Protein AF-A0A356IWS8-F1 (afdb_monomer_lite)

Secondary structure (DSSP, 8-state):
---EEEEEEEEEE-TTS-EEEEEEEEEE---PPPP---EEEEEES-----SSEEEEEEEEEEEESS---EEEEEESPPTTEEEEEESSEEPSSEEEEEEEEE-TTSPSS----EEEEE--PPPTT---BHHHHHHHHHHHHHHHHTHHHH----S-HHHHHHHHHHIIIIIB-S-SSS--B-SBTTS-------S-TT---S--TTTTTTHHHHHTTGGGGTTT-HHHHHHHHHHHHHHH---HHHHHHHHHHH---EETTEEPPPP---TTS-HHHHHHHHHHHTTS-TT---PPPP-B-S-SEEEEETTS-EEEE--BSS--SEEEEESPPTTEEE-TTT-EEEE---S-EEEEEEEEEEETTEEEEEEEEEEEE-TT-SS-SS--SHHHHHHHHHHHTTSS-----SS-SSS--HHHHHHHHHHHTT-------

Radius of gyration: 31.66 Å; chains: 1; bounding box: 50×85×100 Å

Foldseek 3Di:
DDFDKDKDKDWDADPVGDIDIDIDIDGDDDDDPPQWPWDWDKDWDDDDDDDQKDKIKIFIATPIDFFDKKFKDKPPDAPQKDKDWVVRIDTPRDIIIIMIGGDPPGDPDDDDIDIDIDPLDQDAPQFAFLLVVLVCCVPQVVCAVCCVPVVDPPPDLSNLLSQLCLFQPQFWPRDLLQTFGAGGSNNHHDFDDDDDPDDDGDDHDDGAPVCSLQVSPSLVSCVSPVVSVSSNVSVVCLCPDPPPVSVVSCQVRPFDDDDPNDGDDGDPPPVPPCVVVVVVVCVVVVVDPVQPPLQPAWAWDFDLEEEAEAQDKDKGATDTPSDFQFKAKPFDAPQWDADGRRRIIIGGHHDFDWTFIWIWTGDRNGIDIDTRTYGYAYLLPCVSPRALAPVSLVVLVCCQVVVDPPPRPFQPPPHSHVVSSVLSVCVNVVHDRHHHD

pLDDT: mean 70.7, std 19.46, range [31.09, 98.38]

Sequence (437 aa):
TPTGHRHVTVMGTAANGVQRATSLHLLVAKRLPPAPLFDFSLSAAKSRQTKVSAAYTVTAALTAGAGESARFFPALLPPGVDASLSPGRCAPPCSADLTLTVSSIAPAGESAVVVAADDTLPADGIGWDISHARRFVHALGTLYDNRAVTWETFPDDAAMTGVANQVLYKIFNGDFKYPLFSNFMDGSNGWYRVNYSQRIGFAHAPYDLSNSIATGGWGLWSRFNPDLGRLMHSQWDMFESTNPAVTAFWKQHYGLHYMNFQRTDPLVIDHTQSPTYLEMLPALVAADVYGATGSLAPVITSVLTSTGTIGTALSYQITATNSPTSFNAAGLPAGLSVDTVTGLISGTPTISGISNVTISAANAGGTDAKTLTLSVYSACDVNRDGATNAVDVQLLVNETLGAAACTSDLNRDGLCNVIDVQRDVNAGLGGPCILGP

Structure (mmCIF, N/CA/C/O backbone):
data_AF-A0A356IWS8-F1
#
_entry.id   AF-A0A356IWS8-F1
#
loop_
_atom_site.group_PDB
_atom_site.id
_atom_site.type_symbol
_atom_site.label_atom_id
_atom_site.label_alt_id
_atom_site.label_comp_id
_atom_site.label_asym_id
_atom_site.label_entity_id
_atom_site.label_seq_id
_atom_site.pdbx_PDB_ins_code
_atom_site.Cartn_x
_atom_site.Cartn_y
_atom_site.Cartn_z
_atom_site.occupancy
_atom_site.B_iso_or_equiv
_atom_site.auth_seq_id
_atom_site.auth_comp_id
_atom_site.auth_asym_id
_atom_site.auth_atom_id
_atom_site.pdbx_PDB_model_num
ATOM 1 N N . THR A 1 1 ? -29.514 -22.404 -9.425 1.00 44.81 1 THR A N 1
ATOM 2 C CA . THR A 1 1 ? -29.178 -23.762 -8.939 1.00 44.81 1 THR A CA 1
ATOM 3 C C . THR A 1 1 ? -29.542 -23.854 -7.468 1.00 44.81 1 THR A C 1
ATOM 5 O O . THR A 1 1 ? -29.231 -22.899 -6.763 1.00 44.81 1 THR A O 1
ATOM 8 N N . PRO A 1 2 ? -30.246 -24.899 -6.994 1.00 44.12 2 PRO A N 1
ATOM 9 C CA . PRO A 1 2 ? -30.643 -24.988 -5.588 1.00 44.12 2 PRO A CA 1
ATOM 10 C C . PRO A 1 2 ? -29.410 -25.161 -4.690 1.00 44.12 2 PRO A C 1
ATOM 12 O O . PRO A 1 2 ? -28.603 -26.061 -4.916 1.00 44.12 2 PRO A O 1
ATOM 15 N N . THR A 1 3 ? -29.266 -24.287 -3.696 1.00 43.41 3 THR A N 1
ATOM 16 C CA . THR A 1 3 ? -28.142 -24.241 -2.750 1.00 43.41 3 THR A CA 1
ATOM 17 C C . THR A 1 3 ? -28.189 -25.384 -1.727 1.00 43.41 3 THR A C 1
ATOM 19 O O . THR A 1 3 ? -29.220 -26.040 -1.540 1.00 43.41 3 THR A O 1
ATOM 22 N N . GLY A 1 4 ? -27.050 -25.644 -1.078 1.00 43.41 4 GLY A N 1
ATOM 23 C CA . GLY A 1 4 ? -26.919 -26.589 0.040 1.00 43.41 4 GLY A CA 1
ATOM 24 C C . GLY A 1 4 ? -25.939 -27.741 -0.209 1.00 43.41 4 GLY A C 1
ATOM 25 O O . GLY A 1 4 ? -25.380 -27.878 -1.297 1.00 43.41 4 GLY A O 1
ATOM 26 N N . HIS A 1 5 ? -25.731 -28.568 0.820 1.00 46.50 5 HIS A N 1
ATOM 27 C CA . HIS A 1 5 ? -24.850 -29.737 0.756 1.00 46.50 5 HIS A CA 1
ATOM 28 C C . HIS A 1 5 ? -25.414 -30.787 -0.208 1.00 46.50 5 HIS A C 1
ATOM 30 O O . HIS A 1 5 ? -26.613 -31.088 -0.191 1.00 46.50 5 HIS A O 1
ATOM 36 N N . ARG A 1 6 ? -24.553 -31.345 -1.060 1.00 57.62 6 ARG A N 1
ATOM 37 C CA . ARG A 1 6 ? -24.885 -32.459 -1.952 1.00 57.62 6 ARG A CA 1
ATOM 38 C C . ARG A 1 6 ? -23.824 -33.544 -1.824 1.00 57.62 6 ARG A C 1
ATOM 40 O O . ARG A 1 6 ? -22.630 -33.250 -1.816 1.00 57.62 6 ARG A O 1
ATOM 47 N N . HIS A 1 7 ? -24.278 -34.788 -1.742 1.00 51.69 7 HIS A N 1
ATOM 48 C CA . HIS A 1 7 ? -23.413 -35.953 -1.859 1.00 51.69 7 HIS A CA 1
ATOM 49 C C . HIS A 1 7 ? -23.320 -36.343 -3.329 1.00 51.69 7 HIS A C 1
ATOM 51 O O . HIS A 1 7 ? -24.341 -36.590 -3.969 1.00 51.69 7 HIS A O 1
ATOM 57 N N . VAL A 1 8 ? -22.101 -36.381 -3.858 1.00 54.12 8 VAL A N 1
ATOM 58 C CA . VAL A 1 8 ? -21.830 -36.860 -5.213 1.00 54.12 8 VAL A CA 1
ATOM 59 C C . VAL A 1 8 ? -21.116 -38.195 -5.093 1.00 54.12 8 VAL A C 1
ATOM 61 O O . VAL A 1 8 ? -19.991 -38.263 -4.600 1.00 54.12 8 VAL A O 1
ATOM 64 N N . THR A 1 9 ? -21.780 -39.264 -5.520 1.00 49.84 9 THR A N 1
ATOM 65 C CA . THR A 1 9 ? -21.195 -40.606 -5.545 1.00 49.84 9 THR A CA 1
ATOM 66 C C . THR A 1 9 ? -20.590 -40.859 -6.918 1.00 49.84 9 THR A C 1
ATOM 68 O O . THR A 1 9 ? -21.287 -40.812 -7.930 1.00 49.84 9 THR A O 1
ATOM 71 N N . VAL A 1 10 ? -19.290 -41.133 -6.953 1.00 48.88 10 VAL A N 1
ATOM 72 C CA . VAL A 1 10 ? -18.556 -41.490 -8.169 1.00 48.88 10 VAL A CA 1
ATOM 73 C C . VAL A 1 10 ? -18.369 -42.999 -8.180 1.00 48.88 10 VAL A C 1
ATOM 75 O O . VAL A 1 10 ? -17.828 -43.558 -7.225 1.00 48.88 10 VAL A O 1
ATOM 78 N N . MET A 1 11 ? -18.809 -43.657 -9.253 1.00 50.84 11 MET A N 1
ATOM 79 C CA . MET A 1 11 ? -18.648 -45.100 -9.430 1.00 50.84 11 MET A CA 1
ATOM 80 C C . MET A 1 11 ? -17.660 -45.415 -10.548 1.00 50.84 11 MET A C 1
ATOM 82 O O . MET A 1 11 ? -17.798 -44.924 -11.666 1.00 50.84 11 MET A O 1
ATOM 86 N N . GLY A 1 12 ? -16.695 -46.281 -10.250 1.00 46.09 12 GLY A N 1
ATOM 87 C CA . GLY A 1 12 ? -15.840 -46.924 -11.241 1.00 46.09 12 GLY A CA 1
ATOM 88 C C . GLY A 1 12 ? -16.304 -48.357 -11.476 1.00 46.09 12 GLY A C 1
ATOM 89 O O . GLY A 1 12 ? -16.498 -49.103 -10.516 1.00 46.09 12 GLY A O 1
ATOM 90 N N . THR A 1 13 ? -16.471 -48.744 -12.742 1.00 62.03 13 THR A N 1
ATOM 91 C CA . THR A 1 13 ? -16.787 -50.126 -13.138 1.00 62.03 13 THR A CA 1
ATOM 92 C C . THR A 1 13 ? -15.612 -50.695 -13.921 1.00 62.03 13 THR A C 1
ATOM 94 O O . THR A 1 13 ? -15.222 -50.128 -14.939 1.00 62.03 13 THR A O 1
ATOM 97 N N . ALA A 1 14 ? -15.036 -51.800 -13.454 1.00 52.50 14 ALA A N 1
ATOM 98 C CA . ALA A 1 14 ? -14.007 -52.524 -14.190 1.00 52.50 14 ALA A CA 1
ATOM 99 C C . ALA A 1 14 ? -14.633 -53.361 -15.320 1.00 52.50 14 ALA A C 1
ATOM 101 O O . ALA A 1 14 ? -15.794 -53.758 -15.242 1.00 52.50 14 ALA A O 1
ATOM 102 N N . ALA A 1 15 ? -13.854 -53.677 -16.360 1.00 60.50 15 ALA A N 1
ATOM 103 C CA . ALA A 1 15 ? -14.324 -54.431 -17.531 1.00 60.50 15 ALA A CA 1
ATOM 104 C C . ALA A 1 15 ? -14.884 -55.832 -17.197 1.00 60.50 15 ALA A C 1
ATOM 106 O O . ALA A 1 15 ? -15.657 -56.390 -17.967 1.00 60.50 15 ALA A O 1
ATOM 107 N N . ASN A 1 16 ? -14.529 -56.387 -16.035 1.00 64.81 16 ASN A N 1
ATOM 108 C CA . ASN A 1 16 ? -15.057 -57.649 -15.508 1.00 64.81 16 ASN A CA 1
ATOM 109 C C . ASN A 1 16 ? -16.342 -57.486 -14.666 1.00 64.81 16 ASN A C 1
ATOM 111 O O . ASN A 1 16 ? -16.762 -58.432 -14.005 1.00 64.81 16 ASN A O 1
ATOM 115 N N . GLY A 1 17 ? -16.945 -56.295 -14.653 1.00 58.34 17 GLY A N 1
ATOM 116 C CA . GLY A 1 17 ? -18.214 -56.008 -13.981 1.00 58.34 17 GLY A CA 1
ATOM 117 C C . GLY A 1 17 ? -18.106 -55.608 -12.508 1.00 58.34 17 GLY A C 1
ATOM 118 O O . GLY A 1 17 ? -19.124 -55.292 -11.896 1.00 58.34 17 GLY A O 1
ATOM 119 N N . VAL A 1 18 ? -16.907 -55.574 -11.914 1.00 58.97 18 VAL A N 1
ATOM 120 C CA . VAL A 1 18 ? -16.745 -55.143 -10.515 1.00 58.97 18 VAL A CA 1
ATOM 121 C C . VAL A 1 18 ? -16.929 -53.628 -10.401 1.00 58.97 18 VAL A C 1
ATOM 123 O O . VAL A 1 18 ? -16.222 -52.864 -11.058 1.00 58.97 18 VAL A O 1
ATOM 126 N N . GLN A 1 19 ? -17.839 -53.193 -9.524 1.00 62.59 19 GLN A N 1
ATOM 127 C CA . GLN A 1 19 ? -18.085 -51.779 -9.229 1.00 62.59 19 GLN A CA 1
ATOM 128 C C . GLN A 1 19 ? -17.522 -51.367 -7.867 1.00 62.59 19 GLN A C 1
ATOM 130 O O . GLN A 1 19 ? -17.644 -52.088 -6.874 1.00 62.59 19 GLN A O 1
ATOM 135 N N . ARG A 1 20 ? -16.915 -50.179 -7.812 1.00 57.28 20 ARG A N 1
ATOM 136 C CA . ARG A 1 20 ? -16.479 -49.514 -6.576 1.00 57.28 20 ARG A CA 1
ATOM 137 C C . ARG A 1 20 ? -16.971 -48.071 -6.585 1.00 57.28 20 ARG A C 1
ATOM 139 O O . ARG A 1 20 ? -16.895 -47.407 -7.616 1.00 57.28 20 ARG A O 1
ATOM 146 N N . ALA A 1 21 ? -17.452 -47.594 -5.442 1.00 52.53 21 ALA A N 1
ATOM 147 C CA . ALA A 1 21 ? -17.962 -46.238 -5.287 1.00 52.53 21 ALA A CA 1
ATOM 148 C C . ALA A 1 21 ? -17.156 -45.460 -4.241 1.00 52.53 21 ALA A C 1
ATOM 150 O O . ALA A 1 21 ? -16.761 -46.018 -3.218 1.00 52.53 21 ALA A O 1
ATOM 151 N N . THR A 1 22 ? -16.954 -44.168 -4.488 1.00 43.91 22 THR A N 1
ATOM 152 C CA . THR A 1 22 ? -16.480 -43.197 -3.494 1.00 43.91 22 THR A CA 1
ATOM 153 C C . THR A 1 22 ? -17.413 -41.989 -3.470 1.00 43.91 22 THR A C 1
ATOM 155 O O . THR A 1 22 ? -18.136 -41.741 -4.437 1.00 43.91 22 THR A O 1
ATOM 158 N N . SER A 1 23 ? -17.439 -41.254 -2.361 1.00 46.34 23 SER A N 1
ATOM 159 C CA . SER A 1 23 ? -18.345 -40.116 -2.174 1.00 46.34 23 SER A CA 1
ATOM 160 C C . SER A 1 23 ? -17.559 -38.832 -1.955 1.00 46.34 23 SER A C 1
ATOM 162 O O . SER A 1 23 ? -16.622 -38.810 -1.162 1.00 46.34 23 SER A O 1
ATOM 164 N N . LEU A 1 24 ? -17.981 -37.758 -2.617 1.00 41.06 24 LEU A N 1
ATOM 165 C CA . LEU A 1 24 ? -17.462 -36.406 -2.433 1.00 41.06 24 LEU A CA 1
ATOM 166 C C . LEU A 1 24 ? -18.578 -35.509 -1.882 1.00 41.06 24 LEU A C 1
ATOM 168 O O . LEU A 1 24 ? -19.736 -35.609 -2.300 1.00 41.06 24 LEU A O 1
ATOM 172 N N . HIS A 1 25 ? -18.226 -34.623 -0.952 1.00 43.81 25 HIS A N 1
ATOM 173 C CA . HIS A 1 25 ? -19.119 -33.576 -0.459 1.00 43.81 25 HIS A CA 1
ATOM 174 C C . HIS A 1 25 ? -18.950 -32.313 -1.303 1.00 43.81 25 HIS A C 1
ATOM 176 O O . HIS A 1 25 ? -17.874 -31.722 -1.321 1.00 43.81 25 HIS A O 1
ATOM 182 N N . LEU A 1 26 ? -20.022 -31.876 -1.967 1.00 41.28 26 LEU A N 1
ATOM 183 C CA . LEU A 1 26 ? -20.048 -30.624 -2.719 1.00 41.28 26 LEU A CA 1
ATOM 184 C C . LEU A 1 26 ? -20.922 -29.600 -1.983 1.00 41.28 26 LEU A C 1
ATOM 186 O O . LEU A 1 26 ? -22.105 -29.850 -1.728 1.00 41.28 26 LEU A O 1
ATOM 190 N N . LEU A 1 27 ? -20.353 -28.440 -1.654 1.00 45.75 27 LEU A N 1
ATOM 191 C CA . LEU A 1 27 ? -21.097 -27.291 -1.142 1.00 45.75 27 LEU A CA 1
ATOM 192 C C . LEU A 1 27 ? -21.330 -26.295 -2.282 1.00 45.75 27 LEU A C 1
ATOM 194 O O . LEU A 1 27 ? -20.393 -25.669 -2.767 1.00 45.75 27 LEU A O 1
ATOM 198 N N . VAL A 1 28 ? -22.587 -26.134 -2.703 1.00 44.44 28 VAL A N 1
ATOM 199 C CA . VAL A 1 28 ? -22.964 -25.145 -3.725 1.00 44.44 28 VAL A CA 1
ATOM 200 C C . VAL A 1 28 ? -23.547 -23.916 -3.030 1.00 44.44 28 VAL A C 1
ATOM 202 O O . VAL A 1 28 ? -24.703 -23.926 -2.594 1.00 44.44 28 VAL A O 1
ATOM 205 N N . ALA A 1 29 ? -22.738 -22.861 -2.921 1.00 40.16 29 ALA A N 1
ATOM 206 C CA . ALA A 1 29 ? -23.145 -21.563 -2.389 1.00 40.16 29 ALA A CA 1
ATOM 207 C C . ALA A 1 29 ? -23.547 -20.608 -3.526 1.00 40.16 29 ALA A C 1
ATOM 209 O O . ALA A 1 29 ? -22.877 -20.520 -4.556 1.00 40.16 29 ALA A O 1
ATOM 210 N N . LYS A 1 30 ? -24.648 -19.869 -3.345 1.00 36.78 30 LYS A N 1
ATOM 211 C CA . LYS A 1 30 ? -25.035 -18.789 -4.260 1.00 36.78 30 LYS A CA 1
ATOM 212 C C . LYS A 1 30 ? -24.116 -17.598 -3.993 1.00 36.78 30 LYS A C 1
ATOM 214 O O . LYS A 1 30 ? -24.270 -16.937 -2.972 1.00 36.78 30 LYS A O 1
ATOM 219 N N . ARG A 1 31 ? -23.193 -17.306 -4.911 1.00 34.53 31 ARG A N 1
ATOM 220 C CA . ARG A 1 31 ? -22.499 -16.013 -4.927 1.00 34.53 31 ARG A CA 1
ATOM 221 C C . ARG A 1 31 ? -23.493 -14.979 -5.460 1.00 34.53 31 ARG A C 1
ATOM 223 O O . ARG A 1 31 ? -23.840 -15.009 -6.638 1.00 34.53 31 ARG A O 1
ATOM 230 N N . LEU A 1 32 ? -24.035 -14.135 -4.584 1.00 33.09 32 LEU A N 1
ATOM 231 C CA . LEU A 1 32 ? -24.618 -12.868 -5.030 1.00 33.09 32 LEU A CA 1
ATOM 232 C C . LEU A 1 32 ? -23.465 -12.016 -5.597 1.00 33.09 32 LEU A C 1
ATOM 234 O O . LEU A 1 32 ? -22.356 -12.114 -5.063 1.00 33.09 32 LEU A O 1
ATOM 238 N N . PRO A 1 33 ? -23.670 -11.227 -6.670 1.00 31.09 33 PRO A N 1
ATOM 239 C CA . PRO A 1 33 ? -22.689 -10.206 -7.021 1.00 31.09 33 PRO A CA 1
ATOM 240 C C . PRO A 1 33 ? -22.486 -9.313 -5.786 1.00 31.09 33 PRO A C 1
ATOM 242 O O . PRO A 1 33 ? -23.482 -9.012 -5.116 1.00 31.09 33 PRO A O 1
ATOM 245 N N . PRO A 1 34 ? -21.243 -8.939 -5.428 1.00 37.19 34 PRO A N 1
ATOM 246 C CA . PRO A 1 34 ? -21.051 -7.973 -4.359 1.00 37.19 34 PRO A CA 1
ATOM 247 C C . PRO A 1 34 ? -21.838 -6.717 -4.744 1.00 37.19 34 PRO A C 1
ATOM 249 O O . PRO A 1 34 ? -21.753 -6.257 -5.886 1.00 37.19 34 PRO A O 1
ATOM 252 N N . ALA A 1 35 ? -22.650 -6.196 -3.818 1.00 42.56 35 ALA A N 1
ATOM 253 C CA . ALA A 1 35 ? -23.102 -4.813 -3.923 1.00 42.56 35 ALA A CA 1
ATOM 254 C C . ALA A 1 35 ? -21.860 -3.943 -4.196 1.00 42.56 35 ALA A C 1
ATOM 256 O O . ALA A 1 35 ? -20.786 -4.315 -3.712 1.00 42.56 35 ALA A O 1
ATOM 257 N N . PRO A 1 36 ? -21.947 -2.857 -4.987 1.00 37.34 36 PRO A N 1
ATOM 258 C CA . PRO A 1 36 ? -20.797 -1.980 -5.150 1.00 37.34 36 PRO A CA 1
ATOM 259 C C . PRO A 1 36 ? -20.358 -1.558 -3.747 1.00 37.34 36 PRO A C 1
ATOM 261 O O . PRO A 1 36 ? -21.127 -0.906 -3.040 1.00 37.34 36 PRO A O 1
ATOM 264 N N . LEU A 1 37 ? -19.183 -2.036 -3.328 1.00 55.31 37 LEU A N 1
ATOM 265 C CA . LEU A 1 37 ? -18.567 -1.622 -2.077 1.00 55.31 37 LEU A CA 1
ATOM 266 C C . LEU A 1 37 ? -18.457 -0.100 -2.155 1.00 55.31 37 LEU A C 1
ATOM 268 O O . LEU A 1 37 ? -18.096 0.440 -3.206 1.00 55.31 37 LEU A O 1
ATOM 272 N N . PHE A 1 38 ? -18.880 0.574 -1.092 1.00 52.59 38 PHE A N 1
ATOM 273 C CA . PHE A 1 38 ? -18.610 1.991 -0.930 1.00 52.59 38 PHE A CA 1
ATOM 274 C C . PHE A 1 38 ? -17.104 2.215 -1.108 1.00 52.59 38 PHE A C 1
ATOM 276 O O . PHE A 1 38 ? -16.304 1.514 -0.501 1.00 52.59 38 PHE A O 1
ATOM 283 N N . ASP A 1 39 ? -16.730 3.142 -1.984 1.00 52.09 39 ASP A N 1
ATOM 284 C CA . ASP A 1 39 ? -15.335 3.488 -2.251 1.00 52.09 39 ASP A CA 1
ATOM 285 C C . ASP A 1 39 ? -15.225 5.000 -2.462 1.00 52.09 39 ASP A C 1
ATOM 287 O O . ASP A 1 39 ? -16.160 5.645 -2.961 1.00 52.09 39 ASP A O 1
ATOM 291 N N . PHE A 1 40 ? -14.093 5.583 -2.073 1.00 51.69 40 PHE A N 1
ATOM 292 C CA . PHE A 1 40 ? -13.855 7.016 -2.190 1.00 51.69 40 PHE A CA 1
ATOM 293 C C . PHE A 1 40 ? -12.362 7.356 -2.308 1.00 51.69 40 PHE A C 1
ATOM 295 O O . PHE A 1 40 ? -11.488 6.695 -1.761 1.00 51.69 40 PHE A O 1
ATOM 302 N N . SER A 1 41 ? -12.058 8.460 -2.990 1.00 63.59 41 SER A N 1
ATOM 303 C CA . SER A 1 41 ? -10.707 9.031 -3.077 1.00 63.59 41 SER A CA 1
ATOM 304 C C . SER A 1 41 ? -10.527 10.197 -2.106 1.00 63.59 41 SER A C 1
ATOM 306 O O . SER A 1 41 ? -11.471 10.957 -1.881 1.00 63.59 41 SER A O 1
ATOM 308 N N . LEU A 1 42 ? -9.309 10.387 -1.589 1.00 55.41 42 LEU A N 1
ATOM 309 C CA . LEU A 1 42 ? -8.912 11.556 -0.798 1.00 55.41 42 LEU A CA 1
ATOM 310 C C . LEU A 1 42 ? -7.967 12.473 -1.577 1.00 55.41 42 LEU A C 1
ATOM 312 O O . LEU A 1 42 ? -7.050 12.015 -2.254 1.00 55.41 42 LEU A O 1
ATOM 316 N N . SER A 1 43 ? -8.139 13.784 -1.417 1.00 60.75 43 SER A N 1
ATOM 317 C CA . SER A 1 43 ? -7.214 14.798 -1.936 1.00 60.75 43 SER A CA 1
ATOM 318 C C . SER A 1 43 ? -7.068 15.970 -0.963 1.00 60.75 43 SER A C 1
ATOM 320 O O . SER A 1 43 ? -7.989 16.272 -0.207 1.00 60.75 43 SER A O 1
ATOM 322 N N . ALA A 1 44 ? -5.920 16.650 -0.973 1.00 58.69 44 ALA A N 1
ATOM 323 C CA . ALA A 1 44 ? -5.681 17.862 -0.187 1.00 58.69 44 ALA A CA 1
ATOM 324 C C . ALA A 1 44 ? -5.230 19.012 -1.098 1.00 58.69 44 ALA A C 1
ATOM 326 O O . ALA A 1 44 ? -4.427 18.817 -2.008 1.00 58.69 44 ALA A O 1
ATOM 327 N N . ALA A 1 45 ? -5.740 20.224 -0.855 1.00 50.38 45 ALA A N 1
ATOM 328 C CA . ALA A 1 45 ? -5.631 21.334 -1.807 1.00 50.38 45 ALA A CA 1
ATOM 329 C C . ALA A 1 45 ? -4.214 21.939 -1.986 1.00 50.38 45 ALA A C 1
ATOM 331 O O . ALA A 1 45 ? -4.019 22.709 -2.926 1.00 50.38 45 ALA A O 1
ATOM 332 N N . LYS A 1 46 ? -3.224 21.641 -1.120 1.00 51.03 46 LYS A N 1
ATOM 333 C CA . LYS A 1 46 ? -1.824 22.130 -1.228 1.00 51.03 46 LYS A CA 1
ATOM 334 C C . LYS A 1 46 ? -0.815 21.174 -0.570 1.00 51.03 46 LYS A C 1
ATOM 336 O O . LYS A 1 46 ? -1.081 20.681 0.518 1.00 51.03 46 LYS A O 1
ATOM 341 N N . SER A 1 47 ? 0.363 20.995 -1.186 1.00 46.16 47 SER A N 1
ATOM 342 C CA . SER A 1 47 ? 1.386 19.993 -0.817 1.00 46.16 47 SER A CA 1
ATOM 343 C C . SER A 1 47 ? 2.682 20.530 -0.167 1.00 46.16 47 SER A C 1
ATOM 345 O O . SER A 1 47 ? 3.608 19.752 0.042 1.00 46.16 47 SER A O 1
ATOM 347 N N . ARG A 1 48 ? 2.800 21.832 0.167 1.00 46.41 48 ARG A N 1
ATOM 348 C CA . ARG A 1 48 ? 4.023 22.395 0.801 1.00 46.41 48 ARG A CA 1
ATOM 349 C C . ARG A 1 48 ? 3.768 23.666 1.631 1.00 46.41 48 ARG A C 1
ATOM 351 O O . ARG A 1 48 ? 3.111 24.585 1.138 1.00 46.41 48 ARG A O 1
ATOM 358 N N . GLN A 1 49 ? 4.320 23.759 2.851 1.00 47.03 49 GLN A N 1
ATOM 359 C CA . GLN A 1 49 ? 4.277 24.958 3.720 1.00 47.03 49 GLN A CA 1
ATOM 360 C C . GLN A 1 49 ? 5.494 25.062 4.665 1.00 47.03 49 GLN A C 1
ATOM 362 O O . GLN A 1 49 ? 6.158 24.070 4.944 1.00 47.03 49 GLN A O 1
ATOM 367 N N . THR A 1 50 ? 5.751 26.276 5.176 1.00 47.91 50 THR A N 1
ATOM 368 C CA . THR A 1 50 ? 6.910 26.666 6.013 1.00 47.91 50 THR A CA 1
ATOM 369 C C . THR A 1 50 ? 6.527 27.295 7.373 1.00 47.91 50 THR A C 1
ATOM 371 O O . THR A 1 50 ? 7.348 27.978 7.983 1.00 47.91 50 THR A O 1
ATOM 374 N N . LYS A 1 51 ? 5.283 27.125 7.862 1.00 50.72 51 LYS A N 1
ATOM 375 C CA . LYS A 1 51 ? 4.765 27.795 9.082 1.00 50.72 51 LYS A CA 1
ATOM 376 C C . LYS A 1 51 ? 4.351 26.836 10.211 1.00 50.72 51 LYS A C 1
ATOM 378 O O . LYS A 1 51 ? 3.946 25.710 9.961 1.00 50.72 51 LYS A O 1
ATOM 383 N N . VAL A 1 52 ? 4.417 27.359 11.445 1.00 50.22 52 VAL A N 1
ATOM 384 C CA . VAL A 1 52 ? 4.213 26.690 12.755 1.00 50.22 52 VAL A CA 1
ATOM 385 C C . VAL A 1 52 ? 2.765 26.213 13.002 1.00 50.22 52 VAL A C 1
ATOM 387 O O . VAL A 1 52 ? 2.549 25.292 13.788 1.00 50.22 52 VAL A O 1
ATOM 390 N N . SER A 1 53 ? 1.778 26.774 12.294 1.00 54.50 53 SER A N 1
ATOM 391 C CA . SER A 1 53 ? 0.429 26.206 12.178 1.00 54.50 53 SER A CA 1
ATOM 392 C C . SER A 1 53 ? -0.174 26.490 10.799 1.00 54.50 53 SER A C 1
ATOM 394 O O . SER A 1 53 ? 0.024 27.570 10.232 1.00 54.50 53 SER A O 1
ATOM 396 N N . ALA A 1 54 ? -0.874 25.507 10.229 1.00 58.38 54 ALA A N 1
ATOM 397 C CA . ALA A 1 54 ? -1.495 25.615 8.909 1.00 58.38 54 ALA A CA 1
ATOM 398 C C . ALA A 1 54 ? -2.815 24.835 8.849 1.00 58.38 54 ALA A C 1
ATOM 400 O O . ALA A 1 54 ? -2.906 23.731 9.386 1.00 58.38 54 ALA A O 1
ATOM 401 N N . ALA A 1 55 ? -3.811 25.425 8.182 1.00 63.22 55 ALA A N 1
ATOM 402 C CA . ALA A 1 55 ? -5.104 24.811 7.903 1.00 63.22 55 ALA A CA 1
ATOM 403 C C . ALA A 1 55 ? -5.175 24.377 6.430 1.00 63.22 55 ALA A C 1
ATOM 405 O O . ALA A 1 55 ? -4.836 25.158 5.534 1.00 63.22 55 ALA A O 1
ATOM 406 N N . TYR A 1 56 ? -5.618 23.148 6.184 1.00 69.25 56 TYR A N 1
ATOM 407 C CA . TYR A 1 56 ? -5.772 22.549 4.859 1.00 69.25 56 TYR A CA 1
ATOM 408 C C . TYR A 1 56 ? -7.177 21.990 4.707 1.00 69.25 56 TYR A C 1
ATOM 410 O O . TYR A 1 56 ? -7.737 21.472 5.663 1.00 69.25 56 TYR A O 1
ATOM 418 N N . THR A 1 57 ? -7.712 22.007 3.492 1.00 75.00 57 THR A N 1
ATOM 419 C CA . THR A 1 57 ? -8.957 21.299 3.189 1.00 75.00 57 THR A CA 1
ATOM 420 C C . THR A 1 57 ? -8.626 19.941 2.584 1.00 75.00 57 THR A C 1
ATOM 422 O O . THR A 1 57 ? -7.945 19.860 1.555 1.00 75.00 57 THR A O 1
ATOM 425 N N . VAL A 1 58 ? -9.114 18.888 3.231 1.00 72.31 58 VAL A N 1
ATOM 426 C CA . VAL A 1 58 ? -9.105 17.509 2.744 1.00 72.31 58 VAL A CA 1
ATOM 427 C C . VAL A 1 58 ? -10.470 17.229 2.129 1.00 72.31 58 VAL A C 1
ATOM 429 O O . VAL A 1 58 ? -11.491 17.450 2.771 1.00 72.31 58 VAL A O 1
ATOM 432 N N . THR A 1 59 ? -10.497 16.766 0.884 1.00 75.31 59 THR A N 1
ATOM 433 C CA . THR A 1 59 ? -11.726 16.450 0.145 1.00 75.31 59 THR A CA 1
ATOM 434 C C . THR A 1 59 ? -11.809 14.950 -0.082 1.00 75.31 59 THR A C 1
ATOM 436 O O . THR A 1 59 ? -10.863 14.364 -0.610 1.00 75.31 59 THR A O 1
ATOM 439 N N . ALA A 1 60 ? -12.942 14.348 0.279 1.00 71.25 60 ALA A N 1
ATOM 440 C CA . ALA A 1 60 ? -13.298 12.988 -0.095 1.00 71.25 60 ALA A CA 1
ATOM 441 C C . ALA A 1 60 ? -14.320 13.004 -1.235 1.00 71.25 60 ALA A C 1
ATOM 443 O O . ALA A 1 60 ? -15.374 13.634 -1.121 1.00 71.25 60 ALA A O 1
ATOM 444 N N . ALA A 1 61 ? -14.026 12.291 -2.319 1.00 74.38 61 ALA A N 1
ATOM 445 C CA . ALA A 1 61 ? -14.923 12.132 -3.460 1.00 74.38 61 ALA A CA 1
ATOM 446 C C . ALA A 1 61 ? -15.318 10.663 -3.621 1.00 74.38 61 ALA A C 1
ATOM 448 O O . ALA A 1 61 ? -14.448 9.798 -3.630 1.00 74.38 61 ALA A O 1
ATOM 449 N N . LEU A 1 62 ? -16.619 10.397 -3.755 1.00 74.38 62 LEU A N 1
ATOM 450 C CA . LEU A 1 62 ? -17.168 9.053 -3.938 1.00 74.38 62 LEU A CA 1
ATOM 451 C C . LEU A 1 62 ? -16.710 8.468 -5.284 1.00 74.38 62 LEU A C 1
ATOM 453 O O . LEU A 1 62 ? -16.902 9.104 -6.322 1.00 74.38 62 LEU A O 1
ATOM 457 N N . THR A 1 63 ? -16.128 7.271 -5.272 1.00 66.50 63 THR A N 1
ATOM 458 C CA . THR A 1 63 ? -15.667 6.551 -6.471 1.00 66.50 63 THR A CA 1
ATOM 459 C C . THR A 1 63 ? -16.576 5.369 -6.813 1.00 66.50 63 THR A C 1
ATOM 461 O O . THR A 1 63 ? -16.754 5.083 -7.998 1.00 66.50 63 THR A O 1
ATOM 464 N N . ALA A 1 64 ? -17.227 4.736 -5.827 1.00 51.81 64 ALA A N 1
ATOM 465 C CA . ALA A 1 64 ? -18.253 3.710 -6.045 1.00 51.81 64 ALA A CA 1
ATOM 466 C C . ALA A 1 64 ? -19.244 3.592 -4.867 1.00 51.81 64 ALA A C 1
ATOM 468 O O . ALA A 1 64 ? -18.957 4.005 -3.747 1.00 51.81 64 ALA A O 1
ATOM 469 N N . GLY A 1 65 ? -20.418 2.999 -5.115 1.00 60.69 65 GLY A N 1
ATOM 470 C CA . GLY A 1 65 ? -21.420 2.712 -4.078 1.00 60.69 65 GLY A CA 1
ATOM 471 C C . GLY A 1 65 ? -22.274 3.917 -3.659 1.00 60.69 65 GLY A C 1
ATOM 472 O O . GLY A 1 65 ? -22.339 4.926 -4.359 1.00 60.69 65 GLY A O 1
ATOM 473 N N . ALA A 1 66 ? -22.990 3.785 -2.541 1.00 58.84 66 ALA A N 1
ATOM 474 C CA . ALA A 1 66 ? -23.686 4.895 -1.885 1.00 58.84 66 ALA A CA 1
ATOM 475 C C . ALA A 1 66 ? -22.776 5.481 -0.796 1.00 58.84 66 ALA A C 1
ATOM 477 O O . ALA A 1 66 ? -22.036 4.731 -0.172 1.00 58.84 66 ALA A O 1
ATOM 478 N N . GLY A 1 67 ? -22.824 6.796 -0.566 1.00 58.22 67 GLY A N 1
ATOM 479 C CA . GLY A 1 67 ? -21.954 7.452 0.414 1.00 58.22 67 GLY A CA 1
ATOM 480 C C . GLY A 1 67 ? -22.171 6.932 1.838 1.00 58.22 67 GLY A C 1
ATOM 481 O O . GLY A 1 67 ? -23.210 7.202 2.441 1.00 58.22 67 GLY A O 1
ATOM 482 N N . GLU A 1 68 ? -21.178 6.228 2.379 1.00 58.03 68 GLU A N 1
ATOM 483 C CA . GLU A 1 68 ? -21.103 5.834 3.786 1.00 58.03 68 GLU A CA 1
ATOM 484 C C . GLU A 1 68 ? -20.177 6.785 4.561 1.00 58.03 68 GLU A C 1
ATOM 486 O O . GLU A 1 68 ? -19.368 7.512 3.986 1.00 58.03 68 GLU A O 1
ATOM 491 N N . SER A 1 69 ? -20.325 6.852 5.887 1.00 59.97 69 SER A N 1
ATOM 492 C CA . SER A 1 69 ? -19.557 7.792 6.714 1.00 59.97 69 SER A CA 1
ATOM 493 C C . SER A 1 69 ? -18.091 7.358 6.850 1.00 59.97 69 SER A C 1
ATOM 495 O O . SER A 1 69 ? -17.779 6.529 7.702 1.00 59.97 69 SER A O 1
ATOM 497 N N . ALA A 1 70 ? -17.177 8.020 6.142 1.00 57.59 70 ALA A N 1
ATOM 498 C CA . ALA A 1 70 ? -15.733 7.853 6.306 1.00 57.59 70 ALA A CA 1
ATOM 499 C C . ALA A 1 70 ? -15.205 8.692 7.487 1.00 57.59 70 ALA A C 1
ATOM 501 O O . ALA A 1 70 ? -15.605 9.848 7.669 1.00 57.59 70 ALA A O 1
ATOM 502 N N . ARG A 1 71 ? -14.304 8.133 8.313 1.00 61.88 71 ARG A N 1
ATOM 503 C CA . ARG A 1 71 ? -13.564 8.903 9.336 1.00 61.88 71 ARG A CA 1
ATOM 504 C C . ARG A 1 71 ? -12.242 9.376 8.754 1.00 61.88 71 ARG A C 1
ATOM 506 O O . ARG A 1 71 ? -11.488 8.560 8.250 1.00 61.88 71 ARG A O 1
ATOM 513 N N . PHE A 1 72 ? -11.934 10.657 8.912 1.00 60.34 72 PHE A N 1
ATOM 514 C CA . PHE A 1 72 ? -10.640 11.228 8.555 1.00 60.34 72 PHE A CA 1
ATOM 515 C C . PHE A 1 72 ? -9.743 11.193 9.782 1.00 60.34 72 PHE A C 1
ATOM 517 O O . PHE A 1 72 ? -10.165 11.581 10.878 1.00 60.34 72 PHE A O 1
ATOM 524 N N . PHE A 1 73 ? -8.500 10.768 9.609 1.00 54.72 73 PHE A N 1
ATOM 525 C CA . PHE A 1 73 ? -7.505 10.846 10.666 1.00 54.72 73 PHE A CA 1
ATOM 526 C C . PHE A 1 73 ? -6.113 11.119 10.092 1.00 54.72 73 PHE A C 1
ATOM 528 O O . PHE A 1 73 ? -5.789 10.698 8.977 1.00 54.72 73 PHE A O 1
ATOM 535 N N . PRO A 1 74 ? -5.277 11.855 10.837 1.00 54.53 74 PRO A N 1
ATOM 536 C CA . PRO A 1 74 ? -3.887 12.024 10.477 1.00 54.53 74 PRO A CA 1
ATOM 537 C C . PRO A 1 74 ? -3.119 10.762 10.888 1.00 54.53 74 PRO A C 1
ATOM 539 O O . PRO A 1 74 ? -3.176 10.343 12.041 1.00 54.53 74 PRO A O 1
ATOM 542 N N . ALA A 1 75 ? -2.399 10.166 9.949 1.00 51.00 75 ALA A N 1
ATOM 543 C CA . ALA A 1 75 ? -1.534 9.014 10.150 1.00 51.00 75 ALA A CA 1
ATOM 544 C C . ALA A 1 75 ? -0.070 9.413 9.920 1.00 51.00 75 ALA A C 1
ATOM 546 O O . ALA A 1 75 ? 0.227 10.357 9.181 1.00 51.00 75 ALA A O 1
ATOM 547 N N . LEU A 1 76 ? 0.855 8.672 10.541 1.00 48.78 76 LEU A N 1
ATOM 548 C CA . LEU A 1 76 ? 2.302 8.836 10.332 1.00 48.78 76 LEU A CA 1
ATOM 549 C C . LEU A 1 76 ? 2.810 10.267 10.609 1.00 48.78 76 LEU A C 1
ATOM 551 O O . LEU A 1 76 ? 3.669 10.781 9.895 1.00 48.78 76 LEU A O 1
ATOM 555 N N . LEU A 1 77 ? 2.272 10.931 11.638 1.00 50.50 77 LEU A N 1
ATOM 556 C CA . LEU A 1 77 ? 2.740 12.266 12.016 1.00 50.50 77 LEU A CA 1
ATOM 557 C C . LEU A 1 77 ? 4.188 12.213 12.535 1.00 50.50 77 LEU A C 1
ATOM 559 O O . LEU A 1 77 ? 4.497 11.360 13.372 1.00 50.50 77 LEU A O 1
ATOM 563 N N . PRO A 1 78 ? 5.060 13.144 12.111 1.00 48.78 78 PRO A N 1
ATOM 564 C CA . PRO A 1 78 ? 6.402 13.268 12.667 1.00 48.78 78 PRO A CA 1
ATOM 565 C C . PRO A 1 78 ? 6.370 13.577 14.171 1.00 48.78 78 PRO A C 1
ATOM 567 O O . PRO A 1 78 ? 5.420 14.212 14.645 1.00 48.78 78 PRO A O 1
ATOM 570 N N . PRO A 1 79 ? 7.418 13.205 14.931 1.00 46.69 79 PRO A N 1
ATOM 571 C CA . PRO A 1 79 ? 7.561 13.628 16.320 1.00 46.69 79 PRO A CA 1
ATOM 572 C C . PRO A 1 79 ? 7.389 15.143 16.442 1.00 46.69 79 PRO A C 1
ATOM 574 O O . PRO A 1 79 ? 7.914 15.895 15.626 1.00 46.69 79 PRO A O 1
ATOM 577 N N . GLY A 1 80 ? 6.627 15.597 17.434 1.00 50.34 80 GLY A N 1
ATOM 578 C CA . GLY A 1 80 ? 6.383 17.022 17.642 1.00 50.34 80 GLY A CA 1
ATOM 579 C C . GLY A 1 80 ? 5.383 17.683 16.695 1.00 50.34 80 GLY A C 1
ATOM 580 O O . GLY A 1 80 ? 5.217 18.898 16.805 1.00 50.34 80 GLY A O 1
ATOM 581 N N . VAL A 1 81 ? 4.731 16.936 15.801 1.00 55.75 81 VAL A N 1
ATOM 582 C CA . VAL A 1 81 ? 3.643 17.429 14.949 1.00 55.75 81 VAL A CA 1
ATOM 583 C C . VAL A 1 81 ? 2.318 16.835 15.419 1.00 55.75 81 VAL A C 1
ATOM 585 O O . VAL A 1 81 ? 2.127 15.619 15.401 1.00 55.75 81 VAL A O 1
ATOM 588 N N . ASP A 1 82 ? 1.389 17.709 15.793 1.00 59.44 82 ASP A N 1
ATOM 589 C CA . ASP A 1 82 ? 0.006 17.364 16.111 1.00 59.44 82 ASP A CA 1
ATOM 590 C C . ASP A 1 82 ? -0.914 17.752 14.955 1.00 59.44 82 ASP A C 1
ATOM 592 O O . ASP A 1 82 ? -0.663 18.722 14.234 1.00 59.44 82 ASP A O 1
ATOM 596 N N . ALA A 1 83 ? -2.004 17.007 14.779 1.00 65.50 83 ALA A N 1
ATOM 597 C CA . ALA A 1 83 ? -2.973 17.265 13.727 1.00 65.50 83 ALA A CA 1
ATOM 598 C C . ALA A 1 83 ? -4.408 17.030 14.204 1.00 65.50 83 ALA A C 1
ATOM 600 O O . ALA A 1 83 ? -4.681 16.076 14.930 1.00 65.50 83 ALA A O 1
ATOM 601 N N . SER A 1 84 ? -5.336 17.875 13.761 1.00 65.12 84 SER A N 1
ATOM 602 C CA . SER A 1 84 ? -6.771 17.732 14.021 1.00 65.12 84 SER A CA 1
ATOM 603 C C . SER A 1 84 ? -7.582 17.905 12.739 1.00 65.12 84 SER A C 1
ATOM 605 O O . SER A 1 84 ? -7.163 18.622 11.836 1.00 65.12 84 SER A O 1
ATOM 607 N N . LEU A 1 85 ? -8.732 17.232 12.644 1.00 68.75 85 LEU A N 1
ATOM 608 C CA . LEU A 1 85 ? -9.634 17.278 11.486 1.00 68.75 85 LEU A CA 1
ATOM 609 C C . LEU A 1 85 ? -11.053 17.648 11.924 1.00 68.75 85 LEU A C 1
ATOM 611 O O . LEU A 1 85 ? -11.578 17.060 12.872 1.00 68.75 85 LEU A O 1
ATOM 615 N N . SER A 1 86 ? -11.682 18.591 11.221 1.00 76.62 86 SER A N 1
ATOM 616 C CA . SER A 1 86 ? -13.049 19.038 11.505 1.00 76.62 86 SER A CA 1
ATOM 617 C C . SER A 1 86 ? -13.861 19.262 10.218 1.00 76.62 86 SER A C 1
ATOM 619 O O . SER A 1 86 ? -13.498 20.132 9.432 1.00 76.62 86 SER A O 1
ATOM 621 N N . PRO A 1 87 ? -14.979 18.544 9.998 1.00 67.06 87 PRO A N 1
ATOM 622 C CA . PRO A 1 87 ? -15.464 17.427 10.806 1.00 67.06 87 PRO A CA 1
ATOM 623 C C . PRO A 1 87 ? -14.543 16.201 10.683 1.00 67.06 87 PRO A C 1
ATOM 625 O O . PRO A 1 87 ? -14.035 1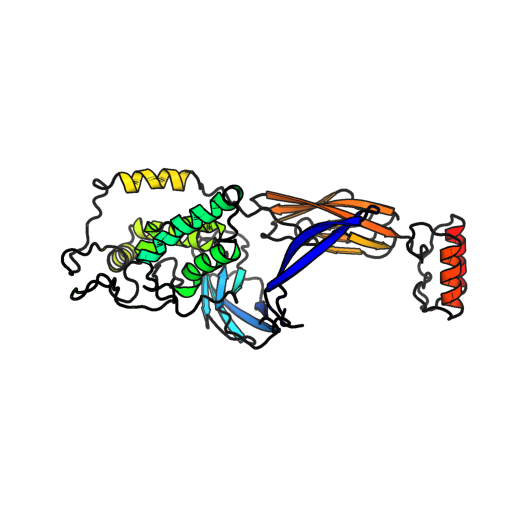5.894 9.612 1.00 67.06 87 PRO A O 1
ATOM 628 N N . GLY A 1 88 ? -14.349 15.453 11.773 1.00 61.59 88 GLY A N 1
ATOM 629 C CA . GLY A 1 88 ? -13.535 14.227 11.757 1.00 61.59 88 GLY A CA 1
ATOM 630 C C . GLY A 1 88 ? -14.190 13.040 11.033 1.00 61.59 88 GLY A C 1
ATOM 631 O O . GLY A 1 88 ? -13.578 11.982 10.904 1.00 61.59 88 GLY A O 1
ATOM 632 N N . ARG A 1 89 ? -15.444 13.185 10.587 1.00 65.75 89 ARG A N 1
ATOM 633 C CA . ARG A 1 89 ? -16.212 12.191 9.828 1.00 65.75 89 ARG A CA 1
ATOM 634 C C . ARG A 1 89 ? -17.098 12.896 8.813 1.00 65.75 89 ARG A C 1
ATOM 636 O O . ARG A 1 89 ? -17.712 13.905 9.159 1.00 65.75 89 ARG A O 1
ATOM 643 N N . CYS A 1 90 ? -17.223 12.344 7.614 1.00 71.44 90 CYS A N 1
ATOM 644 C CA . CYS A 1 90 ? -18.264 12.751 6.679 1.00 71.44 90 CYS A CA 1
ATOM 645 C C . CYS A 1 90 ? -18.548 11.660 5.640 1.00 71.44 90 CYS A C 1
ATOM 647 O O . CYS A 1 90 ? -17.716 10.790 5.399 1.00 71.44 90 CYS A O 1
ATOM 649 N N . ALA A 1 91 ? -19.749 11.692 5.058 1.00 74.88 91 ALA A N 1
ATOM 650 C CA . ALA A 1 91 ? -20.133 10.797 3.973 1.00 74.88 91 ALA A CA 1
ATOM 651 C C . ALA A 1 91 ? -19.733 11.423 2.627 1.00 74.88 91 ALA A C 1
ATOM 653 O O . ALA A 1 91 ? -20.224 12.515 2.324 1.00 74.88 91 ALA A O 1
ATOM 654 N N . PRO A 1 92 ? -18.851 10.794 1.829 1.00 76.38 92 PRO A N 1
ATOM 655 C CA . PRO A 1 92 ? -18.455 11.325 0.532 1.00 76.38 92 PRO A CA 1
ATOM 656 C C . PRO A 1 92 ? -19.653 11.481 -0.424 1.00 76.38 92 PRO A C 1
ATOM 658 O O . PRO A 1 92 ? -20.518 10.601 -0.466 1.00 76.38 92 PRO A O 1
ATOM 661 N N . PRO A 1 93 ? -19.699 12.558 -1.232 1.00 78.25 93 PRO A N 1
ATOM 662 C CA . PRO A 1 93 ? -18.684 13.607 -1.354 1.00 78.25 93 PRO A CA 1
ATOM 663 C C . PRO A 1 93 ? -18.726 14.624 -0.201 1.00 78.25 93 PRO A C 1
ATOM 665 O O . PRO A 1 93 ? -19.784 15.157 0.131 1.00 78.25 93 PRO A O 1
ATOM 668 N N . CYS A 1 94 ? -17.570 14.922 0.398 1.00 78.25 94 CYS A N 1
ATOM 669 C CA . CYS A 1 94 ? -17.479 15.820 1.552 1.00 78.25 94 CYS A CA 1
ATOM 670 C C . CYS A 1 94 ? -16.060 16.368 1.785 1.00 78.25 94 CYS A C 1
ATOM 672 O O . CYS A 1 94 ? -15.109 15.962 1.115 1.00 78.25 94 CYS A O 1
ATOM 674 N N . SER A 1 95 ? -15.905 17.295 2.735 1.00 80.75 95 SER A N 1
ATOM 675 C CA . SER A 1 95 ? -14.613 17.904 3.076 1.00 80.75 95 SER A CA 1
ATOM 676 C C . SER A 1 95 ? -14.402 18.065 4.582 1.00 80.75 95 SER A C 1
ATOM 678 O O . SER A 1 95 ? -15.363 18.281 5.322 1.00 80.75 95 SER A O 1
ATOM 680 N N . ALA A 1 96 ? -13.140 18.022 5.009 1.00 74.06 96 ALA A N 1
ATOM 681 C CA . ALA A 1 96 ? -12.695 18.264 6.378 1.00 74.06 96 ALA A CA 1
ATOM 682 C C . ALA A 1 96 ? -11.523 19.253 6.422 1.00 74.06 96 ALA A C 1
ATOM 684 O O . ALA A 1 96 ? -10.612 19.192 5.594 1.00 74.06 96 ALA A O 1
ATOM 685 N N . ASP A 1 97 ? -11.527 20.136 7.417 1.00 76.75 97 ASP A N 1
ATOM 686 C CA . ASP A 1 97 ? -10.429 21.056 7.693 1.00 76.75 97 ASP A CA 1
ATOM 687 C C . ASP A 1 97 ? -9.381 20.362 8.571 1.00 76.75 97 ASP A C 1
ATOM 689 O O . ASP A 1 97 ? -9.648 20.033 9.726 1.00 76.75 97 ASP A O 1
ATOM 693 N N . LEU A 1 98 ? -8.186 20.140 8.025 1.00 71.94 98 LEU A N 1
ATOM 694 C CA . LEU A 1 98 ? -7.000 19.643 8.719 1.00 71.94 98 LEU A CA 1
ATOM 695 C C . LEU A 1 98 ? -6.209 20.816 9.301 1.00 71.94 98 LEU A C 1
ATOM 697 O O . LEU A 1 98 ? -5.714 21.654 8.552 1.00 71.94 98 LEU A O 1
ATOM 701 N N . THR A 1 99 ? -6.001 20.835 10.612 1.00 69.38 99 THR A N 1
ATOM 702 C CA . THR A 1 99 ? -5.105 21.781 11.288 1.00 69.38 99 THR A CA 1
ATOM 703 C C . THR A 1 99 ? -3.853 21.055 11.757 1.00 69.38 99 THR A C 1
ATOM 705 O O . THR A 1 99 ? -3.962 20.110 12.531 1.00 69.38 99 THR A O 1
ATOM 708 N N . LEU A 1 100 ? -2.671 21.501 11.324 1.00 65.31 100 LEU A N 1
ATOM 709 C CA . LEU A 1 100 ? -1.379 21.002 11.811 1.00 65.31 100 LEU A CA 1
ATOM 710 C C . LEU A 1 100 ? -0.766 21.985 12.810 1.00 65.31 100 LEU A C 1
ATOM 712 O O . LEU A 1 100 ? -0.756 23.191 12.556 1.00 65.31 100 LEU A O 1
ATOM 716 N N . THR A 1 101 ? -0.215 21.467 13.906 1.00 64.50 101 THR A N 1
ATOM 717 C CA . THR A 1 101 ? 0.525 22.232 14.918 1.00 64.50 101 THR A CA 1
ATOM 718 C C . THR A 1 101 ? 1.913 21.629 15.087 1.00 64.50 101 THR A C 1
ATOM 720 O O . THR A 1 101 ? 2.041 20.437 15.345 1.00 64.50 101 THR A O 1
ATOM 723 N N . VAL A 1 102 ? 2.957 22.445 14.938 1.00 62.25 102 VAL A N 1
ATOM 724 C CA . VAL A 1 102 ? 4.355 21.997 15.025 1.00 62.25 102 VAL A CA 1
ATOM 725 C C . VAL A 1 102 ? 4.992 22.539 16.304 1.00 62.25 102 VAL A C 1
ATOM 727 O O . VAL A 1 102 ? 4.984 23.744 16.552 1.00 62.25 102 VAL A O 1
ATOM 730 N N . SER A 1 103 ? 5.551 21.651 17.119 1.00 61.22 103 SER A N 1
ATOM 731 C CA . SER A 1 103 ? 6.273 21.984 18.350 1.00 61.22 103 SER A CA 1
ATOM 732 C C . SER A 1 103 ? 7.787 22.090 18.125 1.00 61.22 103 SER A C 1
ATOM 734 O O . SER A 1 103 ? 8.315 21.705 17.084 1.00 61.22 103 SER A O 1
ATOM 736 N N . SER A 1 104 ? 8.516 22.585 19.129 1.00 55.16 104 SER A N 1
ATOM 737 C CA . SER A 1 104 ? 9.973 22.778 19.064 1.00 55.16 104 SER A CA 1
ATOM 738 C C . SER A 1 104 ? 10.794 21.485 19.026 1.00 55.16 104 SER A C 1
ATOM 740 O O . SER A 1 104 ? 11.999 21.556 18.813 1.00 55.16 104 SER A O 1
ATOM 742 N N . ILE A 1 105 ? 10.173 20.327 19.272 1.00 49.31 105 ILE A N 1
ATOM 743 C CA . ILE A 1 105 ? 10.829 19.012 19.183 1.00 49.31 105 ILE A CA 1
ATOM 744 C C . ILE A 1 105 ? 10.686 18.381 17.791 1.00 49.31 105 ILE A C 1
ATOM 746 O O . ILE A 1 105 ? 11.195 17.284 17.569 1.00 49.31 105 ILE A O 1
ATOM 750 N N . ALA A 1 106 ? 9.991 19.047 16.860 1.00 47.72 106 ALA A N 1
ATOM 751 C CA . ALA A 1 106 ? 9.833 18.537 15.509 1.00 47.72 106 ALA A CA 1
ATOM 752 C C . ALA A 1 106 ? 11.175 18.531 14.753 1.00 47.72 106 ALA A C 1
ATOM 754 O O . ALA A 1 106 ? 11.896 19.535 14.784 1.00 47.72 106 ALA A O 1
ATOM 755 N N . PRO A 1 107 ? 11.537 17.420 14.083 1.00 47.09 107 PRO A N 1
ATOM 756 C CA . PRO A 1 107 ? 12.805 17.313 13.373 1.00 47.09 107 PRO A CA 1
ATOM 757 C C . PRO A 1 107 ? 12.889 18.328 12.226 1.00 47.09 107 PRO A C 1
ATOM 759 O O . PRO A 1 107 ? 11.920 18.567 11.506 1.00 47.09 107 PRO A O 1
ATOM 762 N N . ALA A 1 108 ? 14.067 18.927 12.043 1.00 42.66 108 ALA A N 1
ATOM 763 C CA . ALA A 1 108 ? 14.319 19.847 10.940 1.00 42.66 108 ALA A CA 1
ATOM 764 C C . ALA A 1 108 ? 14.396 19.076 9.611 1.00 42.66 108 ALA A C 1
ATOM 766 O O . ALA A 1 108 ? 15.240 18.196 9.454 1.00 42.66 108 ALA A O 1
ATOM 767 N N . GLY A 1 109 ? 13.537 19.416 8.649 1.00 48.31 109 GLY A N 1
ATOM 768 C CA . GLY A 1 109 ? 13.507 18.780 7.330 1.00 48.31 109 GLY A CA 1
ATOM 769 C C . GLY A 1 109 ? 12.101 18.713 6.737 1.00 48.31 109 GLY A C 1
ATOM 770 O O . GLY A 1 109 ? 11.134 19.163 7.349 1.00 48.31 109 GLY A O 1
ATOM 771 N N . GLU A 1 110 ? 11.982 18.162 5.529 1.00 45.97 110 GLU A N 1
ATOM 772 C CA . GLU A 1 110 ? 10.677 17.813 4.963 1.00 45.97 110 GLU A CA 1
ATOM 773 C C . GLU A 1 110 ? 10.151 16.539 5.618 1.00 45.97 110 GLU A C 1
ATOM 775 O O . GLU A 1 110 ? 10.881 15.567 5.794 1.00 45.97 110 GLU A O 1
ATOM 780 N N . SER A 1 111 ? 8.874 16.539 5.985 1.00 44.81 111 SER A N 1
ATOM 781 C CA . SER A 1 111 ? 8.207 15.366 6.535 1.00 44.81 111 SER A CA 1
ATOM 782 C C . SER A 1 111 ? 6.836 15.204 5.899 1.00 44.81 111 SER A C 1
ATOM 784 O O . SER A 1 111 ? 6.068 16.164 5.813 1.00 44.81 111 SER A O 1
ATOM 786 N N . ALA A 1 112 ? 6.538 13.992 5.438 1.00 44.06 112 ALA A N 1
ATOM 787 C CA . ALA A 1 112 ? 5.234 13.668 4.884 1.00 44.06 112 ALA A CA 1
ATOM 788 C C . ALA A 1 112 ? 4.216 13.514 6.020 1.00 44.06 112 ALA A C 1
ATOM 790 O O . ALA A 1 112 ? 4.472 12.821 7.000 1.00 44.06 112 ALA A O 1
ATOM 791 N N . VAL A 1 113 ? 3.057 14.153 5.870 1.00 44.78 113 VAL A N 1
ATOM 792 C CA . VAL A 1 113 ? 1.885 13.921 6.716 1.00 44.78 113 VAL A CA 1
ATOM 793 C C . VAL A 1 113 ? 0.868 13.184 5.865 1.00 44.78 113 VAL A C 1
ATOM 795 O O . VAL A 1 113 ? 0.438 13.701 4.833 1.00 44.78 113 VAL A O 1
ATOM 798 N N . VAL A 1 114 ? 0.498 11.976 6.281 1.00 45.41 114 VAL A N 1
ATOM 799 C CA . VAL A 1 114 ? -0.503 11.179 5.574 1.00 45.41 114 VAL A CA 1
ATOM 800 C C . VAL A 1 114 ? -1.853 11.433 6.226 1.00 45.41 114 VAL A C 1
ATOM 802 O O . VAL A 1 114 ? -2.013 11.258 7.428 1.00 45.41 114 VAL A O 1
ATOM 805 N N . VAL A 1 115 ? -2.841 11.862 5.445 1.00 46.78 115 VAL A N 1
ATOM 806 C CA . VAL A 1 115 ? -4.236 11.849 5.895 1.00 46.78 115 VAL A CA 1
ATOM 807 C C . VAL A 1 115 ? -4.864 10.595 5.330 1.00 46.78 115 VAL A C 1
ATOM 809 O O . VAL A 1 115 ? -4.947 10.442 4.112 1.00 46.78 115 VAL A O 1
ATOM 812 N N . ALA A 1 116 ? -5.273 9.704 6.220 1.00 50.69 116 ALA A N 1
ATOM 813 C CA . ALA A 1 116 ? -5.994 8.503 5.860 1.00 50.69 116 ALA A CA 1
ATOM 814 C C . ALA A 1 116 ? -7.481 8.697 6.157 1.00 50.69 116 ALA A C 1
ATOM 816 O O . ALA A 1 116 ? -7.887 9.492 7.014 1.00 50.69 116 ALA A O 1
ATOM 817 N N . ALA A 1 117 ? -8.295 7.952 5.430 1.00 47.12 117 ALA A N 1
ATOM 818 C CA . ALA A 1 117 ? -9.660 7.699 5.816 1.00 47.12 117 ALA A CA 1
ATOM 819 C C . ALA A 1 117 ? -9.938 6.228 5.565 1.00 47.12 117 ALA A C 1
ATOM 821 O O . ALA A 1 117 ? -9.429 5.648 4.608 1.00 47.12 117 ALA A O 1
ATOM 822 N N . ASP A 1 118 ? -10.692 5.646 6.479 1.00 52.41 118 ASP A N 1
ATOM 823 C CA . ASP A 1 118 ? -10.912 4.212 6.551 1.00 52.41 118 ASP A CA 1
ATOM 824 C C . ASP A 1 118 ? -12.421 3.948 6.556 1.00 52.41 118 ASP A C 1
ATOM 826 O O . ASP A 1 118 ? -13.186 4.667 7.220 1.00 52.41 118 ASP A O 1
ATOM 830 N N . ASP A 1 119 ? -12.824 2.955 5.769 1.00 46.78 119 ASP A N 1
ATOM 831 C CA . ASP A 1 119 ? -14.169 2.397 5.658 1.00 46.78 119 ASP A CA 1
ATOM 832 C C . ASP A 1 119 ? -14.317 1.091 6.455 1.00 46.78 119 ASP A C 1
ATOM 834 O O . ASP A 1 119 ? -15.430 0.576 6.564 1.00 46.78 119 ASP A O 1
ATOM 838 N N . THR A 1 120 ? -13.237 0.564 7.055 1.00 46.78 120 THR A N 1
ATOM 839 C CA . THR A 1 120 ? -13.289 -0.595 7.949 1.00 46.78 120 THR A CA 1
ATOM 840 C C . THR A 1 120 ? -14.086 -0.219 9.189 1.00 46.78 120 THR A C 1
ATOM 842 O O . THR A 1 120 ? -13.610 0.365 10.166 1.00 46.78 120 THR A O 1
ATOM 845 N N . LEU A 1 121 ? -15.385 -0.497 9.086 1.00 46.50 121 LEU A N 1
ATOM 846 C CA . LEU A 1 121 ? -16.377 -0.124 10.067 1.00 46.50 121 LEU A CA 1
ATOM 847 C C . LEU A 1 121 ? -15.978 -0.716 11.412 1.00 46.50 121 LEU A C 1
ATOM 849 O O . LEU A 1 121 ? -15.909 -1.940 11.569 1.00 46.50 121 LEU A O 1
ATOM 853 N N . PRO A 1 122 ? -15.796 0.134 12.424 1.00 53.41 122 PRO A N 1
ATOM 854 C CA . PRO A 1 122 ? -15.805 -0.353 13.773 1.00 53.41 122 PRO A CA 1
ATOM 855 C C . PRO A 1 122 ? -17.158 -1.025 14.035 1.00 53.41 122 PRO A C 1
ATOM 857 O O . PRO A 1 122 ? -18.196 -0.375 13.896 1.00 53.41 122 PRO A O 1
ATOM 860 N N . ALA A 1 123 ? -17.184 -2.294 14.430 1.00 51.28 123 ALA A N 1
ATOM 861 C CA . ALA A 1 123 ? -18.443 -3.020 14.579 1.00 51.28 123 ALA A CA 1
ATOM 862 C C . ALA A 1 123 ? -19.333 -2.367 15.654 1.00 51.28 123 ALA A C 1
ATOM 864 O O . ALA A 1 123 ? -18.880 -2.060 16.766 1.00 51.28 123 ALA A O 1
ATOM 865 N N . ASP A 1 124 ? -20.584 -2.074 15.299 1.00 49.28 124 ASP A N 1
ATOM 866 C CA . ASP A 1 124 ? -21.605 -1.552 16.211 1.00 49.28 124 ASP A CA 1
ATOM 867 C C . ASP A 1 124 ? -22.177 -2.681 17.078 1.00 49.28 124 ASP A C 1
ATOM 869 O O . ASP A 1 124 ? -22.307 -3.821 16.636 1.00 49.28 124 ASP A O 1
ATOM 873 N N . GLY A 1 125 ? -22.501 -2.377 18.338 1.00 51.56 125 GLY A N 1
ATOM 874 C CA . GLY A 1 125 ? -23.102 -3.344 19.263 1.00 51.56 125 GLY A CA 1
ATOM 875 C C . GLY A 1 125 ? -22.127 -4.305 19.957 1.00 51.56 125 GLY A C 1
ATOM 876 O O . GLY A 1 125 ? -22.574 -5.234 20.633 1.00 51.56 125 GLY A O 1
ATOM 877 N N . ILE A 1 126 ? -20.808 -4.097 19.851 1.00 59.59 126 ILE A N 1
ATOM 878 C CA . ILE A 1 126 ? -19.820 -4.803 20.685 1.00 59.59 126 ILE A CA 1
ATOM 879 C C . ILE A 1 126 ? -19.775 -4.169 22.084 1.00 59.59 126 ILE A C 1
ATOM 881 O O . ILE A 1 126 ? -18.889 -3.386 22.417 1.00 59.59 126 ILE A O 1
ATOM 885 N N . GLY A 1 127 ? -20.721 -4.554 22.937 1.00 63.34 127 GLY A N 1
ATOM 886 C CA . GLY A 1 127 ? -20.815 -4.084 24.324 1.00 63.34 127 GLY A CA 1
ATOM 887 C C . GLY A 1 127 ? -19.841 -4.759 25.300 1.00 63.34 127 GLY A C 1
ATOM 888 O O . GLY A 1 127 ? -20.168 -4.891 26.478 1.00 63.34 127 GLY A O 1
ATOM 889 N N . TRP A 1 128 ? -18.687 -5.256 24.840 1.00 72.56 128 TRP A N 1
ATOM 890 C CA . TRP A 1 128 ? -17.680 -5.841 25.736 1.00 72.56 128 TRP A CA 1
ATOM 891 C C . TRP A 1 128 ? -16.807 -4.741 26.330 1.00 72.56 128 TRP A C 1
ATOM 893 O O . TRP A 1 128 ? -16.420 -3.813 25.621 1.00 72.56 128 TRP A O 1
ATOM 903 N N . ASP A 1 129 ? -16.524 -4.805 27.628 1.00 78.06 129 ASP A N 1
ATOM 904 C CA . ASP A 1 129 ? -15.790 -3.743 28.307 1.00 78.06 129 ASP A CA 1
ATOM 905 C C . ASP A 1 129 ? -14.277 -3.852 28.076 1.00 78.06 129 ASP A C 1
ATOM 907 O O . ASP A 1 129 ? -13.712 -4.944 27.948 1.00 78.06 129 ASP A O 1
ATOM 911 N N . ILE A 1 130 ? -13.601 -2.704 28.083 1.00 79.31 130 ILE A N 1
ATOM 912 C CA . ILE A 1 130 ? -12.169 -2.608 27.772 1.00 79.31 130 ILE A CA 1
ATOM 913 C C . ILE A 1 130 ? -11.272 -3.391 28.749 1.00 79.31 130 ILE A C 1
ATOM 915 O O . ILE A 1 130 ? -10.191 -3.851 28.374 1.00 79.31 130 ILE A O 1
ATOM 919 N N . SER A 1 131 ? -11.720 -3.611 29.990 1.00 75.81 131 SER A N 1
ATOM 920 C CA . SER A 1 131 ? -10.945 -4.338 31.005 1.00 75.81 131 SER A CA 1
ATOM 921 C C . SER A 1 131 ? -11.033 -5.856 30.880 1.00 75.81 131 SER A C 1
ATOM 923 O O . SER A 1 131 ? -10.150 -6.563 31.371 1.00 75.81 131 SER A O 1
ATOM 925 N N . HIS A 1 132 ? -12.058 -6.379 30.210 1.00 79.69 132 HIS A N 1
ATOM 926 C CA . HIS A 1 132 ? -12.115 -7.782 29.804 1.00 79.69 132 HIS A CA 1
ATOM 927 C C . HIS A 1 132 ? -11.481 -7.959 28.425 1.00 79.69 132 HIS A C 1
ATOM 929 O O . HIS A 1 132 ? -10.760 -8.942 28.222 1.00 79.69 132 HIS A O 1
ATOM 935 N N . ALA A 1 133 ? -11.631 -6.957 27.546 1.00 78.44 133 ALA A N 1
ATOM 936 C CA . ALA A 1 133 ? -11.019 -6.890 26.219 1.00 78.44 133 ALA A CA 1
ATOM 937 C C . ALA A 1 133 ? -9.504 -7.122 26.239 1.00 78.44 133 ALA A C 1
ATOM 939 O O . ALA A 1 133 ? -8.988 -7.768 25.335 1.00 78.44 133 ALA A O 1
ATOM 940 N N . ARG A 1 134 ? -8.785 -6.729 27.299 1.00 79.31 134 ARG A N 1
ATOM 941 C CA . ARG A 1 134 ? -7.347 -7.040 27.439 1.00 79.31 134 ARG A CA 1
ATOM 942 C C . ARG A 1 134 ? -6.983 -8.524 27.297 1.00 79.31 134 ARG A C 1
ATOM 944 O O . ARG A 1 134 ? -5.872 -8.849 26.901 1.00 79.31 134 ARG A O 1
ATOM 951 N N . ARG A 1 135 ? -7.904 -9.451 27.589 1.00 83.19 135 ARG A N 1
ATOM 952 C CA . ARG A 1 135 ? -7.662 -10.892 27.383 1.00 83.19 135 ARG A CA 1
ATOM 953 C C . ARG A 1 135 ? -7.582 -11.260 25.903 1.00 83.19 135 ARG A C 1
ATOM 955 O O . ARG A 1 135 ? -6.928 -12.245 25.572 1.00 83.19 135 ARG A O 1
ATOM 962 N N . PHE A 1 136 ? -8.225 -10.488 25.026 1.00 84.62 136 PHE A N 1
ATOM 963 C CA . PHE A 1 136 ? -8.174 -10.706 23.582 1.00 84.62 136 PHE A CA 1
ATOM 964 C C . PHE A 1 136 ? -6.768 -10.535 23.040 1.00 84.62 136 PHE A C 1
ATOM 966 O O . PHE A 1 136 ? -6.366 -11.340 22.209 1.00 84.62 136 PHE A O 1
ATOM 973 N N . VAL A 1 137 ? -6.006 -9.570 23.559 1.00 86.25 137 VAL A N 1
ATOM 974 C CA . VAL A 1 137 ? -4.622 -9.333 23.135 1.00 86.25 137 VAL A CA 1
ATOM 975 C C . VAL A 1 137 ? -3.802 -10.615 23.222 1.00 86.25 137 VAL A C 1
ATOM 977 O O . VAL A 1 137 ? -3.198 -11.050 22.242 1.00 86.25 137 VAL A O 1
ATOM 980 N N . HIS A 1 138 ? -3.842 -11.261 24.387 1.00 86.31 138 HIS A N 1
ATOM 981 C CA . HIS A 1 138 ? -3.105 -12.495 24.620 1.00 86.31 138 HIS A CA 1
ATOM 982 C C . HIS A 1 138 ? -3.733 -13.694 23.899 1.00 86.31 138 HIS A C 1
ATOM 984 O O . HIS A 1 138 ? -3.011 -14.467 23.274 1.00 86.31 138 HIS A O 1
ATOM 990 N N . ALA A 1 139 ? -5.060 -13.855 23.949 1.00 88.56 139 ALA A N 1
ATOM 991 C CA . ALA A 1 139 ? -5.736 -15.011 23.358 1.00 88.56 139 ALA A CA 1
ATOM 992 C C . ALA A 1 139 ? -5.655 -15.018 21.822 1.00 88.56 139 ALA A C 1
ATOM 994 O O . ALA A 1 139 ? -5.199 -15.997 21.235 1.00 88.56 139 ALA A O 1
ATOM 995 N N . LEU A 1 140 ? -6.055 -13.922 21.172 1.00 88.81 140 LEU A N 1
ATOM 996 C CA . LEU A 1 140 ? -6.020 -13.796 19.715 1.00 88.81 140 LEU A CA 1
ATOM 997 C C . LEU A 1 140 ? -4.585 -13.687 19.202 1.00 88.81 140 LEU A C 1
ATOM 999 O O . LEU A 1 140 ? -4.272 -14.311 18.196 1.00 88.81 140 LEU A O 1
ATOM 1003 N N . GLY A 1 141 ? -3.695 -12.988 19.918 1.00 86.31 141 GLY A N 1
ATOM 1004 C CA . GLY A 1 141 ? -2.273 -12.946 19.571 1.00 86.31 141 GLY A CA 1
ATOM 1005 C C . GLY A 1 141 ? -1.646 -14.340 19.548 1.00 86.31 141 GLY A C 1
ATOM 1006 O O . GLY A 1 141 ? -1.045 -14.722 18.551 1.00 86.31 141 GLY A O 1
ATOM 1007 N N . THR A 1 142 ? -1.885 -15.146 20.589 1.00 86.81 142 THR A N 1
ATOM 1008 C CA . THR A 1 142 ? -1.375 -16.527 20.649 1.00 86.81 142 THR A CA 1
ATOM 1009 C C . THR A 1 142 ? -1.917 -17.383 19.506 1.00 86.81 142 THR A C 1
ATOM 1011 O O . THR A 1 142 ? -1.146 -18.094 18.864 1.00 86.81 142 THR A O 1
ATOM 1014 N N . L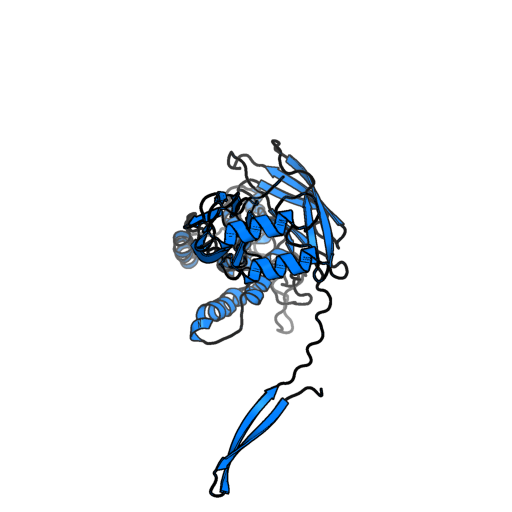EU A 1 143 ? -3.224 -17.324 19.229 1.00 85.88 143 LEU A N 1
ATOM 1015 C CA . LEU A 1 143 ? -3.823 -18.088 18.128 1.00 85.88 143 LEU A CA 1
ATOM 1016 C C . LEU A 1 143 ? -3.250 -17.661 16.771 1.00 85.88 143 LEU A C 1
ATOM 1018 O O . LEU A 1 143 ? -2.860 -18.512 15.974 1.00 85.88 143 LEU A O 1
ATOM 1022 N N . TYR A 1 144 ? -3.138 -16.351 16.546 1.00 85.00 144 TYR A N 1
ATOM 1023 C CA . TYR A 1 144 ? -2.578 -15.778 15.327 1.00 85.00 144 TYR A CA 1
ATOM 1024 C C . TYR A 1 144 ? -1.1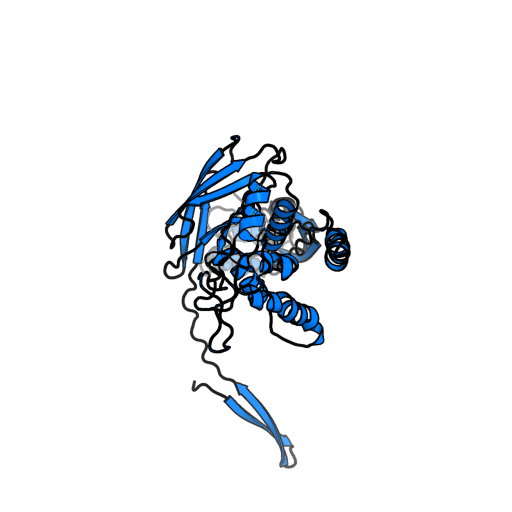35 -16.235 15.092 1.00 85.00 144 TYR A C 1
ATOM 1026 O O . TYR A 1 144 ? -0.802 -16.695 13.999 1.00 85.00 144 TYR A O 1
ATOM 1034 N N . ASP A 1 145 ? -0.280 -16.135 16.112 1.00 83.62 145 ASP A N 1
ATOM 1035 C CA . ASP A 1 145 ? 1.153 -16.433 16.005 1.00 83.62 145 ASP A CA 1
ATOM 1036 C C . ASP A 1 145 ? 1.436 -17.919 15.776 1.00 83.62 145 ASP A C 1
ATOM 1038 O O . ASP A 1 145 ? 2.436 -18.279 15.159 1.00 83.62 145 ASP A O 1
ATOM 1042 N N . ASN A 1 146 ? 0.530 -18.794 16.216 1.00 80.94 146 ASN A N 1
ATOM 1043 C CA . ASN A 1 146 ? 0.691 -20.239 16.092 1.00 80.94 146 ASN A CA 1
ATOM 1044 C C . ASN A 1 146 ? -0.039 -20.845 14.881 1.00 80.94 146 ASN A C 1
ATOM 1046 O O . ASN A 1 146 ? 0.041 -22.057 14.682 1.00 80.94 146 ASN A O 1
ATOM 1050 N N . ARG A 1 147 ? -0.690 -20.037 14.029 1.00 80.50 147 ARG A N 1
ATOM 1051 C CA . ARG A 1 147 ? -1.527 -20.520 12.910 1.00 80.50 147 ARG A CA 1
ATOM 1052 C C . ARG A 1 147 ? -0.818 -21.450 11.924 1.00 80.50 147 ARG A C 1
ATOM 1054 O O . ARG A 1 147 ? -1.428 -22.366 11.382 1.00 80.50 147 ARG A O 1
ATOM 1061 N N . ALA A 1 148 ? 0.487 -21.256 11.728 1.00 69.88 148 ALA A N 1
ATOM 1062 C CA . ALA A 1 148 ? 1.300 -22.109 10.860 1.00 69.88 148 ALA A CA 1
ATOM 1063 C C . ALA A 1 148 ? 1.421 -23.554 11.381 1.00 69.88 148 ALA A C 1
ATOM 1065 O O . ALA A 1 148 ? 1.660 -24.471 10.599 1.00 69.88 148 ALA A O 1
ATOM 1066 N N . VAL A 1 149 ? 1.258 -23.751 12.693 1.00 78.81 149 VAL A N 1
ATOM 1067 C CA . VAL A 1 149 ? 1.383 -25.047 13.373 1.00 78.81 149 VAL A CA 1
ATOM 1068 C C . VAL A 1 149 ? 0.017 -25.599 13.779 1.00 78.81 149 VAL A C 1
ATOM 1070 O O . VAL A 1 149 ? -0.165 -26.812 13.801 1.00 78.81 149 VAL A O 1
ATOM 1073 N N . THR A 1 150 ? -0.951 -24.735 14.089 1.00 76.69 150 THR A N 1
ATOM 1074 C CA . THR A 1 150 ? -2.302 -25.148 14.495 1.00 76.69 150 THR A CA 1
ATOM 1075 C C . THR A 1 150 ? -3.251 -25.369 13.318 1.00 76.69 150 THR A C 1
ATOM 1077 O O . THR A 1 150 ? -4.320 -25.939 13.517 1.00 76.69 150 THR A O 1
ATOM 1080 N N . TRP A 1 151 ? -2.876 -24.945 12.104 1.00 78.44 151 TRP A N 1
ATOM 1081 C CA . TRP A 1 151 ? -3.728 -24.941 10.902 1.00 78.44 151 TRP A CA 1
ATOM 1082 C C . TRP A 1 151 ? -5.031 -24.143 11.062 1.00 78.44 151 TRP A C 1
ATOM 1084 O O . TRP A 1 151 ? -5.974 -24.324 10.291 1.00 78.44 151 TRP A O 1
ATOM 1094 N N . GLU A 1 152 ? -5.082 -23.251 12.049 1.00 76.94 152 GLU A N 1
ATOM 1095 C CA . GLU A 1 152 ? -6.230 -22.386 12.285 1.00 76.94 152 GLU A CA 1
ATOM 1096 C C . GLU A 1 152 ? -6.295 -21.283 11.225 1.00 76.94 152 GLU A C 1
ATOM 1098 O O . GLU A 1 152 ? -5.292 -20.652 10.888 1.00 76.94 152 GLU A O 1
ATOM 1103 N N . THR A 1 153 ? -7.496 -21.025 10.710 1.00 77.62 153 THR A N 1
ATOM 1104 C CA . THR A 1 153 ? -7.748 -19.929 9.759 1.00 77.62 153 THR A CA 1
ATOM 1105 C C . THR A 1 153 ? -8.189 -18.641 10.450 1.00 77.62 153 THR A C 1
ATOM 1107 O O . THR A 1 153 ? -8.338 -17.620 9.788 1.00 77.62 153 THR A O 1
ATOM 1110 N N . PHE A 1 154 ? -8.438 -18.686 11.761 1.00 82.25 154 PHE A N 1
ATOM 1111 C CA . PHE A 1 154 ? -8.842 -17.545 12.574 1.00 82.25 154 PHE A CA 1
ATOM 1112 C C . PHE A 1 154 ? -8.004 -17.477 13.864 1.00 82.25 154 PHE A C 1
ATOM 1114 O O . PHE A 1 154 ? -7.772 -18.515 14.486 1.00 82.25 154 PHE A O 1
ATOM 1121 N N . PRO A 1 155 ? -7.628 -16.272 14.330 1.00 81.75 155 PRO A N 1
ATOM 1122 C CA . PRO A 1 155 ? -7.813 -14.978 13.666 1.00 81.75 155 PRO A CA 1
ATOM 1123 C C . PRO A 1 155 ? -6.874 -14.805 12.463 1.00 81.75 155 PRO A C 1
ATOM 1125 O O . PRO A 1 155 ? -5.735 -15.270 12.485 1.00 81.75 155 PRO A O 1
ATOM 1128 N N . ASP A 1 156 ? -7.367 -14.148 11.413 1.00 75.19 156 ASP A N 1
ATOM 1129 C CA . ASP A 1 156 ? -6.594 -13.757 10.232 1.00 75.19 156 ASP A CA 1
ATOM 1130 C C . ASP A 1 156 ? -6.130 -12.291 10.332 1.00 75.19 156 ASP A C 1
ATOM 1132 O O . ASP A 1 156 ? -6.438 -11.588 11.298 1.00 75.19 156 ASP A O 1
ATOM 1136 N N . ASP A 1 157 ? -5.362 -11.825 9.344 1.00 72.94 157 ASP A N 1
ATOM 1137 C CA . ASP A 1 157 ? -4.819 -10.459 9.325 1.00 72.94 157 ASP A CA 1
ATOM 1138 C C . ASP A 1 157 ? -5.932 -9.407 9.407 1.00 72.94 157 ASP A C 1
ATOM 1140 O O . ASP A 1 157 ? -5.830 -8.449 10.171 1.00 72.94 157 ASP A O 1
ATOM 1144 N N . ALA A 1 158 ? -7.033 -9.627 8.683 1.00 69.25 158 ALA A N 1
ATOM 1145 C CA . ALA A 1 158 ? -8.177 -8.724 8.670 1.00 69.25 158 ALA A CA 1
ATOM 1146 C C . ALA A 1 158 ? -8.853 -8.634 10.046 1.00 69.25 158 ALA A C 1
ATOM 1148 O O . ALA A 1 158 ? -9.172 -7.535 10.502 1.00 69.25 158 ALA A O 1
ATOM 1149 N N . ALA A 1 159 ? -9.037 -9.759 10.742 1.00 75.31 159 ALA A N 1
ATOM 1150 C CA . ALA A 1 159 ? -9.602 -9.779 12.086 1.00 75.31 159 ALA A CA 1
ATOM 1151 C C . ALA A 1 159 ? -8.684 -9.086 13.103 1.00 75.31 159 ALA A C 1
ATOM 1153 O O . ALA A 1 159 ? -9.158 -8.289 13.916 1.00 75.31 159 ALA A O 1
ATOM 1154 N N . MET A 1 160 ? -7.376 -9.355 13.052 1.00 80.69 160 MET A N 1
ATOM 1155 C CA . MET A 1 160 ? -6.410 -8.729 13.960 1.00 80.69 160 MET A CA 1
ATOM 1156 C C . MET A 1 160 ? -6.335 -7.215 13.743 1.00 80.69 160 MET A C 1
ATOM 1158 O O . MET A 1 160 ? -6.433 -6.452 14.708 1.00 80.69 160 MET A O 1
ATOM 1162 N N . THR A 1 161 ? -6.247 -6.772 12.485 1.00 73.81 161 THR A N 1
ATOM 1163 C CA . THR A 1 161 ? -6.285 -5.351 12.121 1.00 73.81 161 THR A CA 1
ATOM 1164 C C . THR A 1 161 ? -7.613 -4.713 12.515 1.00 73.81 161 THR A C 1
ATOM 1166 O O . THR A 1 161 ? -7.602 -3.649 13.122 1.00 73.81 161 THR A O 1
ATOM 1169 N N . GLY A 1 162 ? -8.752 -5.371 12.287 1.00 70.94 162 GLY A N 1
ATOM 1170 C CA . GLY A 1 162 ? -10.067 -4.850 12.668 1.00 70.94 162 GLY A CA 1
ATOM 1171 C C . GLY A 1 162 ? -10.205 -4.599 14.174 1.00 70.94 162 GLY A C 1
ATOM 1172 O O . GLY A 1 162 ? -10.703 -3.553 14.589 1.00 70.94 162 GLY A O 1
ATOM 1173 N N . VAL A 1 163 ? -9.710 -5.509 15.019 1.00 80.44 163 VAL A N 1
ATOM 1174 C CA . VAL A 1 163 ? -9.748 -5.323 16.480 1.00 80.44 163 VAL A CA 1
ATOM 1175 C C . VAL A 1 163 ? -8.747 -4.253 16.937 1.00 80.44 163 VAL A C 1
ATOM 1177 O O . VAL A 1 163 ? -9.082 -3.443 17.804 1.00 80.44 163 VAL A O 1
ATOM 1180 N N . ALA A 1 164 ? -7.551 -4.195 16.344 1.00 80.94 164 ALA A N 1
ATOM 1181 C CA . ALA A 1 164 ? -6.588 -3.122 16.606 1.00 80.94 164 ALA A CA 1
ATOM 1182 C C . ALA A 1 164 ? -7.169 -1.739 16.242 1.00 80.94 164 ALA A C 1
ATOM 1184 O O . ALA A 1 164 ? -7.104 -0.792 17.031 1.00 80.94 164 ALA A O 1
ATOM 1185 N N . ASN A 1 165 ? -7.828 -1.660 15.087 1.00 74.06 165 ASN A N 1
ATOM 1186 C CA . ASN A 1 165 ? -8.539 -0.487 14.594 1.00 74.06 165 ASN A CA 1
ATOM 1187 C C . ASN A 1 165 ? -9.714 -0.110 15.501 1.00 74.06 165 ASN A C 1
ATOM 1189 O O . ASN A 1 165 ? -9.924 1.070 15.763 1.00 74.06 165 ASN A O 1
ATOM 1193 N N . GLN A 1 166 ? -10.445 -1.078 16.063 1.00 78.62 166 GLN A N 1
ATOM 1194 C CA . GLN A 1 166 ? -11.511 -0.804 17.034 1.00 78.62 166 GLN A CA 1
ATOM 1195 C C . GLN A 1 166 ? -10.981 -0.014 18.243 1.00 78.62 166 GLN A C 1
ATOM 1197 O O . GLN A 1 166 ? -11.625 0.938 18.692 1.00 78.62 166 GLN A O 1
ATOM 1202 N N . VAL A 1 167 ? -9.793 -0.367 18.750 1.00 84.19 167 VAL A N 1
ATOM 1203 C CA . VAL A 1 167 ? -9.181 0.324 19.894 1.00 84.19 167 VAL A CA 1
ATOM 1204 C C . VAL A 1 167 ? -8.873 1.784 19.557 1.00 84.19 167 VAL A C 1
ATOM 1206 O O . VAL A 1 167 ? -9.311 2.697 20.257 1.00 84.19 167 VAL A O 1
ATOM 1209 N N . LEU A 1 168 ? -8.167 2.023 18.456 1.00 76.56 168 LEU A N 1
ATOM 1210 C CA . LEU A 1 168 ? -7.733 3.370 18.073 1.00 76.56 168 LEU A CA 1
ATOM 1211 C C . LEU A 1 168 ? -8.855 4.240 17.509 1.00 76.56 168 LEU A C 1
ATOM 1213 O O . LEU A 1 168 ? -8.883 5.453 17.721 1.00 76.56 168 LEU A O 1
ATOM 1217 N N . TYR A 1 169 ? -9.778 3.643 16.763 1.00 66.62 169 TYR A N 1
ATOM 1218 C CA . TYR A 1 169 ? -10.722 4.394 15.944 1.00 66.62 169 TYR A CA 1
ATOM 1219 C C . TYR A 1 169 ? -12.141 4.445 16.511 1.00 66.62 169 TYR A C 1
ATOM 1221 O O . TYR A 1 169 ? -12.929 5.279 16.045 1.00 66.62 169 TYR A O 1
ATOM 1229 N N . LYS A 1 170 ? -12.473 3.624 17.517 1.00 72.12 170 LYS A N 1
ATOM 1230 C CA . LYS A 1 170 ? -13.784 3.658 18.188 1.00 72.12 170 LYS A CA 1
ATOM 1231 C C . LYS A 1 170 ? -13.717 4.117 19.633 1.00 72.12 170 LYS A C 1
ATOM 1233 O O . LYS A 1 170 ? -14.528 4.955 20.016 1.00 72.12 170 LYS A O 1
ATOM 1238 N N . ILE A 1 171 ? -12.793 3.572 20.422 1.00 82.88 171 ILE A N 1
ATOM 1239 C CA . ILE A 1 171 ? -12.784 3.826 21.870 1.00 82.88 171 ILE A CA 1
ATOM 1240 C C . ILE A 1 171 ? -11.788 4.900 22.289 1.00 82.88 171 ILE A C 1
ATOM 1242 O O . ILE A 1 171 ? -12.072 5.621 23.238 1.00 82.88 171 ILE A O 1
ATOM 1246 N N . PHE A 1 172 ? -10.656 5.040 21.601 1.00 85.25 172 PHE A N 1
ATOM 1247 C CA . PHE A 1 172 ? -9.663 6.068 21.901 1.00 85.25 172 PHE A CA 1
ATOM 1248 C C . PHE A 1 172 ? -10.167 7.472 21.527 1.00 85.25 172 PHE A C 1
ATOM 1250 O O . PHE A 1 172 ? -10.695 7.699 20.435 1.00 85.25 172 PHE A O 1
ATOM 1257 N N . ASN A 1 173 ? -9.963 8.435 22.429 1.00 80.50 173 ASN A N 1
ATOM 1258 C CA . ASN A 1 173 ? -10.361 9.834 22.252 1.00 80.50 173 ASN A CA 1
ATOM 1259 C C . ASN A 1 173 ? -9.544 10.600 21.192 1.00 80.50 173 ASN A C 1
ATOM 1261 O O . ASN A 1 173 ? -9.924 11.715 20.837 1.00 80.50 173 ASN A O 1
ATOM 1265 N N . GLY A 1 174 ? -8.453 10.026 20.677 1.00 73.12 174 GLY A N 1
ATOM 1266 C CA . GLY A 1 174 ? -7.592 10.664 19.678 1.00 73.12 174 GLY A CA 1
ATOM 1267 C C . GLY A 1 174 ? -6.545 11.618 20.258 1.00 73.12 174 GLY A C 1
ATOM 1268 O O . GLY A 1 174 ? -5.775 12.191 19.491 1.00 73.12 174 GLY A O 1
ATOM 1269 N N . ASP A 1 175 ? -6.496 11.795 21.582 1.00 73.25 175 ASP A N 1
ATOM 1270 C CA . ASP A 1 175 ? -5.524 12.663 22.247 1.00 73.25 175 ASP A CA 1
ATOM 1271 C C . ASP A 1 175 ? -4.365 11.821 22.776 1.00 73.25 175 ASP A C 1
ATOM 1273 O O . ASP A 1 175 ? -4.491 11.110 23.769 1.00 73.25 175 ASP A O 1
ATOM 1277 N N . PHE A 1 176 ? -3.216 11.889 22.110 1.00 72.56 176 PHE A N 1
ATOM 1278 C CA . PHE A 1 176 ? -2.038 11.151 22.553 1.00 72.56 176 PHE A CA 1
ATOM 1279 C C . PHE A 1 176 ? -1.448 11.735 23.843 1.00 72.56 176 PHE A C 1
ATOM 1281 O O . PHE A 1 176 ? -0.902 10.988 24.646 1.00 72.56 176 PHE A O 1
ATOM 1288 N N . LYS A 1 177 ? -1.591 13.036 24.112 1.00 73.00 177 LYS A N 1
ATOM 1289 C CA . LYS A 1 177 ? -1.054 13.661 25.329 1.00 73.00 177 LYS A CA 1
ATOM 1290 C C . LYS A 1 177 ? -1.889 13.323 26.566 1.00 73.00 177 LYS A C 1
ATOM 1292 O O . LYS A 1 177 ? -1.338 13.157 27.653 1.00 73.00 177 LYS A O 1
ATOM 1297 N N . TYR A 1 178 ? -3.203 13.226 26.389 1.00 76.81 178 TYR A N 1
ATOM 1298 C CA . TYR A 1 178 ? -4.176 12.895 27.427 1.00 76.81 178 TYR A CA 1
ATOM 1299 C C . TYR A 1 178 ? -5.076 11.738 26.971 1.00 76.81 178 TYR A C 1
ATOM 1301 O O . TYR A 1 178 ? -6.281 11.924 26.755 1.00 76.81 178 TYR A O 1
ATOM 1309 N N . PRO A 1 179 ? -4.504 10.532 26.805 1.00 83.44 179 PRO A N 1
ATOM 1310 C CA . PRO A 1 179 ? -5.232 9.411 26.243 1.00 83.44 179 PRO A CA 1
ATOM 1311 C C . PRO A 1 179 ? -6.369 9.006 27.170 1.00 83.44 179 PRO A C 1
ATOM 1313 O O . PRO A 1 179 ? -6.182 8.900 28.381 1.00 83.44 179 PRO A O 1
ATOM 1316 N N . LEU A 1 180 ? -7.553 8.786 26.607 1.00 84.25 180 LEU A N 1
ATOM 1317 C CA . LEU A 1 180 ? -8.745 8.298 27.301 1.00 84.25 180 LEU A CA 1
ATOM 1318 C C . LEU A 1 180 ? -9.505 7.341 26.385 1.00 84.25 180 LEU A C 1
ATOM 1320 O O . LEU A 1 180 ? -9.461 7.484 25.160 1.00 84.25 180 LEU A O 1
ATOM 1324 N N . PHE A 1 181 ? -10.213 6.380 26.981 1.00 87.44 181 PHE A N 1
ATOM 1325 C CA . PHE A 1 181 ? -10.870 5.303 26.239 1.00 87.44 181 PHE A CA 1
ATOM 1326 C C . PHE A 1 181 ? -12.294 5.090 26.705 1.00 87.44 181 PHE A C 1
ATOM 1328 O O . PHE A 1 181 ? -12.515 4.941 27.901 1.00 87.44 181 PHE A O 1
ATOM 1335 N N . SER A 1 182 ? -13.260 5.055 25.788 1.00 83.50 182 SER A N 1
ATOM 1336 C CA . SER A 1 182 ? -14.628 4.661 26.131 1.00 83.50 182 SER A CA 1
ATOM 1337 C C . SER A 1 182 ? -14.650 3.294 26.818 1.00 83.50 182 SER A C 1
ATOM 1339 O O . SER A 1 182 ? -13.892 2.397 26.454 1.00 83.50 182 SER A O 1
ATOM 1341 N N . ASN A 1 183 ? -15.538 3.124 27.800 1.00 78.50 183 ASN A N 1
ATOM 1342 C CA . ASN A 1 183 ? -15.554 1.927 28.651 1.00 78.50 183 ASN A CA 1
ATOM 1343 C C . ASN A 1 183 ? -15.885 0.629 27.884 1.00 78.50 183 ASN A C 1
ATOM 1345 O O . ASN A 1 183 ? -15.520 -0.455 28.343 1.00 78.50 183 ASN A O 1
ATOM 1349 N N . PHE A 1 184 ? -16.570 0.722 26.741 1.00 80.44 184 PHE A N 1
ATOM 1350 C CA . PHE A 1 184 ? -16.966 -0.417 25.913 1.00 80.44 184 PHE A CA 1
ATOM 1351 C C . PHE A 1 184 ? -16.379 -0.332 24.510 1.00 80.44 184 PHE A C 1
ATOM 1353 O O . PHE A 1 184 ? -16.229 0.755 23.957 1.00 80.44 184 PHE A O 1
ATOM 1360 N N . MET A 1 185 ? -16.094 -1.497 23.921 1.00 79.50 185 MET A N 1
ATOM 1361 C CA . MET A 1 185 ? -15.489 -1.625 22.592 1.00 79.50 185 MET A CA 1
ATOM 1362 C C . MET A 1 185 ? -16.336 -0.990 21.485 1.00 79.50 185 MET A C 1
ATOM 1364 O O . MET A 1 185 ? -15.783 -0.596 20.468 1.00 79.50 185 MET A O 1
ATOM 1368 N N . ASP A 1 186 ? -17.647 -0.837 21.664 1.00 74.25 186 ASP A N 1
ATOM 1369 C CA . ASP A 1 186 ? -18.530 -0.111 20.746 1.00 74.25 186 ASP A CA 1
ATOM 1370 C C . ASP A 1 186 ? -18.469 1.425 20.883 1.00 74.25 186 ASP A C 1
ATOM 1372 O O . ASP A 1 186 ? -19.205 2.138 20.202 1.00 74.25 186 ASP A O 1
ATOM 1376 N N . GLY A 1 187 ? -17.580 1.953 21.724 1.00 75.56 187 GLY A N 1
ATOM 1377 C CA . GLY A 1 187 ? -17.418 3.388 21.943 1.00 75.56 187 GLY A CA 1
ATOM 1378 C C . GLY A 1 187 ? -18.401 3.966 22.957 1.00 75.56 187 GLY A C 1
ATOM 1379 O O . GLY A 1 187 ? -18.297 5.151 23.286 1.00 75.56 187 GLY A O 1
ATOM 1380 N N . SER A 1 188 ? -19.325 3.161 23.489 1.00 74.00 188 SER A N 1
ATOM 1381 C CA . SER A 1 188 ? -20.238 3.604 24.534 1.00 74.00 188 SER A CA 1
ATOM 1382 C C . SER A 1 188 ? -19.536 3.740 25.889 1.00 74.00 188 SER A C 1
ATOM 1384 O O . SER A 1 188 ? -18.522 3.105 26.192 1.00 74.00 188 SER A O 1
ATOM 1386 N N . ASN A 1 189 ? -20.091 4.612 26.728 1.00 74.62 189 ASN A N 1
ATOM 1387 C CA . ASN A 1 189 ? -19.664 4.807 28.105 1.00 74.62 189 ASN A CA 1
ATOM 1388 C C . ASN A 1 189 ? -20.772 4.338 29.047 1.00 74.62 189 ASN A C 1
ATOM 1390 O O . ASN A 1 189 ? -21.949 4.612 28.820 1.00 74.62 189 ASN A O 1
ATOM 1394 N N . GLY A 1 190 ? -20.406 3.667 30.137 1.00 67.44 190 GLY A N 1
ATOM 1395 C CA . GLY A 1 190 ? -21.383 3.194 31.109 1.00 67.44 190 GLY A CA 1
ATOM 1396 C C . GLY A 1 190 ? -20.760 2.492 32.307 1.00 67.44 190 GLY A C 1
ATOM 1397 O O . GLY A 1 190 ? -19.548 2.284 32.376 1.00 67.44 190 GLY A O 1
ATOM 1398 N N . TRP A 1 191 ? -21.620 2.139 33.261 1.00 62.44 191 TRP A N 1
ATOM 1399 C CA . TRP A 1 191 ? -21.249 1.342 34.426 1.00 62.44 191 TRP A CA 1
ATOM 1400 C C . TRP A 1 191 ? -20.964 -0.105 34.033 1.00 62.44 191 TRP A C 1
ATOM 1402 O O . TRP A 1 191 ? -21.733 -0.723 33.296 1.00 62.44 191 TRP A O 1
ATOM 1412 N N . TYR A 1 192 ? -19.905 -0.672 34.605 1.00 60.19 192 TYR A N 1
ATOM 1413 C CA . TYR A 1 192 ? -19.572 -2.077 34.411 1.00 60.19 192 TYR A CA 1
ATOM 1414 C C . TYR A 1 192 ? -20.484 -3.009 35.232 1.00 60.19 192 TYR A C 1
ATOM 1416 O O . TYR A 1 192 ? -20.718 -2.777 36.423 1.00 60.19 192 TYR A O 1
ATOM 1424 N N . ARG A 1 193 ? -20.958 -4.104 34.619 1.00 56.78 193 ARG A N 1
ATOM 1425 C CA . ARG A 1 193 ? -21.627 -5.226 35.297 1.00 56.78 193 ARG A CA 1
ATOM 1426 C C . ARG A 1 193 ? -21.112 -6.560 34.746 1.00 56.78 193 ARG A C 1
ATOM 1428 O O . ARG A 1 193 ? -21.521 -6.962 33.664 1.00 56.78 193 ARG A O 1
ATOM 1435 N N . VAL A 1 194 ? -20.346 -7.317 35.536 1.00 47.56 194 VAL A N 1
ATOM 1436 C CA . VAL A 1 194 ? -20.507 -8.784 35.509 1.00 47.56 194 VAL A CA 1
ATOM 1437 C C . VAL A 1 194 ? -21.722 -9.103 36.355 1.00 47.56 194 VAL A C 1
ATOM 1439 O O . VAL A 1 194 ? -21.878 -8.585 37.459 1.00 47.56 194 VAL A O 1
ATOM 1442 N N . ASN A 1 195 ? -22.579 -9.957 35.826 1.00 35.69 195 ASN A N 1
ATOM 1443 C CA . ASN A 1 195 ? -23.758 -10.483 36.483 1.00 35.69 195 ASN A CA 1
ATOM 1444 C C . ASN A 1 195 ? -23.429 -11.199 37.813 1.00 35.69 195 ASN A C 1
ATOM 1446 O O . ASN A 1 195 ? -23.280 -12.415 37.849 1.00 35.69 195 ASN A O 1
ATOM 1450 N N . TYR A 1 196 ? -23.370 -10.451 38.913 1.00 37.28 196 TYR A N 1
ATOM 1451 C CA . TYR A 1 196 ? -23.600 -10.964 40.260 1.00 37.28 196 TYR A CA 1
ATOM 1452 C C . TYR A 1 196 ? -24.654 -10.062 40.893 1.00 37.28 196 TYR A C 1
ATOM 1454 O O . TYR A 1 196 ? -24.417 -8.881 41.149 1.00 37.28 196 TYR A O 1
ATOM 1462 N N . SER A 1 197 ? -25.860 -10.597 41.059 1.00 33.50 197 SER A N 1
ATOM 1463 C CA . SER A 1 197 ? -27.009 -9.875 41.595 1.00 33.50 197 SER A CA 1
ATOM 1464 C C . SER A 1 197 ? -26.655 -9.134 42.895 1.00 33.50 197 SER A C 1
ATOM 1466 O O . SER A 1 197 ? -26.108 -9.744 43.811 1.00 33.50 197 SER A O 1
ATOM 1468 N N . GLN A 1 198 ? -27.047 -7.855 42.982 1.00 41.72 198 GLN A N 1
ATOM 1469 C CA . GLN A 1 198 ? -27.053 -6.998 44.187 1.00 41.72 198 GLN A CA 1
ATOM 1470 C C . GLN A 1 198 ? -25.762 -6.248 44.590 1.00 41.72 198 GLN A C 1
ATOM 1472 O O . GLN A 1 198 ? -25.650 -5.844 45.746 1.00 41.72 198 GLN A O 1
ATOM 1477 N N . ARG A 1 199 ? -24.806 -5.974 43.688 1.00 47.72 199 ARG A N 1
ATOM 1478 C CA . ARG A 1 199 ? -23.633 -5.129 44.025 1.00 47.72 199 ARG A CA 1
ATOM 1479 C C . ARG A 1 199 ? -23.556 -3.817 43.235 1.00 47.72 199 ARG A C 1
ATOM 1481 O O . ARG A 1 199 ? -23.957 -3.755 42.075 1.00 47.72 199 ARG A O 1
ATOM 1488 N N . ILE A 1 200 ? -23.027 -2.782 43.895 1.00 48.88 200 ILE A N 1
ATOM 1489 C CA . ILE A 1 200 ? -22.586 -1.511 43.294 1.00 48.88 200 ILE A CA 1
ATOM 1490 C C . ILE A 1 200 ? -21.415 -1.835 42.340 1.00 48.88 200 ILE A C 1
ATOM 1492 O O . ILE A 1 200 ? -20.585 -2.678 42.671 1.00 48.88 200 ILE A O 1
ATOM 1496 N N . GLY A 1 201 ? -21.392 -1.270 41.128 1.00 51.50 201 GLY A N 1
ATOM 1497 C CA . GLY A 1 201 ? -20.418 -1.627 40.080 1.00 51.50 201 GLY A CA 1
ATOM 1498 C C . GLY A 1 201 ? -18.988 -1.114 40.328 1.00 51.50 201 GLY A C 1
ATOM 1499 O O . GLY A 1 201 ? -18.745 -0.381 41.282 1.00 51.50 201 GLY A O 1
ATOM 1500 N N . PHE A 1 202 ? -18.051 -1.500 39.450 1.00 53.62 202 PHE A N 1
ATOM 1501 C CA . PHE A 1 202 ? -16.599 -1.251 39.585 1.00 53.62 202 PHE A CA 1
ATOM 1502 C C . PHE A 1 202 ? -16.025 -0.213 38.599 1.00 53.62 202 PHE A C 1
ATOM 1504 O O . PHE A 1 202 ? -14.810 -0.144 38.445 1.00 53.62 202 PHE A O 1
ATOM 1511 N N . ALA A 1 203 ? -16.868 0.557 37.901 1.00 57.94 203 ALA A N 1
ATOM 1512 C CA . ALA A 1 203 ? -16.394 1.576 36.963 1.00 57.94 203 ALA A CA 1
ATOM 1513 C C . ALA A 1 203 ? -17.386 2.729 36.788 1.00 57.94 203 ALA A C 1
ATOM 1515 O O . ALA A 1 203 ? -18.602 2.504 36.764 1.00 57.94 203 ALA A O 1
ATOM 1516 N N . HIS A 1 204 ? -16.857 3.935 36.581 1.00 64.38 204 HIS A N 1
ATOM 1517 C CA . HIS A 1 204 ? -17.628 5.129 36.242 1.00 64.38 204 HIS A CA 1
ATOM 1518 C C . HIS A 1 204 ? -17.413 5.567 34.786 1.00 64.38 204 HIS A C 1
ATOM 1520 O O . HIS A 1 204 ? -16.396 5.304 34.159 1.00 64.38 204 HIS A O 1
ATOM 1526 N N . ALA A 1 205 ? -18.400 6.239 34.209 1.00 65.25 205 ALA A N 1
ATOM 1527 C CA . ALA A 1 205 ? -18.228 6.916 32.930 1.00 65.25 205 ALA A CA 1
ATOM 1528 C C . ALA A 1 205 ? -17.759 8.368 33.148 1.00 65.25 205 ALA A C 1
ATOM 1530 O O . ALA A 1 205 ? -18.028 8.931 34.213 1.00 65.25 205 ALA A O 1
ATOM 1531 N N . PRO A 1 206 ? -17.184 9.020 32.128 1.00 62.22 206 PRO A N 1
ATOM 1532 C CA . PRO A 1 206 ? -16.589 8.428 30.935 1.00 62.22 206 PRO A CA 1
ATOM 1533 C C . PRO A 1 206 ? -15.101 8.122 31.191 1.00 62.22 206 PRO A C 1
ATOM 1535 O O . PRO A 1 206 ? -14.420 8.899 31.861 1.00 62.22 206 PRO A O 1
ATOM 1538 N N . TYR A 1 207 ? -14.595 7.023 30.632 1.00 73.94 207 TYR A N 1
ATOM 1539 C CA . TYR A 1 207 ? -13.162 6.694 30.565 1.00 73.94 207 TYR A CA 1
ATOM 1540 C C . TYR A 1 207 ? -12.486 6.047 31.781 1.00 73.94 207 TYR A C 1
ATOM 1542 O O . TYR A 1 207 ? -11.253 6.038 31.874 1.00 73.94 207 TYR A O 1
ATOM 1550 N N . ASP A 1 208 ? -13.252 5.484 32.711 1.00 73.31 208 ASP A N 1
ATOM 1551 C CA . ASP A 1 208 ? -12.661 4.657 33.765 1.00 73.31 208 ASP A CA 1
ATOM 1552 C C . ASP A 1 208 ? -12.074 3.367 33.168 1.00 73.31 208 ASP A C 1
ATOM 1554 O O . ASP A 1 208 ? -12.472 2.925 32.093 1.00 73.31 208 ASP A O 1
ATOM 1558 N N . LEU A 1 209 ? -11.101 2.766 33.854 1.00 73.44 209 LEU A N 1
ATOM 1559 C CA . LEU A 1 209 ? -10.342 1.605 33.363 1.00 73.44 209 LEU A CA 1
ATOM 1560 C C . LEU A 1 209 ? -9.485 1.880 32.111 1.00 73.44 209 LEU A C 1
ATOM 1562 O O . LEU A 1 209 ? -9.046 0.929 31.461 1.00 73.44 209 LEU A O 1
ATOM 1566 N N . SER A 1 210 ? -9.168 3.144 31.798 1.00 79.88 210 SER A N 1
ATOM 1567 C CA . SER A 1 210 ? -8.248 3.520 30.704 1.00 79.88 210 SER A CA 1
ATOM 1568 C C . SER A 1 210 ? -6.856 2.872 30.831 1.00 79.88 210 SER A C 1
ATOM 1570 O O . SER A 1 210 ? -6.185 2.604 29.832 1.00 79.88 210 SER A O 1
ATOM 1572 N N . ASN A 1 211 ? -6.435 2.523 32.052 1.00 77.44 211 ASN A N 1
ATOM 1573 C CA . ASN A 1 211 ? -5.218 1.744 32.302 1.00 77.44 211 ASN A CA 1
ATOM 1574 C C . ASN A 1 211 ? -5.270 0.317 31.716 1.00 77.44 211 ASN A C 1
ATOM 1576 O O . ASN A 1 211 ? -4.228 -0.323 31.580 1.00 77.44 211 ASN A O 1
ATOM 1580 N N . SER A 1 212 ? -6.449 -0.196 31.347 1.00 79.06 212 SER A N 1
ATOM 1581 C CA . SER A 1 212 ? -6.626 -1.508 30.703 1.00 79.06 212 SER A CA 1
ATOM 1582 C C . SER A 1 212 ? -5.964 -1.586 29.332 1.00 79.06 212 SER A C 1
ATOM 1584 O O . SER A 1 212 ? -5.610 -2.677 28.895 1.00 79.06 212 SER A O 1
ATOM 1586 N N . ILE A 1 213 ? -5.766 -0.445 28.668 1.00 84.12 213 ILE A N 1
ATOM 1587 C CA . ILE A 1 213 ? -5.046 -0.386 27.395 1.00 84.12 213 ILE A CA 1
ATOM 1588 C C . ILE A 1 213 ? -3.562 -0.687 27.613 1.00 84.12 213 ILE A C 1
ATOM 1590 O O . ILE A 1 213 ? -3.028 -1.620 27.011 1.00 84.12 213 ILE A O 1
ATOM 1594 N N . ALA A 1 214 ? -2.941 0.017 28.562 1.00 77.31 214 ALA A N 1
ATOM 1595 C CA . ALA A 1 214 ? -1.545 -0.192 28.929 1.00 77.31 214 ALA A CA 1
ATOM 1596 C C . ALA A 1 214 ? -1.309 -1.582 29.545 1.00 77.31 214 ALA A C 1
ATOM 1598 O O . ALA A 1 214 ? -0.510 -2.380 29.061 1.00 77.31 214 ALA A O 1
ATOM 1599 N N . THR A 1 215 ? -2.070 -1.913 30.591 1.00 73.88 215 THR A N 1
ATOM 1600 C CA . THR A 1 215 ? -1.942 -3.182 31.336 1.00 73.88 215 THR A CA 1
ATOM 1601 C C . THR A 1 215 ? -2.392 -4.402 30.533 1.00 73.88 215 THR A C 1
ATOM 1603 O O . THR A 1 215 ? -2.066 -5.530 30.891 1.00 73.88 215 THR A O 1
ATOM 1606 N N . GLY A 1 216 ? -3.165 -4.195 29.467 1.00 78.88 216 GLY A N 1
ATOM 1607 C CA . GLY A 1 216 ? -3.666 -5.259 28.610 1.00 78.88 216 GLY A CA 1
ATOM 1608 C C . GLY A 1 216 ? -2.750 -5.656 27.466 1.00 78.88 216 GLY A C 1
ATOM 1609 O O . GLY A 1 216 ? -3.110 -6.546 26.704 1.00 78.88 216 GLY A O 1
ATOM 1610 N N . GLY A 1 217 ? -1.599 -4.997 27.319 1.00 79.50 217 GLY A N 1
ATOM 1611 C CA . GLY A 1 217 ? -0.629 -5.323 26.278 1.00 79.50 217 GLY A CA 1
ATOM 1612 C C . GLY A 1 217 ? -1.064 -4.921 24.869 1.00 79.50 217 GLY A C 1
ATOM 1613 O O . GLY A 1 217 ? -0.477 -5.402 23.907 1.00 79.50 217 GLY A O 1
ATOM 1614 N N . TRP A 1 218 ? -2.056 -4.038 24.712 1.00 84.62 218 TRP A N 1
ATOM 1615 C CA . TRP A 1 218 ? -2.553 -3.617 23.394 1.00 84.62 218 TRP A CA 1
ATOM 1616 C C . TRP A 1 218 ? -1.464 -3.008 22.497 1.00 84.62 218 TRP A C 1
ATOM 1618 O O . TRP A 1 218 ? -1.540 -3.116 21.278 1.00 84.62 218 TRP A O 1
ATOM 1628 N N . GLY A 1 219 ? -0.407 -2.444 23.087 1.00 79.19 219 GLY A N 1
ATOM 1629 C CA . GLY A 1 219 ? 0.771 -1.965 22.357 1.00 79.19 219 GLY A CA 1
ATOM 1630 C C . GLY A 1 219 ? 1.536 -3.064 21.605 1.00 79.19 219 GLY A C 1
ATOM 1631 O O . GLY A 1 219 ? 2.139 -2.773 20.579 1.00 79.19 219 GLY A O 1
ATOM 1632 N N . LEU A 1 220 ? 1.448 -4.332 22.035 1.00 78.00 220 LEU A N 1
ATOM 1633 C CA . LEU A 1 220 ? 2.066 -5.483 21.348 1.00 78.00 220 LEU A CA 1
ATOM 1634 C C . LEU A 1 220 ? 1.458 -5.739 19.961 1.00 78.00 220 LEU A C 1
ATOM 1636 O O . LEU A 1 220 ? 2.007 -6.480 19.151 1.00 78.00 220 LEU A O 1
ATOM 1640 N N . TRP A 1 221 ? 0.293 -5.154 19.686 1.00 81.69 221 TRP A N 1
ATOM 1641 C CA . TRP A 1 221 ? -0.400 -5.259 18.407 1.00 81.69 221 TRP A CA 1
ATOM 1642 C C . TRP A 1 221 ? -0.048 -4.115 17.445 1.00 81.69 221 TRP A C 1
ATOM 1644 O O . TRP A 1 221 ? -0.726 -3.933 16.434 1.00 81.69 221 TRP A O 1
ATOM 1654 N N . SER A 1 222 ? 1.051 -3.394 17.698 1.00 71.56 222 SER A N 1
ATOM 1655 C CA . SER A 1 222 ? 1.626 -2.391 16.787 1.00 71.56 222 SER A CA 1
ATOM 1656 C C . SER A 1 222 ? 1.879 -2.930 15.372 1.00 71.56 222 SER A C 1
ATOM 1658 O O . SER A 1 222 ? 1.755 -2.193 14.398 1.00 71.56 222 SER A O 1
ATOM 1660 N N . ARG A 1 223 ? 2.142 -4.238 15.236 1.00 65.38 223 ARG A N 1
ATOM 1661 C CA . ARG A 1 223 ? 2.262 -4.935 13.942 1.00 65.38 223 ARG A CA 1
ATOM 1662 C C . ARG A 1 223 ? 0.980 -4.942 13.099 1.00 65.38 223 ARG A C 1
ATOM 1664 O O . ARG A 1 223 ? 1.061 -5.124 11.891 1.00 65.38 223 ARG A O 1
ATOM 1671 N N . PHE A 1 224 ? -0.186 -4.776 13.725 1.00 71.12 224 PHE A N 1
ATOM 1672 C CA . PHE A 1 224 ? -1.487 -4.717 13.048 1.00 71.12 224 PHE A CA 1
ATOM 1673 C C . PHE A 1 224 ? -1.979 -3.283 12.875 1.00 71.12 224 PHE A C 1
ATOM 1675 O O . PHE A 1 224 ? -2.664 -2.990 11.898 1.00 71.12 224 PHE A O 1
ATOM 1682 N N . ASN A 1 225 ? -1.622 -2.397 13.810 1.00 70.94 225 ASN A N 1
ATOM 1683 C CA . ASN A 1 225 ? -1.786 -0.957 13.670 1.00 70.94 225 ASN A CA 1
ATOM 1684 C C . ASN A 1 225 ? -0.674 -0.207 14.438 1.00 70.94 225 ASN A C 1
ATOM 1686 O O . ASN A 1 225 ? -0.697 -0.200 15.675 1.00 70.94 225 ASN A O 1
ATOM 1690 N N . PRO A 1 226 ? 0.271 0.458 13.744 1.00 63.00 226 PRO A N 1
ATOM 1691 C CA . PRO A 1 226 ? 1.409 1.131 14.373 1.00 63.00 226 PRO A CA 1
ATOM 1692 C C . PRO A 1 226 ? 1.037 2.204 15.406 1.00 63.00 226 PRO A C 1
ATOM 1694 O O . PRO A 1 226 ? 1.787 2.421 16.362 1.00 63.00 226 PRO A O 1
ATOM 1697 N N . ASP A 1 227 ? -0.131 2.840 15.273 1.00 64.38 227 ASP A N 1
ATOM 1698 C CA . ASP A 1 227 ? -0.575 3.879 16.207 1.00 64.38 227 ASP A CA 1
ATOM 1699 C C . ASP A 1 227 ? -0.866 3.318 17.612 1.00 64.38 227 ASP A C 1
ATOM 1701 O O . ASP A 1 227 ? -0.815 4.072 18.584 1.00 64.38 227 ASP A O 1
ATOM 1705 N N . LEU A 1 228 ? -1.082 2.002 17.771 1.00 75.00 228 LEU A N 1
ATOM 1706 C CA . LEU A 1 228 ? -1.189 1.366 19.093 1.00 75.00 228 LEU A CA 1
ATOM 1707 C C . LEU A 1 228 ? 0.141 1.397 19.847 1.00 75.00 228 LEU A C 1
ATOM 1709 O O . LEU A 1 228 ? 0.155 1.589 21.064 1.00 75.00 228 LEU A O 1
ATOM 1713 N N . GLY A 1 229 ? 1.257 1.244 19.129 1.00 67.88 229 GLY A N 1
ATOM 1714 C CA . GLY A 1 229 ? 2.591 1.400 19.703 1.00 67.88 229 GLY A CA 1
ATOM 1715 C C . GLY A 1 229 ? 2.803 2.837 20.169 1.00 67.88 229 GLY A C 1
ATOM 1716 O O . GLY A 1 229 ? 3.143 3.073 21.327 1.00 67.88 229 GLY A O 1
ATOM 1717 N N . ARG A 1 230 ? 2.491 3.813 19.304 1.00 68.25 230 ARG A N 1
ATOM 1718 C CA . ARG A 1 230 ? 2.559 5.244 19.647 1.00 68.25 230 ARG A CA 1
ATOM 1719 C C . ARG A 1 230 ? 1.695 5.583 20.862 1.00 68.25 230 ARG A C 1
ATOM 1721 O O . ARG A 1 230 ? 2.134 6.315 21.742 1.00 68.25 230 ARG A O 1
ATOM 1728 N N . LEU A 1 231 ? 0.484 5.040 20.924 1.00 74.81 231 LEU A N 1
ATOM 1729 C CA . LEU A 1 231 ? -0.442 5.239 22.033 1.00 74.81 231 LEU A CA 1
ATOM 1730 C C . LEU A 1 231 ? 0.115 4.683 23.350 1.00 74.81 231 LEU A C 1
ATOM 1732 O O . LEU A 1 231 ? 0.050 5.369 24.368 1.00 74.81 231 LEU A O 1
ATOM 1736 N N . MET A 1 232 ? 0.702 3.482 23.323 1.00 79.06 232 MET A N 1
ATOM 1737 C CA . MET A 1 232 ? 1.342 2.871 24.492 1.00 79.06 232 MET A CA 1
ATOM 1738 C C . MET A 1 232 ? 2.520 3.713 24.998 1.00 79.06 232 MET A C 1
ATOM 1740 O O . MET A 1 232 ? 2.610 3.980 26.195 1.00 79.06 232 MET A O 1
ATOM 1744 N N . HIS A 1 233 ? 3.382 4.187 24.094 1.00 67.19 233 HIS A N 1
ATOM 1745 C CA . HIS A 1 233 ? 4.471 5.102 24.447 1.00 67.19 233 HIS A CA 1
ATOM 1746 C C . HIS A 1 233 ? 3.945 6.391 25.073 1.00 67.19 233 HIS A C 1
ATOM 1748 O O . HIS A 1 233 ? 4.417 6.805 26.124 1.00 67.19 233 HIS A O 1
ATOM 1754 N N . SER A 1 234 ? 2.909 6.983 24.484 1.00 73.31 234 SER A N 1
ATOM 1755 C CA . SER A 1 234 ? 2.337 8.226 24.990 1.00 73.31 234 SER A CA 1
ATOM 1756 C C . SER A 1 234 ? 1.709 8.073 26.381 1.00 73.31 234 SER A C 1
ATOM 1758 O O . SER A 1 234 ? 1.814 8.967 27.220 1.00 73.31 234 SER A O 1
ATOM 1760 N N . GLN A 1 235 ? 1.095 6.918 26.665 1.00 77.00 235 GLN A N 1
ATOM 1761 C CA . GLN A 1 235 ? 0.633 6.584 28.015 1.00 77.00 235 GLN A CA 1
ATOM 1762 C C . GLN A 1 235 ? 1.800 6.473 29.000 1.00 77.00 235 GLN A C 1
ATOM 1764 O O . GLN A 1 235 ? 1.694 6.968 30.120 1.00 77.00 235 GLN A O 1
ATOM 1769 N N . TRP A 1 236 ? 2.906 5.856 28.585 1.00 72.62 236 TRP A N 1
ATOM 1770 C CA . TRP A 1 236 ? 4.103 5.724 29.411 1.00 72.62 236 TRP A CA 1
ATOM 1771 C C . TRP A 1 236 ? 4.749 7.080 29.717 1.00 72.62 236 TRP A C 1
ATOM 1773 O O . TRP A 1 236 ? 4.937 7.411 30.886 1.00 72.62 236 TRP A O 1
ATOM 1783 N N . ASP A 1 237 ? 4.965 7.911 28.696 1.00 70.56 237 ASP A N 1
ATOM 1784 C CA . ASP A 1 237 ? 5.497 9.272 28.840 1.00 70.56 237 ASP A CA 1
ATOM 1785 C C . ASP A 1 237 ? 4.618 10.122 29.772 1.00 70.56 237 ASP A C 1
ATOM 1787 O O . ASP A 1 237 ? 5.111 10.912 30.581 1.00 70.56 237 ASP A O 1
ATOM 1791 N N . MET A 1 238 ? 3.295 9.944 29.696 1.00 77.38 238 MET A N 1
ATOM 1792 C CA . MET A 1 238 ? 2.346 10.584 30.604 1.00 77.38 238 MET A CA 1
ATOM 1793 C C . MET A 1 238 ? 2.524 10.096 32.052 1.00 77.38 238 MET A C 1
ATOM 1795 O O . MET A 1 238 ? 2.505 10.924 32.967 1.00 77.38 238 MET A O 1
ATOM 1799 N N . PHE A 1 239 ? 2.701 8.787 32.276 1.00 72.69 239 PHE A N 1
ATOM 1800 C CA . PHE A 1 239 ? 2.911 8.217 33.613 1.00 72.69 239 PHE A CA 1
ATOM 1801 C C . PHE A 1 239 ? 4.252 8.631 34.232 1.00 72.69 239 PHE A C 1
ATOM 1803 O O . PHE A 1 239 ? 4.301 8.892 35.434 1.00 72.69 239 PHE A O 1
ATOM 1810 N N . GLU A 1 240 ? 5.309 8.754 33.428 1.00 71.94 240 GLU A N 1
ATOM 1811 C CA . GLU A 1 240 ? 6.634 9.213 33.872 1.00 71.94 240 GLU A CA 1
ATOM 1812 C C . GLU A 1 240 ? 6.752 10.742 33.970 1.00 71.94 240 GLU A C 1
ATOM 1814 O O . GLU A 1 240 ? 7.726 11.270 34.514 1.00 71.94 240 GLU A O 1
ATOM 1819 N N . SER A 1 241 ? 5.759 11.482 33.470 1.00 69.00 241 SER A N 1
ATOM 1820 C CA . SER A 1 241 ? 5.807 12.938 33.437 1.00 69.00 241 SER A CA 1
ATOM 1821 C C . SER A 1 241 ? 5.905 13.552 34.833 1.00 69.00 241 SER A C 1
ATOM 1823 O O . SER A 1 241 ? 5.059 13.339 35.708 1.00 69.00 241 SER A O 1
ATOM 1825 N N . THR A 1 242 ? 6.891 14.433 35.000 1.00 75.50 242 THR A N 1
ATOM 1826 C CA . THR A 1 242 ? 7.051 15.289 36.184 1.00 75.50 242 THR A CA 1
ATOM 1827 C C . THR A 1 242 ? 6.240 16.588 36.098 1.00 75.50 242 THR A C 1
ATOM 1829 O O . THR A 1 242 ? 6.253 17.386 37.037 1.00 75.50 242 THR A O 1
ATOM 1832 N N . ASN A 1 243 ? 5.524 16.830 34.990 1.00 77.56 243 ASN A N 1
ATOM 1833 C CA . ASN A 1 243 ? 4.699 18.024 34.821 1.00 77.56 243 ASN A CA 1
ATOM 1834 C C . ASN A 1 243 ? 3.451 17.945 35.723 1.00 77.56 243 ASN A C 1
ATOM 1836 O O . ASN A 1 243 ? 2.611 17.075 35.491 1.00 77.56 243 ASN A O 1
ATOM 1840 N N . PRO A 1 244 ? 3.236 18.890 36.661 1.00 77.38 244 PRO A N 1
ATOM 1841 C CA . PRO A 1 244 ? 2.138 18.808 37.627 1.00 77.38 244 PRO A CA 1
ATOM 1842 C C . PRO A 1 244 ? 0.741 18.675 37.008 1.00 77.38 244 PRO A C 1
ATOM 1844 O O . PRO A 1 244 ? -0.104 17.983 37.571 1.00 77.38 244 PRO A O 1
ATOM 1847 N N . ALA A 1 245 ? 0.489 19.302 35.853 1.00 79.94 245 ALA A N 1
ATOM 1848 C CA . ALA A 1 245 ? -0.799 19.207 35.167 1.00 79.94 245 ALA A CA 1
ATOM 1849 C C . ALA A 1 245 ? -1.015 17.820 34.541 1.00 79.94 245 ALA A C 1
ATOM 1851 O O . ALA A 1 245 ? -2.114 17.273 34.609 1.00 79.94 245 ALA A O 1
ATOM 1852 N N . VAL A 1 246 ? 0.039 17.228 33.972 1.00 73.81 246 VAL A N 1
ATOM 1853 C CA . VAL A 1 246 ? 0.007 15.865 33.415 1.00 73.81 246 VAL A CA 1
ATOM 1854 C C . VAL A 1 246 ? -0.111 14.838 34.539 1.00 73.81 246 VAL A C 1
ATOM 1856 O O . VAL A 1 246 ? -0.949 13.941 34.472 1.00 73.81 246 VAL A O 1
ATOM 1859 N N . THR A 1 247 ? 0.646 15.026 35.623 1.00 71.75 247 THR A N 1
ATOM 1860 C CA . THR A 1 247 ? 0.571 14.185 36.818 1.00 71.75 247 THR A CA 1
ATOM 1861 C C . THR A 1 247 ? -0.814 14.223 37.465 1.00 71.75 247 THR A C 1
ATOM 1863 O O . THR A 1 247 ? -1.343 13.184 37.855 1.00 71.75 247 THR A O 1
ATOM 1866 N N . ALA A 1 248 ? -1.425 15.407 37.579 1.00 76.56 248 ALA A N 1
ATOM 1867 C CA . ALA A 1 248 ? -2.780 15.552 38.108 1.00 76.56 248 ALA A CA 1
ATOM 1868 C C . ALA A 1 248 ? -3.813 14.838 37.224 1.00 76.56 248 ALA A C 1
ATOM 1870 O O . ALA A 1 248 ? -4.663 14.113 37.743 1.00 76.56 248 ALA A O 1
ATOM 1871 N N . PHE A 1 249 ? -3.696 14.991 35.901 1.00 82.50 249 PHE A N 1
ATOM 1872 C CA . PHE A 1 249 ? -4.570 14.326 34.942 1.00 82.50 249 PHE A CA 1
ATOM 1873 C C . PHE A 1 249 ? -4.513 12.802 35.076 1.00 82.50 249 PHE A C 1
ATOM 1875 O O . PHE A 1 249 ? -5.544 12.160 35.289 1.00 82.50 249 PHE A O 1
ATOM 1882 N N . TRP A 1 250 ? -3.325 12.193 34.986 1.00 72.81 250 TRP A N 1
ATOM 1883 C CA . TRP A 1 250 ? -3.275 10.733 34.988 1.00 72.81 250 TRP A CA 1
ATOM 1884 C C . TRP A 1 250 ? -3.663 10.168 36.357 1.00 72.81 250 TRP A C 1
ATOM 1886 O O . TRP A 1 250 ? -4.360 9.161 36.415 1.00 72.81 250 TRP A O 1
ATOM 1896 N N . LYS A 1 251 ? -3.359 10.844 37.473 1.00 71.88 251 LYS A N 1
ATOM 1897 C CA . LYS A 1 251 ? -3.875 10.440 38.795 1.00 71.88 251 LYS A CA 1
ATOM 1898 C C . LYS A 1 251 ? -5.403 10.444 38.848 1.00 71.88 251 LYS A C 1
ATOM 1900 O O . LYS A 1 251 ? -5.998 9.535 39.422 1.00 71.88 251 LYS A O 1
ATOM 1905 N N . GLN A 1 252 ? -6.043 11.429 38.220 1.00 75.25 252 GLN A N 1
ATOM 1906 C CA . GLN A 1 252 ? -7.500 11.534 38.166 1.00 75.25 252 GLN A CA 1
ATOM 1907 C C . GLN A 1 252 ? -8.158 10.423 37.328 1.00 75.25 252 GLN A C 1
ATOM 1909 O O . GLN A 1 252 ? -9.260 9.983 37.682 1.00 75.25 252 GLN A O 1
ATOM 1914 N N . HIS A 1 253 ? -7.514 10.001 36.233 1.00 75.12 253 HIS A N 1
ATOM 1915 C CA . HIS A 1 253 ? -8.107 9.128 35.207 1.00 75.12 253 HIS A CA 1
ATOM 1916 C C . HIS A 1 253 ? -7.555 7.689 35.169 1.00 75.12 253 HIS A C 1
ATOM 1918 O O . HIS A 1 253 ? -8.208 6.805 34.624 1.00 75.12 253 HIS A O 1
ATOM 1924 N N . TYR A 1 254 ? -6.389 7.434 35.765 1.00 74.81 254 TYR A N 1
ATOM 1925 C CA . TYR A 1 254 ? -5.678 6.148 35.723 1.00 74.81 254 TYR A CA 1
ATOM 1926 C C . TYR A 1 254 ? -5.281 5.605 37.107 1.00 74.81 254 TYR A C 1
ATOM 1928 O O . TYR A 1 254 ? -4.955 4.426 37.230 1.00 74.81 254 TYR A O 1
ATOM 1936 N N . GLY A 1 255 ? -5.293 6.439 38.151 1.00 55.41 255 GLY A N 1
ATOM 1937 C CA . GLY A 1 255 ? -4.667 6.155 39.448 1.00 55.41 255 GLY A CA 1
ATOM 1938 C C . GLY A 1 255 ? -5.493 5.384 40.487 1.00 55.41 255 GLY A C 1
ATOM 1939 O O . GLY A 1 255 ? -5.284 5.619 41.674 1.00 55.41 255 GLY A O 1
ATOM 1940 N N . LEU A 1 256 ? -6.434 4.505 40.117 1.00 51.72 256 LEU A N 1
ATOM 1941 C CA . LEU A 1 256 ? -7.372 3.920 41.094 1.00 51.72 256 LEU A CA 1
ATOM 1942 C C . LEU A 1 256 ? -7.270 2.400 41.269 1.00 51.72 256 LEU A C 1
ATOM 1944 O O . LEU A 1 256 ? -7.481 1.634 40.330 1.00 51.72 256 LEU A O 1
ATOM 1948 N N . HIS A 1 257 ? -7.100 1.981 42.530 1.00 51.59 257 HIS A N 1
ATOM 1949 C CA . HIS A 1 257 ? -7.689 0.746 43.048 1.00 51.59 257 HIS A CA 1
ATOM 1950 C C . HIS A 1 257 ? -9.004 1.080 43.763 1.00 51.59 257 HIS A C 1
ATOM 1952 O O . HIS A 1 257 ? -9.045 1.922 44.657 1.00 51.59 257 HIS A O 1
ATOM 1958 N N . TYR A 1 258 ? -10.077 0.382 43.395 1.00 45.94 258 TYR A N 1
ATOM 1959 C CA . TYR A 1 258 ? -11.312 0.345 44.170 1.00 45.94 258 TYR A CA 1
ATOM 1960 C C . TYR A 1 258 ? -11.100 -0.537 45.408 1.00 45.94 258 TYR A C 1
ATOM 1962 O O . TYR A 1 258 ? -10.981 -1.756 45.282 1.00 45.94 258 TYR A O 1
ATOM 1970 N N . MET A 1 259 ? -11.110 0.050 46.606 1.00 37.16 259 MET A N 1
ATOM 1971 C CA . MET A 1 259 ? -11.364 -0.689 47.847 1.00 37.16 259 MET A CA 1
ATOM 1972 C C . MET A 1 259 ? -12.753 -0.311 48.369 1.00 37.16 259 MET A C 1
ATOM 1974 O O . MET A 1 259 ? -13.095 0.864 48.452 1.00 37.16 259 MET A O 1
ATOM 1978 N N . ASN A 1 260 ? -13.584 -1.309 48.686 1.00 38.66 260 ASN A N 1
ATOM 1979 C CA . ASN A 1 260 ? -14.920 -1.123 49.276 1.00 38.66 260 ASN A CA 1
ATOM 1980 C C . ASN A 1 260 ? -15.847 -0.119 48.550 1.00 38.66 260 ASN A C 1
ATOM 1982 O O . ASN A 1 260 ? -16.566 0.635 49.198 1.00 38.66 260 ASN A O 1
ATOM 1986 N N . PHE A 1 261 ? -15.881 -0.132 47.212 1.00 40.84 261 PHE A N 1
ATOM 1987 C CA . PHE A 1 261 ? -16.808 0.685 46.403 1.00 40.84 261 PHE A CA 1
ATOM 1988 C C . PHE A 1 261 ? -16.661 2.211 46.570 1.00 40.84 261 PHE A C 1
ATOM 1990 O O . PHE A 1 261 ? -17.592 2.953 46.260 1.00 40.84 261 PHE A O 1
ATOM 1997 N N . GLN A 1 262 ? -15.505 2.696 47.031 1.00 41.44 262 GLN A N 1
ATOM 1998 C CA . GLN A 1 262 ? -15.203 4.125 47.128 1.00 41.44 262 GLN A CA 1
ATOM 1999 C C . GLN A 1 262 ? -13.870 4.443 46.440 1.00 41.44 262 GLN A C 1
ATOM 2001 O O . GLN A 1 262 ? -12.921 3.662 46.521 1.00 41.44 262 GLN A O 1
ATOM 2006 N N . ARG A 1 263 ? -13.796 5.607 45.771 1.00 48.91 263 ARG A N 1
ATOM 2007 C CA . ARG A 1 263 ? -12.517 6.229 45.392 1.00 48.91 263 ARG A CA 1
ATOM 2008 C C . ARG A 1 263 ? -11.792 6.571 46.690 1.00 48.91 263 ARG A C 1
ATOM 2010 O O . ARG A 1 263 ? -12.171 7.531 47.355 1.00 48.91 263 ARG A O 1
ATOM 2017 N N . THR A 1 264 ? -10.792 5.789 47.071 1.00 47.72 264 THR A N 1
ATOM 2018 C CA . THR A 1 264 ? -9.858 6.211 48.117 1.00 47.72 264 THR A CA 1
ATOM 2019 C C . THR A 1 264 ? -8.802 7.134 47.511 1.00 47.72 264 THR A C 1
ATOM 2021 O O . THR A 1 264 ? -8.533 7.053 46.311 1.00 47.72 264 THR A O 1
ATOM 2024 N N . ASP A 1 265 ? -8.250 8.027 48.336 1.00 42.94 265 ASP A N 1
ATOM 2025 C CA . ASP A 1 265 ? -7.213 8.999 47.965 1.00 42.94 265 ASP A CA 1
ATOM 2026 C C . ASP A 1 265 ? -6.050 8.365 47.171 1.00 42.94 265 ASP A C 1
ATOM 2028 O O . ASP A 1 265 ? -5.779 7.166 47.315 1.00 42.94 265 ASP A O 1
ATOM 2032 N N . PRO A 1 266 ? -5.364 9.151 46.318 1.00 41.41 266 PRO A N 1
ATOM 2033 C CA . PRO A 1 266 ? -4.420 8.635 45.341 1.00 41.41 266 PRO A CA 1
ATOM 2034 C C . PRO A 1 266 ? -3.266 7.915 46.034 1.00 41.41 266 PRO A C 1
ATOM 2036 O O . PRO A 1 266 ? -2.601 8.471 46.910 1.00 41.41 266 PRO A O 1
ATOM 2039 N N . LEU A 1 267 ? -2.981 6.691 45.590 1.00 45.09 267 LEU A N 1
ATOM 2040 C CA . LEU A 1 267 ? -1.725 6.032 45.916 1.00 45.09 267 LEU A CA 1
ATOM 2041 C C . LEU A 1 267 ? -0.565 6.935 45.477 1.00 45.09 267 LEU A C 1
ATOM 2043 O O . LEU A 1 267 ? -0.452 7.339 44.317 1.00 45.09 267 LEU A O 1
ATOM 2047 N N . VAL A 1 268 ? 0.335 7.201 46.419 1.00 42.88 268 VAL A N 1
ATOM 2048 C CA . VAL A 1 268 ? 1.754 7.319 46.099 1.00 42.88 268 VAL A CA 1
ATOM 2049 C C . VAL A 1 268 ? 2.117 5.985 45.451 1.00 42.88 268 VAL A C 1
ATOM 2051 O O . VAL A 1 268 ? 1.989 4.949 46.100 1.00 42.88 268 VAL A O 1
ATOM 2054 N N . ILE A 1 269 ? 2.491 5.985 44.168 1.00 42.31 269 ILE A N 1
ATOM 2055 C CA . ILE A 1 269 ? 3.132 4.813 43.569 1.00 42.31 269 ILE A CA 1
ATOM 2056 C C . ILE A 1 269 ? 4.439 4.636 44.340 1.00 42.31 269 ILE A C 1
ATOM 2058 O O . ILE A 1 269 ? 5.417 5.341 44.101 1.00 42.31 269 ILE A O 1
ATOM 2062 N N . ASP A 1 270 ? 4.427 3.754 45.334 1.00 40.44 270 ASP A N 1
ATOM 2063 C CA . ASP A 1 270 ? 5.646 3.301 45.972 1.00 40.44 270 ASP A CA 1
ATOM 2064 C C . ASP A 1 270 ? 6.322 2.340 44.995 1.00 40.44 270 ASP A C 1
ATOM 2066 O O . ASP A 1 270 ? 5.989 1.155 44.907 1.00 40.44 270 ASP A O 1
ATOM 2070 N N . HIS A 1 271 ? 7.265 2.886 44.227 1.00 40.75 271 HIS A N 1
ATOM 2071 C CA . HIS A 1 271 ? 8.093 2.158 43.268 1.00 40.75 271 HIS A CA 1
ATOM 2072 C C . HIS A 1 271 ? 8.859 0.974 43.897 1.00 40.75 271 HIS A C 1
ATOM 2074 O O . HIS A 1 271 ? 9.473 0.201 43.167 1.00 40.75 271 HIS A O 1
ATOM 2080 N N . THR A 1 272 ? 8.826 0.793 45.224 1.00 36.47 272 THR A N 1
ATOM 2081 C CA . THR A 1 272 ? 9.525 -0.287 45.930 1.00 36.47 272 THR A CA 1
ATOM 2082 C C . THR A 1 272 ? 8.714 -1.579 46.115 1.00 36.47 272 THR A C 1
ATOM 2084 O O . THR A 1 272 ? 9.312 -2.609 46.422 1.00 36.47 272 THR A O 1
ATOM 2087 N N . GLN A 1 273 ? 7.387 -1.587 45.898 1.00 35.47 273 GLN A N 1
ATOM 2088 C CA . GLN A 1 273 ? 6.535 -2.753 46.229 1.00 35.47 273 GLN A CA 1
ATOM 2089 C C . GLN A 1 273 ? 6.002 -3.570 45.040 1.00 35.47 273 GLN A C 1
ATOM 2091 O O . GLN A 1 273 ? 5.213 -4.496 45.226 1.00 35.47 273 GLN A O 1
ATOM 2096 N N . SER A 1 274 ? 6.413 -3.288 43.804 1.00 38.69 274 SER A N 1
ATOM 2097 C CA . SER A 1 274 ? 6.033 -4.116 42.644 1.00 38.69 274 SER A CA 1
ATOM 2098 C C . SE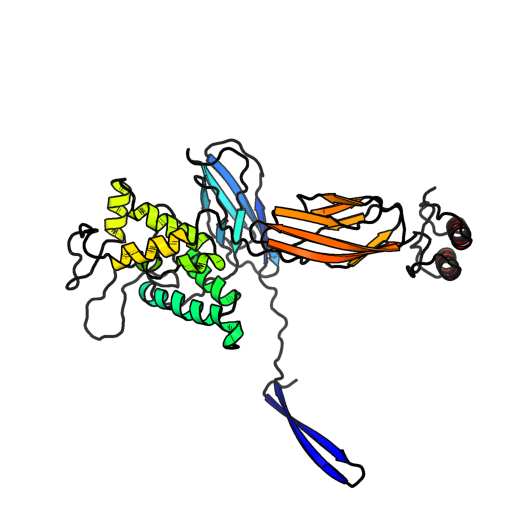R A 1 274 ? 7.204 -4.323 41.680 1.00 38.69 274 SER A C 1
ATOM 2100 O O . SER A 1 274 ? 7.168 -3.836 40.548 1.00 38.69 274 SER A O 1
ATOM 2102 N N . PRO A 1 275 ? 8.246 -5.067 42.102 1.00 34.44 275 PRO A N 1
ATOM 2103 C CA . PRO A 1 275 ? 9.405 -5.342 41.253 1.00 34.44 275 PRO A CA 1
ATOM 2104 C C . PRO A 1 275 ? 9.028 -6.138 39.992 1.00 34.44 275 PRO A C 1
ATOM 2106 O O . PRO A 1 275 ? 9.643 -5.966 38.949 1.00 34.44 275 PRO A O 1
ATOM 2109 N N . THR A 1 276 ? 7.942 -6.918 40.010 1.00 39.59 276 THR A N 1
ATOM 2110 C CA . THR A 1 276 ? 7.508 -7.712 38.847 1.00 39.59 276 THR A CA 1
ATOM 2111 C C . THR A 1 276 ? 6.971 -6.879 37.678 1.00 39.59 276 THR A C 1
ATOM 2113 O O . THR A 1 276 ? 7.035 -7.337 36.539 1.00 39.59 276 THR A O 1
ATOM 2116 N N . TYR A 1 277 ? 6.482 -5.656 37.920 1.00 36.66 277 TYR A N 1
ATOM 2117 C CA . TYR A 1 277 ? 6.002 -4.761 36.856 1.00 36.66 277 TYR A CA 1
ATOM 2118 C C . TYR A 1 277 ? 7.153 -3.954 36.231 1.00 36.66 277 TYR A C 1
ATOM 2120 O O . TYR A 1 277 ? 7.157 -3.706 35.029 1.00 36.66 277 TYR A O 1
ATOM 2128 N N . LEU A 1 278 ? 8.158 -3.599 37.041 1.00 36.25 278 LEU A N 1
ATOM 2129 C CA . LEU A 1 278 ? 9.359 -2.870 36.621 1.00 36.25 278 LEU A CA 1
ATOM 2130 C C . LEU A 1 278 ? 10.434 -3.767 35.988 1.00 36.25 278 LEU A C 1
ATOM 2132 O O . LEU A 1 278 ? 11.239 -3.258 35.219 1.00 36.25 278 LEU A O 1
ATOM 2136 N N . GLU A 1 279 ? 10.454 -5.076 36.258 1.00 37.12 279 GLU A N 1
ATOM 2137 C CA . GLU A 1 279 ? 11.465 -5.991 35.698 1.00 37.12 279 GLU A CA 1
ATOM 2138 C C . GLU A 1 279 ? 11.057 -6.645 34.363 1.00 37.12 279 GLU A C 1
ATOM 2140 O O . GLU A 1 279 ? 11.929 -6.968 33.558 1.00 37.12 279 GLU A O 1
ATOM 2145 N N . MET A 1 280 ? 9.758 -6.798 34.061 1.00 36.53 280 MET A N 1
ATOM 2146 C CA . MET A 1 280 ? 9.318 -7.355 32.764 1.00 36.53 280 MET A CA 1
ATOM 2147 C C . MET A 1 280 ? 9.371 -6.342 31.611 1.00 36.53 280 MET A C 1
ATOM 2149 O O . MET A 1 280 ? 9.513 -6.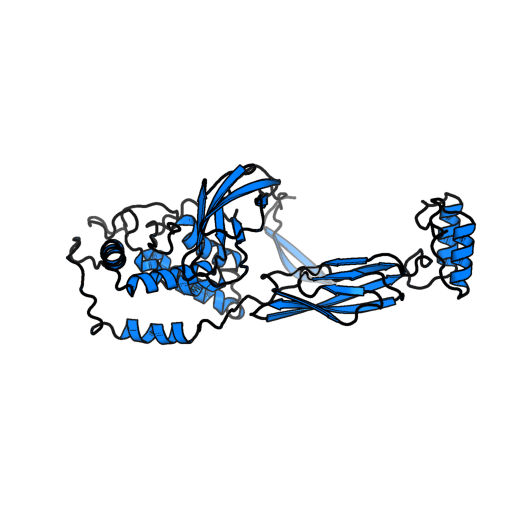733 30.452 1.00 36.53 280 MET A O 1
ATOM 2153 N N . LEU A 1 281 ? 9.252 -5.046 31.901 1.00 43.84 281 LEU A N 1
ATOM 2154 C CA . LEU A 1 281 ? 9.082 -4.014 30.876 1.00 43.84 281 LEU A CA 1
ATOM 2155 C C . LEU A 1 281 ? 10.387 -3.538 30.220 1.00 43.84 281 LEU A C 1
ATOM 2157 O O . LEU A 1 281 ? 10.377 -3.383 29.004 1.00 43.84 281 LEU A O 1
ATOM 2161 N N . PRO A 1 282 ? 11.537 -3.410 30.907 1.00 36.97 282 PRO A N 1
ATOM 2162 C CA . PRO A 1 282 ? 12.795 -3.093 30.241 1.00 36.97 282 PRO A CA 1
ATOM 2163 C C . PRO A 1 282 ? 13.244 -4.212 29.303 1.00 36.97 282 PRO A C 1
ATOM 2165 O O . PRO A 1 282 ? 13.903 -3.922 28.324 1.00 36.97 282 PRO A O 1
ATOM 2168 N N . ALA A 1 283 ? 12.872 -5.475 29.541 1.00 36.47 283 ALA A N 1
ATOM 2169 C CA . ALA A 1 283 ? 13.199 -6.575 28.630 1.00 36.47 283 ALA A CA 1
ATOM 2170 C C . ALA A 1 283 ? 12.320 -6.586 27.361 1.00 36.47 283 ALA A C 1
ATOM 2172 O O . ALA A 1 283 ? 12.791 -6.989 26.301 1.00 36.47 283 ALA A O 1
ATOM 2173 N N . LEU A 1 284 ? 11.075 -6.100 27.448 1.00 38.88 284 LEU A N 1
ATOM 2174 C CA . LEU A 1 284 ? 10.183 -5.894 26.297 1.00 38.88 284 LEU A CA 1
ATOM 2175 C C . LEU A 1 284 ? 10.495 -4.585 25.544 1.00 38.88 284 LEU A C 1
ATOM 2177 O O . LEU A 1 284 ? 10.376 -4.543 24.327 1.00 38.88 284 LEU A O 1
ATOM 2181 N N . VAL A 1 285 ? 10.960 -3.545 26.245 1.00 37.53 285 VAL A N 1
ATOM 2182 C CA . VAL A 1 285 ? 11.343 -2.240 25.670 1.00 37.53 285 VAL A CA 1
ATOM 2183 C C . VAL A 1 285 ? 12.804 -2.223 25.181 1.00 37.53 285 VAL A C 1
ATOM 2185 O O . VAL A 1 285 ? 13.127 -1.497 24.250 1.00 37.53 285 VAL A O 1
ATOM 2188 N N . ALA A 1 286 ? 13.695 -3.060 25.726 1.00 33.03 286 ALA A N 1
ATOM 2189 C CA . ALA A 1 286 ? 15.058 -3.241 25.207 1.00 33.03 286 ALA A CA 1
ATOM 2190 C C . ALA A 1 286 ? 15.125 -4.195 24.004 1.00 33.03 286 ALA A C 1
ATOM 2192 O O . ALA A 1 286 ? 16.143 -4.214 23.314 1.00 33.03 286 ALA A O 1
ATOM 2193 N N . ALA A 1 287 ? 14.065 -4.968 23.737 1.00 34.41 287 ALA A N 1
ATOM 2194 C CA . ALA A 1 287 ? 13.946 -5.746 22.505 1.00 34.41 287 ALA A CA 1
ATOM 2195 C C . ALA A 1 287 ? 13.459 -4.894 21.316 1.00 34.41 287 ALA A C 1
ATOM 2197 O O . ALA A 1 287 ? 13.880 -5.158 20.196 1.00 34.41 287 ALA A O 1
ATOM 2198 N N . ASP A 1 288 ? 12.685 -3.831 21.564 1.00 35.72 288 ASP A N 1
ATOM 2199 C CA . ASP A 1 288 ? 12.235 -2.871 20.544 1.00 35.72 288 ASP A CA 1
ATOM 2200 C C . ASP A 1 288 ? 12.846 -1.484 20.777 1.00 35.72 288 ASP A C 1
ATOM 2202 O O . ASP A 1 288 ? 12.184 -0.463 20.972 1.00 35.72 288 ASP A O 1
ATOM 2206 N N . VAL A 1 289 ? 14.177 -1.470 20.709 1.00 37.66 289 VAL A N 1
ATOM 2207 C CA . VAL A 1 289 ? 14.976 -0.285 20.400 1.00 37.66 289 VAL A CA 1
ATOM 2208 C C . VAL A 1 289 ? 14.277 0.526 19.303 1.00 37.66 289 VAL A C 1
ATOM 2210 O O . VAL A 1 289 ? 13.872 -0.024 18.278 1.00 37.66 289 VAL A O 1
ATOM 2213 N N . TYR A 1 290 ? 14.218 1.845 19.500 1.00 38.41 290 TYR A N 1
ATOM 2214 C CA . TYR A 1 290 ? 14.076 2.893 18.480 1.00 38.41 290 TYR A CA 1
ATOM 2215 C C . TYR A 1 290 ? 15.101 2.696 17.332 1.00 38.41 290 TYR A C 1
ATOM 2217 O O . TYR A 1 290 ? 16.086 3.418 17.195 1.00 38.41 290 TYR A O 1
ATOM 2225 N N . GLY A 1 291 ? 14.893 1.646 16.540 1.00 32.78 291 GLY A N 1
ATOM 2226 C CA . GLY A 1 291 ? 15.877 1.026 15.653 1.00 32.78 291 GLY A CA 1
ATOM 2227 C C . GLY A 1 291 ? 15.421 -0.292 15.007 1.00 32.78 291 GLY A C 1
ATOM 2228 O O . GLY A 1 291 ? 16.102 -0.756 14.099 1.00 32.78 291 GLY A O 1
ATOM 2229 N N . ALA A 1 292 ? 14.270 -0.863 15.386 1.00 32.38 292 ALA A N 1
ATOM 2230 C CA . ALA A 1 292 ? 13.582 -1.895 14.605 1.00 32.38 292 ALA A CA 1
ATOM 2231 C C . ALA A 1 292 ? 12.283 -1.340 13.998 1.00 32.38 292 ALA A C 1
ATOM 2233 O O . ALA A 1 292 ? 11.167 -1.602 14.438 1.00 32.38 292 ALA A O 1
ATOM 2234 N N . THR A 1 293 ? 12.431 -0.568 12.926 1.00 36.81 293 THR A N 1
ATOM 2235 C CA . THR A 1 293 ? 11.397 -0.417 11.903 1.00 36.81 293 THR A CA 1
ATOM 2236 C C . THR A 1 293 ? 11.188 -1.767 11.220 1.00 36.81 293 THR A C 1
ATOM 2238 O O . THR A 1 293 ? 11.680 -2.016 10.124 1.00 36.81 293 THR A O 1
ATOM 2241 N N . GLY A 1 294 ? 10.410 -2.653 11.834 1.00 38.66 294 GLY A N 1
ATOM 2242 C CA . GLY A 1 294 ? 9.829 -3.791 11.128 1.00 38.66 294 GLY A CA 1
ATOM 2243 C C . GLY A 1 294 ? 8.716 -3.329 10.187 1.00 38.66 294 GLY A C 1
ATOM 2244 O O . GLY A 1 294 ? 7.582 -3.771 10.317 1.00 38.66 294 GLY A O 1
ATOM 2245 N N . SER A 1 295 ? 8.995 -2.392 9.275 1.00 51.75 295 SER A N 1
ATOM 2246 C CA . SER A 1 295 ? 8.110 -2.164 8.135 1.00 51.75 295 SER A CA 1
ATOM 2247 C C . SER A 1 295 ? 8.010 -3.498 7.403 1.00 51.75 295 SER A C 1
ATOM 2249 O O . SER A 1 295 ? 9.043 -4.021 7.010 1.00 51.75 295 SER A O 1
ATOM 2251 N N . LEU A 1 296 ? 6.828 -4.113 7.275 1.00 51.78 296 LEU A N 1
ATOM 2252 C CA . LEU A 1 296 ? 6.732 -5.363 6.511 1.00 51.78 296 LEU A CA 1
ATOM 2253 C C . LEU A 1 296 ? 7.434 -5.155 5.165 1.00 51.78 296 LEU A C 1
ATOM 2255 O O . LEU A 1 296 ? 7.227 -4.116 4.532 1.00 51.78 296 LEU A O 1
ATOM 2259 N N . ALA A 1 297 ? 8.287 -6.099 4.755 1.00 70.38 297 ALA A N 1
ATOM 2260 C CA . ALA A 1 297 ? 8.971 -5.993 3.473 1.00 70.38 297 ALA A CA 1
ATOM 2261 C C . ALA A 1 297 ? 7.936 -5.663 2.380 1.00 70.38 297 ALA A C 1
ATOM 2263 O O . ALA A 1 297 ? 6.808 -6.180 2.445 1.00 70.38 297 ALA A O 1
ATOM 2264 N N . PRO A 1 298 ? 8.248 -4.786 1.410 1.00 79.31 298 PRO A N 1
ATOM 2265 C CA . PRO A 1 298 ? 7.310 -4.482 0.338 1.00 79.31 298 PRO A CA 1
ATOM 2266 C C . PRO A 1 298 ? 6.860 -5.766 -0.352 1.00 79.31 298 PRO A C 1
ATOM 2268 O O . PRO A 1 298 ? 7.615 -6.726 -0.384 1.00 79.31 298 PRO A O 1
ATOM 2271 N N . VAL A 1 299 ? 5.652 -5.808 -0.908 1.00 81.19 299 VAL A N 1
ATOM 2272 C CA . VAL A 1 299 ? 5.239 -6.908 -1.795 1.00 81.19 299 VAL A CA 1
ATOM 2273 C C . VAL A 1 299 ? 4.905 -6.302 -3.140 1.00 81.19 299 VAL A C 1
ATOM 2275 O O . VAL A 1 299 ? 3.977 -5.501 -3.238 1.00 81.19 299 VAL A O 1
ATOM 2278 N N . ILE A 1 300 ? 5.669 -6.649 -4.174 1.00 83.94 300 ILE A N 1
ATOM 2279 C CA . ILE A 1 300 ? 5.468 -6.135 -5.529 1.00 83.94 300 ILE A CA 1
ATOM 2280 C C . ILE A 1 300 ? 4.150 -6.685 -6.084 1.00 83.94 300 ILE A C 1
ATOM 2282 O O . ILE A 1 300 ? 3.955 -7.899 -6.181 1.00 83.94 300 ILE A O 1
ATOM 2286 N N . THR A 1 301 ? 3.260 -5.773 -6.477 1.00 80.38 301 THR A N 1
ATOM 2287 C CA . THR A 1 301 ? 1.915 -6.051 -7.007 1.00 80.38 301 THR A CA 1
ATOM 2288 C C . THR A 1 301 ? 1.758 -5.700 -8.485 1.00 80.38 301 THR A C 1
ATOM 2290 O O . THR A 1 301 ? 0.764 -6.088 -9.095 1.00 80.38 301 THR A O 1
ATOM 2293 N N . SER A 1 302 ? 2.718 -4.980 -9.077 1.00 88.25 302 SER A N 1
ATOM 2294 C CA . SER A 1 302 ? 2.693 -4.636 -10.503 1.00 88.25 302 SER A CA 1
ATOM 2295 C C . SER A 1 302 ? 2.729 -5.888 -11.383 1.00 88.25 302 SER A C 1
ATOM 2297 O O . SER A 1 302 ? 3.391 -6.872 -11.044 1.00 88.25 302 SER A O 1
ATOM 2299 N N . VAL A 1 303 ? 2.056 -5.835 -12.536 1.00 89.88 303 VAL A N 1
ATOM 2300 C CA . VAL A 1 303 ? 2.021 -6.932 -13.516 1.00 89.88 303 VAL A CA 1
ATOM 2301 C C . VAL A 1 303 ? 3.439 -7.282 -13.974 1.00 89.88 303 VAL A C 1
ATOM 2303 O O . VAL A 1 303 ? 4.164 -6.425 -14.455 1.00 89.88 303 VAL A O 1
ATOM 2306 N N . LEU A 1 304 ? 3.829 -8.556 -13.892 1.00 95.81 304 LEU A N 1
ATOM 2307 C CA . LEU A 1 304 ? 5.202 -9.010 -14.173 1.00 95.81 304 LEU A CA 1
ATOM 2308 C C . LEU A 1 304 ? 5.502 -9.243 -15.661 1.00 95.81 304 LEU A C 1
ATOM 2310 O O . LEU A 1 304 ? 6.455 -9.936 -16.011 1.00 95.81 304 LEU A O 1
ATOM 2314 N N . THR A 1 305 ? 4.698 -8.661 -16.543 1.00 93.19 305 THR A N 1
ATOM 2315 C CA . THR A 1 305 ? 4.887 -8.702 -17.993 1.00 93.19 305 THR A CA 1
ATOM 2316 C C . THR A 1 305 ? 4.634 -7.325 -18.580 1.00 93.19 305 THR A C 1
ATOM 2318 O O . THR A 1 305 ? 3.633 -6.690 -18.247 1.00 93.19 305 THR A O 1
ATOM 2321 N N . SER A 1 306 ? 5.493 -6.886 -19.492 1.00 94.81 306 SER A N 1
ATOM 2322 C CA . SER A 1 306 ? 5.297 -5.647 -20.241 1.00 94.81 306 SER A CA 1
ATOM 2323 C C . SER A 1 306 ? 5.828 -5.802 -21.663 1.00 94.81 306 SER A C 1
ATOM 2325 O O . SER A 1 306 ? 6.698 -6.636 -21.929 1.00 94.81 306 SER A O 1
ATOM 2327 N N . THR A 1 307 ? 5.288 -5.013 -22.589 1.00 93.94 307 THR A N 1
ATOM 2328 C CA . THR A 1 307 ? 5.693 -5.024 -23.996 1.00 93.94 307 THR A CA 1
ATOM 2329 C C . THR A 1 307 ? 6.038 -3.622 -24.470 1.00 93.94 307 THR A C 1
ATOM 2331 O O . THR A 1 307 ? 5.329 -2.676 -24.132 1.00 93.94 307 THR A O 1
ATOM 2334 N N . GLY A 1 308 ? 7.077 -3.496 -25.290 1.00 94.12 308 GLY A N 1
ATOM 2335 C CA . GLY A 1 308 ? 7.473 -2.243 -25.929 1.00 94.12 308 GLY A CA 1
ATOM 2336 C C . GLY A 1 308 ? 7.798 -2.415 -27.406 1.00 94.12 308 GLY A C 1
ATOM 2337 O O . GLY A 1 308 ? 7.922 -3.534 -27.898 1.00 94.12 308 GLY A O 1
ATOM 2338 N N . THR A 1 309 ? 7.983 -1.294 -28.095 1.00 92.50 309 THR A N 1
ATOM 2339 C CA . THR A 1 309 ? 8.437 -1.250 -29.490 1.00 92.50 309 THR A CA 1
ATOM 2340 C C . THR A 1 309 ? 9.700 -0.403 -29.569 1.00 92.50 309 THR A C 1
ATOM 2342 O O . THR A 1 309 ? 9.776 0.641 -28.915 1.00 92.50 309 THR A O 1
ATOM 2345 N N . ILE A 1 310 ? 10.690 -0.833 -30.359 1.00 92.56 310 ILE A N 1
ATOM 2346 C CA . ILE A 1 310 ? 11.916 -0.053 -30.590 1.00 92.56 310 ILE A CA 1
ATOM 2347 C C . ILE A 1 310 ? 11.556 1.379 -31.020 1.00 92.56 310 ILE A C 1
ATOM 2349 O O . ILE A 1 310 ? 10.650 1.594 -31.826 1.00 92.56 310 ILE A O 1
ATOM 2353 N N . GLY A 1 311 ? 12.269 2.373 -30.484 1.00 88.00 311 GLY A N 1
ATOM 2354 C CA . GLY A 1 311 ? 12.112 3.771 -30.901 1.00 88.00 311 GLY A CA 1
ATOM 2355 C C . GLY A 1 311 ? 10.819 4.445 -30.423 1.00 88.00 311 GLY A C 1
ATOM 2356 O O . GLY A 1 311 ? 10.575 5.602 -30.762 1.00 88.00 311 GLY A O 1
ATOM 2357 N N . THR A 1 312 ? 10.001 3.751 -29.625 1.00 90.62 312 THR A N 1
ATOM 2358 C CA . THR A 1 312 ? 8.779 4.292 -29.016 1.00 90.62 312 THR A CA 1
ATOM 2359 C C . THR A 1 312 ? 8.954 4.413 -27.508 1.00 90.62 312 THR A C 1
ATOM 2361 O O . THR A 1 312 ? 9.503 3.516 -26.871 1.00 90.62 312 THR A O 1
ATOM 2364 N N . ALA A 1 313 ? 8.494 5.521 -26.923 1.00 93.94 313 ALA A N 1
ATOM 2365 C CA . ALA A 1 313 ? 8.577 5.716 -25.482 1.00 93.94 313 ALA A CA 1
ATOM 2366 C C . ALA A 1 313 ? 7.805 4.612 -24.738 1.00 93.94 313 ALA A C 1
ATOM 2368 O O . ALA A 1 313 ? 6.648 4.332 -25.052 1.00 93.94 313 ALA A O 1
ATOM 2369 N N . LEU A 1 314 ? 8.445 4.010 -23.738 1.00 95.25 314 LEU A N 1
ATOM 2370 C CA . LEU A 1 314 ? 7.857 3.025 -22.839 1.00 95.25 314 LEU A CA 1
ATOM 2371 C C . LEU A 1 314 ? 7.825 3.591 -21.420 1.00 95.25 314 LEU A C 1
ATOM 2373 O O . LEU A 1 314 ? 8.752 4.278 -20.991 1.00 95.25 314 LEU A O 1
ATOM 2377 N N . SER A 1 315 ? 6.755 3.276 -20.697 1.00 95.00 315 SER A N 1
ATOM 2378 C CA . SER A 1 315 ? 6.577 3.607 -19.288 1.00 95.00 315 SER A CA 1
ATOM 2379 C C . SER A 1 315 ? 6.009 2.394 -18.558 1.00 95.00 315 SER A C 1
ATOM 2381 O O . SER A 1 315 ? 5.050 1.778 -19.023 1.00 95.00 315 SER A O 1
ATOM 2383 N N . TYR A 1 316 ? 6.616 2.036 -17.433 1.00 95.88 316 TYR A N 1
ATOM 2384 C CA . TYR A 1 316 ? 6.178 0.957 -16.561 1.00 95.88 316 TYR A CA 1
ATOM 2385 C C . TYR A 1 316 ? 6.412 1.363 -15.105 1.00 95.88 316 TYR A C 1
ATOM 2387 O O . TYR A 1 316 ? 7.525 1.713 -14.721 1.00 95.88 316 TYR A O 1
ATOM 2395 N N . GLN A 1 317 ? 5.371 1.295 -14.282 1.00 97.38 317 GLN A N 1
ATOM 2396 C CA . GLN A 1 317 ? 5.433 1.666 -12.872 1.00 97.38 317 GLN A CA 1
ATOM 2397 C C . GLN A 1 317 ? 5.578 0.415 -12.001 1.00 97.38 317 GLN A C 1
ATOM 2399 O O . GLN A 1 317 ? 4.702 -0.451 -12.010 1.00 97.38 317 GLN A O 1
ATOM 2404 N N . ILE A 1 318 ? 6.644 0.334 -11.201 1.00 90.19 318 ILE A N 1
ATOM 2405 C CA . ILE A 1 318 ? 6.729 -0.668 -10.133 1.00 90.19 318 ILE A CA 1
ATOM 2406 C C . ILE A 1 318 ? 5.775 -0.235 -9.012 1.00 90.19 318 ILE A C 1
ATOM 2408 O O . ILE A 1 318 ? 5.901 0.867 -8.477 1.00 90.19 318 ILE A O 1
ATOM 2412 N N . THR A 1 319 ? 4.819 -1.091 -8.651 1.00 79.31 319 THR A N 1
ATOM 2413 C CA . THR A 1 319 ? 3.905 -0.872 -7.518 1.00 79.31 319 THR A CA 1
ATOM 2414 C C . THR A 1 319 ? 4.121 -1.956 -6.474 1.00 79.31 319 THR A C 1
ATOM 2416 O O . THR A 1 319 ? 4.253 -3.132 -6.818 1.00 79.31 319 THR A O 1
ATOM 2419 N N . ALA A 1 320 ? 4.157 -1.571 -5.198 1.00 67.56 320 ALA A N 1
ATOM 2420 C CA . ALA A 1 320 ? 4.314 -2.501 -4.087 1.00 67.56 320 ALA A CA 1
ATOM 2421 C C . ALA A 1 320 ? 3.546 -2.033 -2.841 1.00 67.56 320 ALA A C 1
ATOM 2423 O O . ALA A 1 320 ? 3.308 -0.837 -2.666 1.00 67.56 320 ALA A O 1
ATOM 2424 N N . THR A 1 321 ? 3.158 -2.977 -1.983 1.00 69.62 321 THR A N 1
ATOM 2425 C CA . THR A 1 321 ? 2.556 -2.697 -0.668 1.00 69.62 321 THR A CA 1
ATOM 2426 C C . THR A 1 321 ? 3.611 -2.267 0.355 1.00 69.62 321 THR A C 1
ATOM 2428 O O . THR A 1 321 ? 4.808 -2.275 0.073 1.00 69.62 321 THR A O 1
ATOM 2431 N N . ASN A 1 322 ? 3.168 -1.939 1.573 1.00 69.69 322 ASN A N 1
ATOM 2432 C CA . ASN A 1 322 ? 4.024 -1.665 2.733 1.00 69.69 322 ASN A CA 1
ATOM 2433 C C . ASN A 1 322 ? 4.994 -0.483 2.548 1.00 69.69 322 ASN A C 1
ATOM 2435 O O . ASN A 1 322 ? 6.088 -0.485 3.103 1.00 69.69 322 ASN A O 1
ATOM 2439 N N . SER A 1 323 ? 4.582 0.546 1.804 1.00 74.75 323 SER A N 1
ATOM 2440 C CA . SER A 1 323 ? 5.293 1.831 1.696 1.00 74.75 323 SER A CA 1
ATOM 2441 C C . SER A 1 323 ? 6.783 1.687 1.337 1.00 74.75 323 SER A C 1
ATOM 2443 O O . SER A 1 323 ? 7.649 2.010 2.155 1.00 74.75 323 SER A O 1
ATOM 2445 N N . PRO A 1 324 ? 7.109 1.187 0.130 1.00 76.06 324 PRO A N 1
ATOM 2446 C CA . PRO A 1 324 ? 8.491 1.134 -0.337 1.00 76.06 324 PRO A CA 1
ATOM 2447 C C . PRO A 1 324 ? 9.126 2.532 -0.321 1.00 76.06 324 PRO A C 1
ATOM 2449 O O . PRO A 1 324 ? 8.509 3.515 -0.724 1.00 76.06 324 PRO A O 1
ATOM 2452 N N . THR A 1 325 ? 10.372 2.614 0.139 1.00 77.62 325 THR A N 1
ATOM 2453 C CA . THR A 1 325 ? 11.173 3.848 0.173 1.00 77.62 325 THR A CA 1
ATOM 2454 C C . THR A 1 325 ? 12.193 3.917 -0.959 1.00 77.62 325 THR A C 1
ATOM 2456 O O . THR A 1 325 ? 12.769 4.975 -1.200 1.00 77.62 325 THR A O 1
ATOM 2459 N N . SER A 1 326 ? 12.459 2.794 -1.627 1.00 84.31 326 SER A N 1
ATOM 2460 C CA . SER A 1 326 ? 13.331 2.740 -2.794 1.00 84.31 326 SER A CA 1
ATOM 2461 C C . SER A 1 326 ? 12.961 1.597 -3.734 1.00 84.31 326 SER A C 1
ATOM 2463 O O . SER A 1 326 ? 12.381 0.583 -3.336 1.00 84.31 326 SER A O 1
ATOM 2465 N N . PHE A 1 327 ? 13.330 1.770 -4.998 1.00 95.50 327 PHE A N 1
ATOM 2466 C CA . PHE A 1 327 ? 13.115 0.817 -6.075 1.00 95.50 327 PHE A CA 1
ATOM 2467 C C . PHE A 1 327 ? 14.404 0.575 -6.855 1.00 95.50 327 PHE A C 1
ATOM 2469 O O . PHE A 1 327 ? 15.313 1.405 -6.867 1.00 95.50 327 PHE A O 1
ATOM 2476 N N . ASN A 1 328 ? 14.473 -0.565 -7.537 1.00 97.25 328 ASN A N 1
ATOM 2477 C CA . ASN A 1 328 ? 15.555 -0.878 -8.461 1.00 97.25 328 ASN A CA 1
ATOM 2478 C C . ASN A 1 328 ? 15.056 -1.779 -9.599 1.00 97.25 328 ASN A C 1
ATOM 2480 O O . ASN A 1 328 ? 14.048 -2.474 -9.461 1.00 97.25 328 ASN A O 1
ATOM 2484 N N . ALA A 1 329 ? 15.786 -1.776 -10.711 1.00 97.50 329 ALA A N 1
ATOM 2485 C CA . ALA A 1 329 ? 15.552 -2.625 -11.868 1.00 97.50 329 ALA A CA 1
ATOM 2486 C C . ALA A 1 329 ? 16.894 -2.973 -12.527 1.00 97.50 329 ALA A C 1
ATOM 2488 O O . ALA A 1 329 ? 17.608 -2.095 -13.010 1.00 97.50 329 ALA A O 1
ATOM 2489 N N . ALA A 1 330 ? 17.235 -4.259 -12.559 1.00 97.56 330 ALA A N 1
ATOM 2490 C CA . ALA A 1 330 ? 18.460 -4.771 -13.165 1.00 97.56 330 ALA A CA 1
ATOM 2491 C C . ALA A 1 330 ? 18.145 -5.603 -14.415 1.00 97.56 330 ALA A C 1
ATOM 2493 O O . ALA A 1 330 ? 17.193 -6.380 -14.422 1.00 97.56 330 ALA A O 1
ATOM 2494 N N . GLY A 1 331 ? 18.959 -5.464 -15.466 1.00 96.25 331 GLY A N 1
ATOM 2495 C CA . GLY A 1 331 ? 18.751 -6.166 -16.741 1.00 96.25 331 GLY A CA 1
ATOM 2496 C C . GLY A 1 331 ? 17.767 -5.476 -17.690 1.00 96.25 331 GLY A C 1
ATOM 2497 O O . GLY A 1 331 ? 17.187 -6.135 -18.548 1.00 96.25 331 GLY A O 1
ATOM 2498 N N . LEU A 1 332 ? 17.559 -4.164 -17.533 1.00 96.62 332 LEU A N 1
ATOM 2499 C CA . LEU A 1 332 ? 16.741 -3.376 -18.455 1.00 96.62 332 LEU A CA 1
ATOM 2500 C C . LEU A 1 332 ? 17.329 -3.387 -19.884 1.00 96.62 332 LEU A C 1
ATOM 2502 O O . LEU A 1 332 ? 18.547 -3.251 -20.033 1.00 96.62 332 LEU A O 1
ATOM 2506 N N . PRO A 1 333 ? 16.486 -3.486 -20.933 1.00 95.94 333 PRO A N 1
ATOM 2507 C CA . PRO A 1 333 ? 16.887 -3.223 -22.311 1.00 95.94 333 PRO A CA 1
ATOM 2508 C C . PRO A 1 333 ? 17.566 -1.861 -22.465 1.00 95.94 333 PRO A C 1
ATOM 2510 O O . PRO A 1 333 ? 17.204 -0.887 -21.798 1.00 95.94 333 PRO A O 1
ATOM 2513 N N . ALA A 1 334 ? 18.517 -1.776 -23.395 1.00 96.06 334 ALA A N 1
ATOM 2514 C CA . ALA A 1 334 ? 19.199 -0.527 -23.708 1.00 96.06 334 ALA A CA 1
ATOM 2515 C C . ALA A 1 334 ? 18.189 0.579 -24.065 1.00 96.06 334 ALA A C 1
ATOM 2517 O O . ALA A 1 334 ? 17.273 0.358 -24.857 1.00 96.06 334 ALA A O 1
ATOM 2518 N N . GLY A 1 335 ? 18.371 1.765 -23.475 1.00 95.12 335 GLY A N 1
ATOM 2519 C CA . GLY A 1 335 ? 17.486 2.920 -23.659 1.00 95.12 335 GLY A CA 1
ATOM 2520 C C . GLY A 1 335 ? 16.386 3.079 -22.602 1.00 95.12 335 GLY A C 1
ATOM 2521 O O . GLY A 1 335 ? 15.648 4.062 -22.656 1.00 95.12 335 GLY A O 1
ATOM 2522 N N . LEU A 1 336 ? 16.298 2.166 -21.628 1.00 97.56 336 LEU A N 1
ATOM 2523 C CA . LEU A 1 336 ? 15.423 2.282 -20.458 1.00 97.56 336 LEU A CA 1
ATOM 2524 C C . LEU A 1 336 ? 16.225 2.502 -19.171 1.00 97.56 336 LEU A C 1
ATOM 2526 O O . LEU A 1 336 ? 17.331 1.985 -19.013 1.00 97.56 336 LEU A O 1
ATOM 2530 N N . SER A 1 337 ? 15.640 3.236 -18.229 1.00 97.00 337 SER A N 1
ATOM 2531 C CA . SER A 1 337 ? 16.171 3.436 -16.879 1.00 97.00 337 SER A CA 1
ATOM 2532 C C . SER A 1 337 ? 15.050 3.400 -15.842 1.00 97.00 337 SER A C 1
ATOM 2534 O O . SER A 1 337 ? 13.875 3.516 -16.186 1.00 97.00 337 SER A O 1
ATOM 2536 N N . VAL A 1 338 ? 15.414 3.219 -14.570 1.00 97.88 338 VAL A N 1
ATOM 2537 C CA . VAL A 1 338 ? 14.491 3.287 -13.430 1.00 97.88 338 VAL A CA 1
ATOM 2538 C C . VAL A 1 338 ? 14.779 4.533 -12.600 1.00 97.88 338 VAL A C 1
ATOM 2540 O O . VAL A 1 338 ? 15.933 4.821 -12.280 1.00 97.88 338 VAL A O 1
ATOM 2543 N N . ASP A 1 339 ? 13.731 5.256 -12.227 1.00 88.00 339 ASP A N 1
ATOM 2544 C CA . ASP A 1 339 ? 13.786 6.215 -11.129 1.00 88.00 339 ASP A CA 1
ATOM 2545 C C . ASP A 1 339 ? 13.682 5.441 -9.808 1.00 88.00 339 ASP A C 1
ATOM 2547 O O . ASP A 1 339 ? 12.660 4.828 -9.499 1.00 88.00 339 ASP A O 1
ATOM 2551 N N . THR A 1 340 ? 14.763 5.437 -9.030 1.00 87.44 340 THR A N 1
ATOM 2552 C CA . THR A 1 340 ? 14.872 4.641 -7.800 1.00 87.44 340 THR A CA 1
ATOM 2553 C C . THR A 1 340 ? 14.037 5.183 -6.641 1.00 87.44 340 THR A C 1
ATOM 2555 O O . THR A 1 340 ? 13.870 4.480 -5.646 1.00 87.44 340 THR A O 1
ATOM 2558 N N . VAL A 1 341 ? 13.496 6.398 -6.755 1.00 77.19 341 VAL A N 1
ATOM 2559 C CA . VAL A 1 341 ? 12.609 7.000 -5.753 1.00 77.19 341 VAL A CA 1
ATOM 2560 C C . VAL A 1 341 ? 11.156 6.693 -6.086 1.00 77.19 341 VAL A C 1
ATOM 2562 O O . VAL A 1 341 ? 10.395 6.284 -5.214 1.00 77.19 341 VAL A O 1
ATOM 2565 N N . THR A 1 342 ? 10.766 6.869 -7.349 1.00 79.00 342 THR A N 1
ATOM 2566 C CA . THR A 1 342 ? 9.363 6.715 -7.765 1.00 79.00 342 THR A CA 1
ATOM 2567 C C . THR A 1 342 ? 9.025 5.312 -8.260 1.00 79.00 342 THR A C 1
ATOM 2569 O O . THR A 1 342 ? 7.850 4.963 -8.304 1.00 79.00 342 THR A O 1
ATOM 2572 N N . GLY A 1 343 ? 10.015 4.494 -8.628 1.00 90.31 343 GLY A N 1
ATOM 2573 C CA . GLY A 1 343 ? 9.816 3.161 -9.206 1.00 90.31 343 GLY A CA 1
ATOM 2574 C C . GLY A 1 343 ? 9.404 3.172 -10.680 1.00 90.31 343 GLY A C 1
ATOM 2575 O O . GLY A 1 343 ? 9.030 2.127 -11.218 1.00 90.31 343 GLY A O 1
ATOM 2576 N N . LEU A 1 344 ? 9.458 4.333 -11.340 1.00 94.00 344 LEU A N 1
ATOM 2577 C CA . LEU A 1 344 ? 9.102 4.478 -12.746 1.00 94.00 344 LEU A CA 1
ATOM 2578 C C . LEU A 1 344 ? 10.247 3.996 -13.645 1.00 94.00 344 LEU A C 1
ATOM 2580 O O . LEU A 1 344 ? 11.309 4.616 -13.704 1.00 94.00 344 LEU A O 1
ATOM 2584 N N . ILE A 1 345 ? 10.016 2.910 -14.380 1.00 97.50 345 ILE A N 1
ATOM 2585 C CA . ILE A 1 345 ? 10.859 2.488 -15.499 1.00 97.50 345 ILE A CA 1
ATOM 2586 C C . ILE A 1 345 ? 10.380 3.232 -16.744 1.00 97.50 345 ILE A C 1
ATOM 2588 O O . ILE A 1 345 ? 9.231 3.076 -17.158 1.00 97.50 345 ILE A O 1
ATOM 2592 N N . SER A 1 346 ? 11.246 4.035 -17.356 1.00 96.25 346 SER A N 1
ATOM 2593 C CA . SER A 1 346 ? 10.893 4.798 -18.554 1.00 96.25 346 SER A CA 1
ATOM 2594 C C . SER A 1 346 ? 12.067 4.975 -19.512 1.00 96.25 346 SER A C 1
ATOM 2596 O O . SER A 1 346 ? 13.225 4.749 -19.157 1.00 96.25 346 SER A O 1
ATOM 2598 N N . GLY A 1 347 ? 11.761 5.340 -20.756 1.00 96.81 347 GLY A N 1
ATOM 2599 C CA . GLY A 1 347 ? 12.755 5.618 -21.788 1.00 96.81 347 GLY A CA 1
ATOM 2600 C C . GLY A 1 347 ? 12.294 5.165 -23.166 1.00 96.81 347 GLY A C 1
ATOM 2601 O O . GLY A 1 347 ? 11.102 4.996 -23.407 1.00 96.81 347 GLY A O 1
ATOM 2602 N N . THR A 1 348 ? 13.239 4.982 -24.084 1.00 96.50 348 THR A N 1
ATOM 2603 C CA . THR A 1 348 ? 12.973 4.507 -25.448 1.00 96.50 348 THR A CA 1
ATOM 2604 C C . THR A 1 348 ? 13.899 3.332 -25.744 1.00 96.50 348 THR A C 1
ATOM 2606 O O . THR A 1 348 ? 15.103 3.550 -25.891 1.00 96.50 348 THR A O 1
ATOM 2609 N N . PRO A 1 349 ? 13.387 2.090 -25.812 1.00 96.25 349 PRO A N 1
ATOM 2610 C CA . PRO A 1 349 ? 14.229 0.928 -26.023 1.00 96.25 349 PRO A CA 1
ATOM 2611 C C . PRO A 1 349 ? 14.814 0.936 -27.441 1.00 96.25 349 PRO A C 1
ATOM 2613 O O . PRO A 1 349 ? 14.149 1.333 -28.402 1.00 96.25 349 PRO A O 1
ATOM 2616 N N . THR A 1 350 ? 16.063 0.493 -27.576 1.00 93.50 350 THR A N 1
ATOM 2617 C CA . THR A 1 350 ? 16.807 0.530 -28.851 1.00 93.50 350 THR A CA 1
ATOM 2618 C C . THR A 1 350 ? 17.047 -0.842 -29.474 1.00 93.50 350 THR A C 1
ATOM 2620 O O . THR A 1 350 ? 17.471 -0.918 -30.624 1.00 93.50 350 THR A O 1
ATOM 2623 N N . ILE A 1 351 ? 16.780 -1.922 -28.736 1.00 89.75 351 ILE A N 1
ATOM 2624 C CA . ILE A 1 351 ? 17.038 -3.303 -29.158 1.00 89.75 351 ILE A CA 1
ATOM 2625 C C . ILE A 1 351 ? 15.794 -4.150 -28.875 1.00 89.75 351 ILE A C 1
ATOM 2627 O O . ILE A 1 351 ? 15.210 -4.045 -27.795 1.00 89.75 351 ILE A O 1
ATOM 2631 N N . SER A 1 352 ? 15.399 -4.984 -29.838 1.00 90.38 352 SER A N 1
ATOM 2632 C CA . SER A 1 352 ? 14.313 -5.955 -29.695 1.00 90.38 352 SER A CA 1
ATOM 2633 C C . SER A 1 352 ? 14.789 -7.218 -28.986 1.00 90.38 352 SER A C 1
ATOM 2635 O O . SER A 1 352 ? 15.953 -7.608 -29.073 1.00 90.38 352 SER A O 1
ATOM 2637 N N . GLY A 1 353 ? 13.869 -7.887 -28.308 1.00 90.88 353 GLY A N 1
ATOM 2638 C CA . GLY A 1 353 ? 14.108 -9.137 -27.608 1.00 90.88 353 GLY A CA 1
ATOM 2639 C C . GLY A 1 353 ? 13.364 -9.208 -26.283 1.00 90.88 353 GLY A C 1
ATOM 2640 O O . GLY A 1 353 ? 12.767 -8.238 -25.809 1.00 90.88 353 GLY A O 1
ATOM 2641 N N . ILE A 1 354 ? 13.422 -10.389 -25.676 1.00 93.56 354 ILE A N 1
ATOM 2642 C CA . ILE A 1 354 ? 12.834 -10.656 -24.366 1.00 93.56 354 ILE A CA 1
ATOM 2643 C C . ILE A 1 354 ? 13.917 -10.478 -23.302 1.00 93.56 354 ILE A C 1
ATOM 2645 O O . ILE A 1 354 ? 14.952 -11.141 -23.337 1.00 93.56 354 ILE A O 1
ATOM 2649 N N . SER A 1 355 ? 13.664 -9.591 -22.344 1.00 94.81 355 SER A N 1
ATOM 2650 C CA . SER A 1 355 ? 14.534 -9.333 -21.198 1.00 94.81 355 SER A CA 1
ATOM 2651 C C . SER A 1 355 ? 13.844 -9.745 -19.903 1.00 94.81 355 SER A C 1
ATOM 2653 O O . SER A 1 355 ? 12.716 -9.335 -19.633 1.00 94.81 355 SER A O 1
ATOM 2655 N N . ASN A 1 356 ? 14.534 -10.536 -19.083 1.00 97.44 356 ASN A N 1
ATOM 2656 C CA . ASN A 1 356 ? 14.093 -10.873 -17.731 1.00 97.44 356 ASN A CA 1
ATOM 2657 C C . ASN A 1 356 ? 14.694 -9.861 -16.754 1.00 97.44 356 ASN A C 1
ATOM 2659 O O . ASN A 1 356 ? 15.828 -10.016 -16.304 1.00 97.44 356 ASN A O 1
ATOM 2663 N N . VAL A 1 357 ? 13.936 -8.805 -16.473 1.00 97.88 357 VAL A N 1
ATOM 2664 C CA . VAL A 1 357 ? 14.353 -7.688 -15.624 1.00 97.88 357 VAL A CA 1
ATOM 2665 C C . VAL A 1 357 ? 14.084 -8.043 -14.165 1.00 97.88 357 VAL A C 1
ATOM 2667 O O . VAL A 1 357 ? 12.945 -8.314 -13.792 1.00 97.88 357 VAL A O 1
ATOM 2670 N N . THR A 1 358 ? 15.103 -8.010 -13.312 1.00 98.06 358 THR A N 1
ATOM 2671 C CA . THR A 1 358 ? 14.912 -8.154 -11.862 1.00 98.06 358 THR A CA 1
ATOM 2672 C C . THR A 1 358 ? 14.503 -6.805 -11.287 1.00 98.06 358 THR A C 1
ATOM 2674 O O . THR A 1 358 ? 15.332 -5.901 -11.197 1.00 98.06 358 THR A O 1
ATOM 2677 N N . ILE A 1 359 ? 13.236 -6.666 -10.903 1.00 98.38 359 ILE A N 1
ATOM 2678 C CA . ILE A 1 359 ? 12.707 -5.481 -10.222 1.00 98.38 359 ILE A CA 1
ATOM 2679 C C . ILE A 1 359 ? 12.670 -5.717 -8.715 1.00 98.38 359 ILE A C 1
ATOM 2681 O O . ILE A 1 359 ? 12.380 -6.826 -8.266 1.00 98.38 359 ILE A O 1
ATOM 2685 N N . SER A 1 360 ? 12.943 -4.680 -7.928 1.00 93.31 360 SER A N 1
ATOM 2686 C CA . SER A 1 360 ? 12.858 -4.757 -6.470 1.00 93.31 360 SER A CA 1
ATOM 2687 C C . SER A 1 360 ? 12.264 -3.498 -5.858 1.00 93.31 360 SER A C 1
ATOM 2689 O O . SER A 1 360 ? 12.492 -2.396 -6.357 1.00 93.31 360 SER A O 1
ATOM 2691 N N . ALA A 1 361 ? 11.568 -3.674 -4.741 1.00 83.31 361 ALA A N 1
ATOM 2692 C CA . ALA A 1 361 ? 11.067 -2.603 -3.894 1.00 83.31 361 ALA A CA 1
ATOM 2693 C C . ALA A 1 361 ? 11.553 -2.848 -2.462 1.00 83.31 361 ALA A C 1
ATOM 2695 O O . ALA A 1 361 ? 11.458 -3.971 -1.962 1.00 83.31 361 ALA A O 1
ATOM 2696 N N . ALA A 1 362 ? 12.088 -1.815 -1.813 1.00 82.44 362 ALA A N 1
ATOM 2697 C CA . ALA A 1 362 ? 12.699 -1.924 -0.495 1.00 82.44 362 ALA A CA 1
ATOM 2698 C C . ALA A 1 362 ? 12.193 -0.849 0.468 1.00 82.44 362 ALA A C 1
ATOM 2700 O O . ALA A 1 362 ? 11.903 0.284 0.083 1.00 82.44 362 ALA A O 1
ATOM 2701 N N . ASN A 1 363 ? 12.111 -1.223 1.739 1.00 73.94 363 ASN A N 1
ATOM 2702 C CA . ASN A 1 363 ? 11.917 -0.330 2.872 1.00 73.94 363 ASN A CA 1
ATOM 2703 C C . ASN A 1 363 ? 12.780 -0.822 4.046 1.00 73.94 363 ASN A C 1
ATOM 2705 O O . ASN A 1 363 ? 13.613 -1.719 3.897 1.00 73.94 363 ASN A O 1
ATOM 2709 N N . ALA A 1 364 ? 12.583 -0.238 5.224 1.00 69.44 364 ALA A N 1
ATOM 2710 C CA . ALA A 1 364 ? 13.395 -0.557 6.389 1.00 69.44 364 ALA A CA 1
ATOM 2711 C C . ALA A 1 364 ? 13.218 -1.986 6.942 1.00 69.44 364 ALA A C 1
ATOM 2713 O O . ALA A 1 364 ? 14.125 -2.457 7.622 1.00 69.44 364 ALA A O 1
ATOM 2714 N N . GLY A 1 365 ? 12.121 -2.693 6.644 1.00 61.62 365 GLY A N 1
ATOM 2715 C CA . GLY A 1 365 ? 11.952 -4.082 7.093 1.00 61.62 365 GLY A CA 1
ATOM 2716 C C . GLY A 1 365 ? 11.953 -5.122 5.975 1.00 61.62 365 GLY A C 1
ATOM 2717 O O . GLY A 1 365 ? 11.612 -6.281 6.210 1.00 61.62 365 GLY A O 1
ATOM 2718 N N . GLY A 1 366 ? 12.439 -4.758 4.786 1.00 74.38 366 GLY A N 1
ATOM 2719 C CA . GLY A 1 366 ? 12.991 -5.730 3.850 1.00 74.38 366 GLY A CA 1
ATOM 2720 C C . GLY A 1 366 ? 12.936 -5.304 2.392 1.00 74.38 366 GLY A C 1
ATOM 2721 O O . GLY A 1 366 ? 12.683 -4.152 2.042 1.00 74.38 366 GLY A O 1
ATOM 2722 N N . THR A 1 367 ? 13.209 -6.264 1.518 1.00 84.94 367 THR A N 1
ATOM 2723 C CA . THR A 1 367 ? 13.163 -6.097 0.065 1.00 84.94 367 THR A CA 1
ATOM 2724 C C . THR A 1 367 ? 12.404 -7.266 -0.536 1.00 84.94 367 THR A C 1
ATOM 2726 O O . THR A 1 367 ? 12.724 -8.414 -0.234 1.00 84.94 367 THR A O 1
ATOM 2729 N N . ASP A 1 368 ? 11.439 -6.978 -1.404 1.00 86.12 368 ASP A N 1
ATOM 2730 C CA . ASP A 1 368 ? 10.887 -7.971 -2.326 1.00 86.12 368 ASP A CA 1
ATOM 2731 C C . ASP A 1 368 ? 11.483 -7.754 -3.710 1.00 86.12 368 ASP A C 1
ATOM 2733 O O . ASP A 1 368 ? 11.702 -6.618 -4.145 1.00 86.12 368 ASP A O 1
ATOM 2737 N N . ALA A 1 369 ? 11.772 -8.862 -4.380 1.00 95.38 369 ALA A N 1
ATOM 2738 C CA . ALA A 1 369 ? 12.361 -8.890 -5.703 1.00 95.38 369 ALA A CA 1
ATOM 2739 C C . ALA A 1 369 ? 11.589 -9.878 -6.576 1.00 95.38 369 ALA A C 1
ATOM 2741 O O . ALA A 1 369 ? 11.370 -11.031 -6.203 1.00 95.38 369 ALA A O 1
ATOM 2742 N N . LYS A 1 370 ? 11.192 -9.426 -7.766 1.00 91.25 370 LYS A N 1
ATOM 2743 C CA . LYS A 1 370 ? 10.473 -10.231 -8.756 1.00 91.25 370 LYS A CA 1
ATOM 2744 C C . LYS A 1 370 ? 11.096 -10.060 -10.133 1.00 91.25 370 LYS A C 1
ATOM 2746 O O . LYS A 1 370 ? 11.801 -9.091 -10.404 1.00 91.25 370 LYS A O 1
ATOM 2751 N N . THR A 1 371 ? 10.817 -11.007 -11.019 1.00 97.75 371 THR A N 1
ATOM 2752 C CA . THR A 1 371 ? 11.239 -10.933 -12.418 1.00 97.75 371 THR A CA 1
ATOM 2753 C C . THR A 1 371 ? 10.094 -10.394 -13.266 1.00 97.75 371 THR A C 1
ATOM 2755 O O . THR A 1 371 ? 9.032 -11.006 -13.328 1.00 97.75 371 THR A O 1
ATOM 2758 N N . LEU A 1 372 ? 10.323 -9.254 -13.912 1.00 97.38 372 LEU A N 1
ATOM 2759 C CA . LEU A 1 372 ? 9.488 -8.684 -14.962 1.00 97.38 372 LEU A CA 1
ATOM 2760 C C . LEU A 1 372 ? 9.980 -9.206 -16.317 1.00 97.38 372 LEU A C 1
ATOM 2762 O O . LEU A 1 372 ? 11.123 -8.959 -16.703 1.00 97.38 372 LEU A O 1
ATOM 2766 N N . THR A 1 373 ? 9.116 -9.886 -17.063 1.00 97.69 373 THR A N 1
ATOM 2767 C CA . THR A 1 373 ? 9.391 -10.252 -18.456 1.00 97.69 373 THR A CA 1
ATOM 2768 C C . THR A 1 373 ? 9.017 -9.083 -19.363 1.00 97.69 373 THR A C 1
ATOM 2770 O O . THR A 1 373 ? 7.838 -8.789 -19.572 1.00 97.69 373 THR A O 1
ATOM 2773 N N . LEU A 1 374 ? 10.026 -8.401 -19.902 1.00 96.88 374 LEU A N 1
ATOM 2774 C CA . LEU A 1 374 ? 9.862 -7.263 -20.799 1.00 96.88 374 LEU A CA 1
ATOM 2775 C C . LEU A 1 374 ? 10.187 -7.683 -22.234 1.00 96.88 374 LEU A C 1
ATOM 2777 O O . LEU A 1 374 ? 11.332 -8.007 -22.540 1.00 96.88 374 LEU A O 1
ATOM 2781 N N . SER A 1 375 ? 9.181 -7.668 -23.107 1.00 95.94 375 SER A N 1
ATOM 2782 C CA . SER A 1 375 ? 9.336 -8.035 -24.521 1.00 95.94 375 SER A CA 1
ATOM 2783 C C . SER A 1 375 ? 9.338 -6.783 -25.390 1.00 95.94 375 SER A C 1
ATOM 2785 O O . SER A 1 375 ? 8.337 -6.071 -25.452 1.00 95.94 375 SER A O 1
ATOM 2787 N N . VAL A 1 376 ? 10.457 -6.491 -26.045 1.00 96.06 376 VAL A N 1
ATOM 2788 C CA . VAL A 1 376 ? 10.566 -5.371 -26.986 1.00 96.06 376 VAL A CA 1
ATOM 2789 C C . VAL A 1 376 ? 10.536 -5.914 -28.409 1.00 96.06 376 VAL A C 1
ATOM 2791 O O . VAL A 1 376 ? 11.362 -6.751 -28.760 1.00 96.06 376 VAL A O 1
ATOM 2794 N N . TYR A 1 377 ? 9.620 -5.415 -29.232 1.00 94.31 377 TYR A N 1
ATOM 2795 C CA . TYR A 1 377 ? 9.453 -5.843 -30.620 1.00 94.31 377 TYR A CA 1
ATOM 2796 C C . TYR A 1 377 ? 9.954 -4.784 -31.606 1.00 94.31 377 TYR A C 1
ATOM 2798 O O . TYR A 1 377 ? 10.048 -3.591 -31.287 1.00 94.31 377 TYR A O 1
ATOM 2806 N N . SER A 1 378 ? 10.276 -5.229 -32.818 1.00 92.75 378 SER A N 1
ATOM 2807 C CA . SER A 1 378 ? 10.403 -4.330 -33.964 1.00 92.75 378 SER A CA 1
ATOM 2808 C C . SER A 1 378 ? 9.026 -3.760 -34.304 1.00 92.75 378 SER A C 1
ATOM 2810 O O . SER A 1 378 ? 8.013 -4.418 -34.103 1.00 92.75 378 SER A O 1
ATOM 2812 N N . ALA A 1 379 ? 8.963 -2.539 -34.827 1.00 92.25 379 ALA A N 1
ATOM 2813 C CA . ALA A 1 379 ? 7.712 -2.027 -35.387 1.00 92.25 379 ALA A CA 1
ATOM 2814 C C . ALA A 1 379 ? 7.324 -2.749 -36.692 1.00 92.25 379 ALA A C 1
ATOM 2816 O O . ALA A 1 379 ? 6.151 -2.794 -37.028 1.00 92.25 379 ALA A O 1
ATOM 2817 N N . CYS A 1 380 ? 8.308 -3.347 -37.372 1.00 93.62 380 CYS A N 1
ATOM 2818 C CA . CYS A 1 380 ? 8.137 -4.229 -38.529 1.00 93.62 380 CYS A CA 1
ATOM 2819 C C . CYS A 1 380 ? 7.902 -5.698 -38.106 1.00 93.62 380 CYS A C 1
ATOM 2821 O O . CYS A 1 380 ? 8.003 -6.614 -38.902 1.00 93.62 380 CYS A O 1
ATOM 2823 N N . ASP A 1 381 ? 7.720 -5.979 -36.816 1.00 94.06 381 ASP A N 1
ATOM 2824 C CA . ASP A 1 381 ? 7.246 -7.283 -36.334 1.00 94.06 381 ASP A CA 1
ATOM 2825 C C . ASP A 1 381 ? 5.769 -7.095 -35.973 1.00 94.06 381 ASP A C 1
ATOM 2827 O O . ASP A 1 381 ? 5.401 -6.762 -34.842 1.00 94.06 381 ASP A O 1
ATOM 2831 N N . VAL A 1 382 ? 4.939 -7.163 -37.011 1.00 92.06 382 VAL A N 1
ATOM 2832 C CA . VAL A 1 382 ? 3.521 -6.795 -36.997 1.00 92.06 382 VAL A CA 1
ATOM 2833 C C . VAL A 1 382 ? 2.725 -7.810 -36.186 1.00 92.06 382 VAL A C 1
ATOM 2835 O O . VAL A 1 382 ? 1.787 -7.448 -35.471 1.00 92.06 382 VAL A O 1
ATOM 2838 N N . ASN A 1 383 ? 3.105 -9.088 -36.263 1.00 91.69 383 ASN A N 1
ATOM 2839 C CA . ASN A 1 383 ? 2.440 -10.158 -35.525 1.00 91.69 383 ASN A CA 1
ATOM 2840 C C . ASN A 1 383 ? 2.997 -10.363 -34.099 1.00 91.69 383 ASN A C 1
ATOM 2842 O O . ASN A 1 383 ? 2.363 -11.066 -33.305 1.00 91.69 383 ASN A O 1
ATOM 2846 N N . ARG A 1 384 ? 4.121 -9.714 -33.758 1.00 92.06 384 ARG A N 1
ATOM 2847 C CA . ARG A 1 384 ? 4.828 -9.805 -32.471 1.00 92.06 384 ARG A CA 1
ATOM 2848 C C . ARG A 1 384 ? 5.277 -11.224 -32.128 1.00 92.06 384 ARG A C 1
ATOM 2850 O O . ARG A 1 384 ? 5.239 -11.619 -30.959 1.00 92.06 384 ARG A O 1
ATOM 2857 N N . ASP A 1 385 ? 5.688 -11.998 -33.129 1.00 89.75 385 ASP A N 1
ATOM 2858 C CA . ASP A 1 385 ? 6.243 -13.342 -32.941 1.00 89.75 385 ASP A CA 1
ATOM 2859 C C . ASP A 1 385 ? 7.751 -13.333 -32.626 1.00 89.75 385 ASP A C 1
ATOM 2861 O O . ASP A 1 385 ? 8.323 -14.367 -32.266 1.00 89.75 385 ASP A O 1
ATOM 2865 N N . GLY A 1 386 ? 8.378 -12.153 -32.669 1.00 89.50 386 GLY A N 1
ATOM 2866 C CA . GLY A 1 386 ? 9.796 -11.945 -32.406 1.00 89.50 386 GLY A CA 1
ATOM 2867 C C . GLY A 1 386 ? 10.671 -11.980 -33.659 1.00 89.50 386 GLY A C 1
ATOM 2868 O O . GLY A 1 386 ? 11.895 -11.872 -33.523 1.00 89.50 386 GLY A O 1
ATOM 2869 N N . ALA A 1 387 ? 10.097 -12.123 -34.857 1.00 90.50 387 ALA A N 1
ATOM 2870 C CA . ALA A 1 387 ? 10.828 -12.174 -36.114 1.00 90.50 387 ALA A CA 1
ATOM 2871 C C . ALA A 1 387 ? 10.116 -11.403 -37.233 1.00 90.50 387 ALA A C 1
ATOM 2873 O O . ALA A 1 387 ? 9.107 -11.854 -37.744 1.00 90.50 387 ALA A O 1
ATOM 2874 N N . THR A 1 388 ? 10.734 -10.335 -37.744 1.00 93.25 388 THR A N 1
ATOM 2875 C CA . THR A 1 388 ? 10.264 -9.680 -38.976 1.00 93.25 388 THR A CA 1
ATOM 2876 C C . THR A 1 388 ? 10.479 -10.592 -40.190 1.00 93.25 388 THR A C 1
ATOM 2878 O O . THR A 1 388 ? 11.620 -10.872 -40.569 1.00 93.25 388 THR A O 1
ATOM 2881 N N . ASN A 1 389 ? 9.395 -11.079 -40.794 1.00 94.38 389 ASN A N 1
ATOM 2882 C CA . ASN A 1 389 ? 9.420 -12.064 -41.871 1.00 94.38 389 ASN A CA 1
ATOM 2883 C C . ASN A 1 389 ? 8.238 -11.913 -42.861 1.00 94.38 389 ASN A C 1
ATOM 2885 O O . ASN A 1 389 ? 7.496 -10.938 -42.853 1.00 94.38 389 ASN A O 1
ATOM 2889 N N . ALA A 1 390 ? 8.070 -12.875 -43.777 1.00 95.44 390 ALA A N 1
ATOM 2890 C CA . ALA A 1 390 ? 7.033 -12.816 -44.814 1.00 95.44 390 ALA A CA 1
ATOM 2891 C C . ALA A 1 390 ? 5.588 -12.800 -44.266 1.00 95.44 390 ALA A C 1
ATOM 2893 O O . ALA A 1 390 ? 4.671 -12.385 -44.977 1.00 95.44 390 ALA A O 1
ATOM 2894 N N . VAL A 1 391 ? 5.371 -13.261 -43.031 1.00 96.38 391 VAL A N 1
ATOM 2895 C CA . VAL A 1 391 ? 4.068 -13.207 -42.358 1.00 96.38 391 VAL A CA 1
ATOM 2896 C C . VAL A 1 391 ? 3.702 -11.765 -42.002 1.00 96.38 391 VAL A C 1
ATOM 2898 O O . VAL A 1 391 ? 2.557 -11.377 -42.232 1.00 96.38 391 VAL A O 1
ATOM 2901 N N . ASP A 1 392 ? 4.655 -10.960 -41.527 1.00 95.94 392 ASP A N 1
ATOM 2902 C CA . ASP A 1 392 ? 4.450 -9.532 -41.239 1.00 95.94 392 ASP A CA 1
ATOM 2903 C C . ASP A 1 392 ? 4.079 -8.764 -42.504 1.00 95.94 392 ASP A C 1
ATOM 2905 O O . ASP A 1 392 ? 3.055 -8.077 -42.542 1.00 95.94 392 ASP A O 1
ATOM 2909 N N . VAL A 1 393 ? 4.812 -9.024 -43.592 1.00 95.81 393 VAL A N 1
ATOM 2910 C CA . VAL A 1 393 ? 4.547 -8.423 -44.905 1.00 95.81 393 VAL A CA 1
ATOM 2911 C C . VAL A 1 393 ? 3.123 -8.733 -45.352 1.00 95.81 393 VAL A C 1
ATOM 2913 O O . VAL A 1 393 ? 2.408 -7.859 -45.844 1.00 95.81 393 VAL A O 1
ATOM 2916 N N . GLN A 1 394 ? 2.677 -9.979 -45.174 1.00 96.31 394 GLN A N 1
ATOM 2917 C CA . GLN A 1 394 ? 1.329 -10.386 -45.554 1.00 96.31 394 GLN A CA 1
ATOM 2918 C C . GLN A 1 394 ? 0.249 -9.679 -44.723 1.00 96.31 394 GLN A C 1
ATOM 2920 O O . GLN A 1 394 ? -0.809 -9.344 -45.268 1.00 96.31 394 GLN A O 1
ATOM 2925 N N . LEU A 1 395 ? 0.490 -9.441 -43.431 1.00 95.19 395 LEU A N 1
ATOM 2926 C CA . LEU A 1 395 ? -0.419 -8.668 -42.584 1.00 95.19 395 LEU A CA 1
ATOM 2927 C C . LEU A 1 395 ? -0.491 -7.214 -43.046 1.00 95.19 395 LEU A C 1
ATOM 2929 O O . LEU A 1 395 ? -1.588 -6.706 -43.271 1.00 95.19 395 LEU A O 1
ATOM 2933 N N . LEU A 1 396 ? 0.655 -6.585 -43.297 1.00 94.62 396 LEU A N 1
ATOM 2934 C CA . LEU A 1 396 ? 0.724 -5.199 -43.751 1.00 94.62 396 LEU A CA 1
ATOM 2935 C C . LEU A 1 396 ? 0.081 -4.990 -45.134 1.00 94.62 396 LEU A C 1
ATOM 2937 O O . LEU A 1 396 ? -0.578 -3.978 -45.386 1.00 94.62 396 LEU A O 1
ATOM 2941 N N . VAL A 1 397 ? 0.211 -5.974 -46.031 1.00 96.00 397 VAL A N 1
ATOM 2942 C CA . VAL A 1 397 ? -0.500 -5.999 -47.320 1.00 96.00 397 VAL A CA 1
ATOM 2943 C C . VAL A 1 397 ? -2.013 -6.049 -47.103 1.00 96.00 397 VAL A C 1
ATOM 2945 O O . VAL A 1 397 ? -2.745 -5.329 -47.779 1.00 96.00 397 VAL A O 1
ATOM 2948 N N . ASN A 1 398 ? -2.503 -6.847 -46.149 1.00 95.38 398 ASN A N 1
ATOM 2949 C CA . ASN A 1 398 ? -3.933 -6.894 -45.838 1.00 95.38 398 ASN A CA 1
ATOM 2950 C C . ASN A 1 398 ? -4.443 -5.554 -45.282 1.00 95.38 398 ASN A C 1
ATOM 2952 O O . ASN A 1 398 ? -5.536 -5.130 -45.659 1.00 95.38 398 ASN A O 1
ATOM 2956 N N . GLU A 1 399 ? -3.662 -4.874 -44.436 1.00 94.75 399 GLU A N 1
ATOM 2957 C CA . GLU A 1 399 ? -3.978 -3.519 -43.958 1.00 94.75 399 GLU A CA 1
ATOM 2958 C C . GLU A 1 399 ? -4.028 -2.515 -45.124 1.00 94.75 399 GLU A C 1
ATOM 2960 O O . GLU A 1 399 ? -5.004 -1.781 -45.272 1.00 94.75 399 GLU A O 1
ATOM 2965 N N . THR A 1 400 ? -3.036 -2.554 -46.019 1.00 94.88 400 THR A N 1
ATOM 2966 C CA . THR A 1 400 ? -2.944 -1.677 -47.203 1.00 94.88 400 THR A CA 1
ATOM 2967 C C . THR A 1 400 ? -4.102 -1.870 -48.187 1.00 94.88 400 THR A C 1
ATOM 2969 O O . THR A 1 400 ? -4.579 -0.916 -48.801 1.00 94.88 400 THR A O 1
ATOM 2972 N N . LEU A 1 401 ? -4.579 -3.106 -48.354 1.00 94.62 401 LEU A N 1
ATOM 2973 C CA . LEU A 1 401 ? -5.720 -3.428 -49.218 1.00 94.62 401 LEU A CA 1
ATOM 2974 C C . LEU A 1 401 ? -7.079 -3.125 -48.560 1.00 94.62 401 LEU A C 1
ATOM 2976 O O . LEU A 1 401 ? -8.116 -3.321 -49.195 1.00 94.62 401 LEU A O 1
ATOM 2980 N N . GLY A 1 402 ? -7.095 -2.685 -47.297 1.00 93.00 402 GLY A N 1
ATOM 2981 C CA . GLY A 1 402 ? -8.317 -2.468 -46.520 1.00 93.00 402 GLY A CA 1
ATOM 2982 C C . GLY A 1 402 ? -9.019 -3.760 -46.087 1.00 93.00 402 GLY A C 1
ATOM 2983 O O . GLY A 1 402 ? -10.174 -3.725 -45.666 1.00 93.00 402 GLY A O 1
ATOM 2984 N N . ALA A 1 403 ? -8.340 -4.906 -46.192 1.00 92.69 403 ALA A N 1
ATOM 2985 C CA . ALA A 1 403 ? -8.827 -6.192 -45.694 1.00 92.69 403 ALA A CA 1
ATOM 2986 C C . ALA A 1 403 ? -8.658 -6.328 -44.166 1.00 92.69 403 ALA A C 1
ATOM 2988 O O . ALA A 1 403 ? -9.322 -7.160 -43.547 1.00 92.69 403 ALA A O 1
ATOM 2989 N N . ALA A 1 404 ? -7.801 -5.502 -43.561 1.00 92.88 404 ALA A N 1
ATOM 2990 C CA . ALA A 1 404 ? -7.631 -5.342 -42.120 1.00 92.88 404 ALA A CA 1
ATOM 2991 C C . ALA A 1 404 ? -7.562 -3.849 -41.749 1.00 92.88 404 ALA A C 1
ATOM 2993 O O . ALA A 1 404 ? -7.347 -2.994 -42.608 1.00 92.88 404 ALA A O 1
ATOM 2994 N N . ALA A 1 405 ? -7.771 -3.529 -40.469 1.00 91.88 405 ALA A N 1
ATOM 2995 C CA . ALA A 1 405 ? -7.614 -2.161 -39.982 1.00 91.88 405 ALA A CA 1
ATOM 2996 C C . 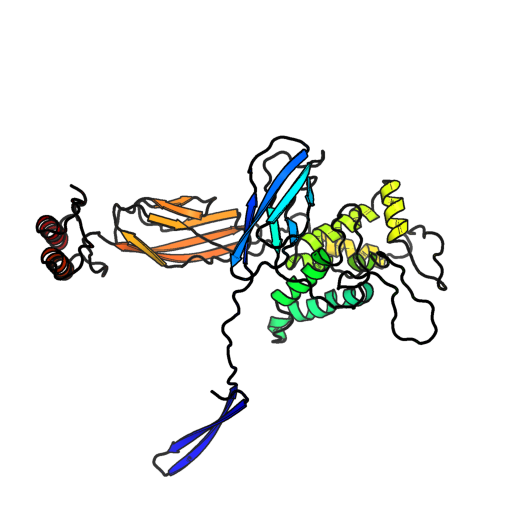ALA A 1 405 ? -6.141 -1.737 -40.058 1.00 91.88 405 ALA A C 1
ATOM 2998 O O . ALA A 1 405 ? -5.271 -2.514 -39.683 1.00 91.88 405 ALA A O 1
ATOM 2999 N N . CYS A 1 406 ? -5.879 -0.503 -40.494 1.00 90.19 406 CYS A N 1
ATOM 3000 C CA . CYS A 1 406 ? -4.534 0.062 -40.482 1.00 90.19 406 CYS A CA 1
ATOM 3001 C C . CYS A 1 406 ? -4.073 0.275 -39.037 1.00 90.19 406 CYS A C 1
ATOM 3003 O O . CYS A 1 406 ? -4.579 1.156 -38.338 1.00 90.19 406 CYS A O 1
ATOM 3005 N N . THR A 1 407 ? -3.146 -0.565 -38.589 1.00 89.62 407 THR A N 1
ATOM 3006 C CA . THR A 1 407 ? -2.538 -0.491 -37.255 1.00 89.62 407 THR A CA 1
ATOM 3007 C C . THR A 1 407 ? -1.030 -0.276 -37.313 1.00 89.62 407 THR A C 1
ATOM 3009 O O . THR A 1 407 ? -0.433 0.102 -36.304 1.00 89.62 407 THR A O 1
ATOM 3012 N N . SER A 1 408 ? -0.439 -0.429 -38.499 1.00 90.62 408 SER A N 1
ATOM 3013 C CA . SER A 1 408 ? 1.003 -0.487 -38.709 1.00 90.62 408 SER A CA 1
ATOM 3014 C C . SER A 1 408 ? 1.479 0.574 -39.714 1.00 90.62 408 SER A C 1
ATOM 3016 O O . SER A 1 408 ? 2.097 0.270 -40.730 1.00 90.62 408 SER A O 1
ATOM 3018 N N . ASP A 1 409 ? 1.178 1.840 -39.411 1.00 91.38 409 ASP A N 1
ATOM 3019 C CA . ASP A 1 409 ? 1.668 3.030 -40.126 1.00 91.38 409 ASP A CA 1
ATOM 3020 C C . ASP A 1 409 ? 3.146 3.292 -39.762 1.00 91.38 409 ASP A C 1
ATOM 3022 O O . ASP A 1 409 ? 3.474 3.950 -38.765 1.00 91.38 409 ASP A O 1
ATOM 3026 N N . LEU A 1 410 ? 4.060 2.690 -40.530 1.00 92.50 410 LEU A N 1
ATOM 3027 C CA . LEU A 1 410 ? 5.497 2.696 -40.257 1.00 92.50 410 LEU A CA 1
ATOM 3028 C C . LEU A 1 410 ? 6.122 4.051 -40.600 1.00 92.50 410 LEU A C 1
ATOM 3030 O O . LEU A 1 410 ? 7.026 4.516 -39.892 1.00 92.50 410 LEU A O 1
ATOM 3034 N N . ASN A 1 411 ? 5.664 4.702 -41.671 1.00 91.81 411 ASN A N 1
ATOM 3035 C CA . ASN A 1 411 ? 6.158 6.021 -42.068 1.00 91.81 411 ASN A CA 1
ATOM 3036 C C . ASN A 1 411 ? 5.483 7.192 -41.332 1.00 91.81 411 ASN A C 1
ATOM 3038 O O . ASN A 1 411 ? 5.992 8.312 -41.388 1.00 91.81 411 ASN A O 1
ATOM 3042 N N . ARG A 1 412 ? 4.432 6.929 -40.552 1.00 91.25 412 ARG A N 1
ATOM 3043 C CA . ARG A 1 412 ? 3.691 7.918 -39.759 1.00 91.25 412 ARG A CA 1
ATOM 3044 C C . ARG A 1 412 ? 3.037 8.999 -40.624 1.00 91.25 412 ARG A C 1
ATOM 3046 O O . ARG A 1 412 ? 2.959 10.154 -40.194 1.00 91.25 412 ARG A O 1
ATOM 3053 N N . ASP A 1 413 ? 2.600 8.647 -41.833 1.00 91.50 413 ASP A N 1
ATOM 3054 C CA . ASP A 1 413 ? 1.862 9.551 -42.726 1.00 91.50 413 ASP A CA 1
ATOM 3055 C C . ASP A 1 413 ? 0.333 9.498 -42.514 1.00 91.50 413 ASP A C 1
ATOM 3057 O O . ASP A 1 413 ? -0.411 10.292 -43.100 1.00 91.50 413 ASP A O 1
ATOM 3061 N N . GLY A 1 414 ? -0.127 8.625 -41.613 1.00 92.06 414 GLY A N 1
ATOM 3062 C CA . GLY A 1 414 ? -1.528 8.396 -41.284 1.00 92.06 414 GLY A CA 1
ATOM 3063 C C . GLY A 1 414 ? -2.219 7.360 -42.173 1.00 92.06 414 GLY A C 1
ATOM 3064 O O . GLY A 1 414 ? -3.427 7.163 -42.013 1.00 92.06 414 GLY A O 1
ATOM 3065 N N . LEU A 1 415 ? -1.509 6.717 -43.107 1.00 92.94 415 LEU A N 1
ATOM 3066 C CA . LEU A 1 415 ? -2.058 5.782 -44.087 1.00 92.94 415 LEU A CA 1
ATOM 3067 C C . LEU A 1 415 ? -1.183 4.533 -44.226 1.00 92.94 415 LEU A C 1
ATOM 3069 O O . LEU A 1 415 ? -0.092 4.605 -44.768 1.00 92.94 415 LEU A O 1
ATOM 3073 N N . CYS A 1 416 ? -1.730 3.353 -43.931 1.00 94.06 416 CYS A N 1
ATOM 3074 C CA . CYS A 1 416 ? -1.080 2.098 -44.315 1.00 94.06 416 CYS A CA 1
ATOM 3075 C C . CYS A 1 416 ? -1.138 1.933 -45.836 1.00 94.06 416 CYS A C 1
ATOM 3077 O O . CYS A 1 416 ? -2.216 1.746 -46.413 1.00 94.06 416 CYS A O 1
ATOM 3079 N N . ASN A 1 417 ? 0.011 2.036 -46.492 1.00 94.31 417 ASN A N 1
ATOM 3080 C CA . ASN A 1 417 ? 0.111 1.976 -47.939 1.00 94.31 417 ASN A CA 1
ATOM 3081 C C . ASN A 1 417 ? 1.363 1.215 -48.412 1.00 94.31 417 ASN A C 1
ATOM 3083 O O . ASN A 1 417 ? 2.081 0.574 -47.647 1.00 94.31 417 ASN A O 1
ATOM 3087 N N . VAL A 1 418 ? 1.627 1.249 -49.722 1.00 95.19 418 VAL A N 1
ATOM 3088 C CA . VAL A 1 418 ? 2.762 0.528 -50.323 1.00 95.19 418 VAL A CA 1
ATOM 3089 C C . VAL A 1 418 ? 4.119 0.947 -49.738 1.00 95.19 418 VAL A C 1
ATOM 3091 O O . VAL A 1 418 ? 5.065 0.162 -49.779 1.00 95.19 418 VAL A O 1
ATOM 3094 N N . ILE A 1 419 ? 4.228 2.156 -49.177 1.00 94.38 419 ILE A N 1
ATOM 3095 C CA . ILE A 1 419 ? 5.444 2.638 -48.517 1.00 94.38 419 ILE A CA 1
ATOM 3096 C C . ILE A 1 419 ? 5.717 1.831 -47.246 1.00 94.38 419 ILE A C 1
ATOM 3098 O O . ILE A 1 419 ? 6.857 1.409 -47.043 1.00 94.38 419 ILE A O 1
ATOM 3102 N N . ASP A 1 420 ? 4.699 1.561 -46.430 1.00 95.12 420 ASP A N 1
ATOM 3103 C CA . ASP A 1 420 ? 4.841 0.734 -45.230 1.00 95.12 420 ASP A CA 1
ATOM 3104 C C . ASP A 1 420 ? 5.206 -0.698 -45.614 1.00 95.12 420 ASP A C 1
ATOM 3106 O O . ASP A 1 420 ? 6.166 -1.253 -45.082 1.00 95.12 420 ASP A O 1
ATOM 3110 N N . VAL A 1 421 ? 4.532 -1.261 -46.628 1.00 95.81 421 VAL A N 1
ATOM 3111 C CA . VAL A 1 421 ? 4.821 -2.625 -47.115 1.00 95.81 421 VAL A CA 1
ATOM 3112 C C . VAL A 1 421 ? 6.268 -2.728 -47.581 1.00 95.81 421 VAL A C 1
ATOM 3114 O O . VAL A 1 421 ? 6.965 -3.686 -47.260 1.00 95.81 421 VAL A O 1
ATOM 3117 N N . GLN A 1 422 ? 6.759 -1.723 -48.306 1.00 95.81 422 GLN A N 1
ATOM 3118 C CA . GLN A 1 422 ? 8.140 -1.708 -48.772 1.00 95.81 422 GLN A CA 1
ATOM 3119 C C . GLN A 1 422 ? 9.147 -1.634 -47.613 1.00 95.81 422 GLN A C 1
ATOM 3121 O O . GLN A 1 422 ? 10.216 -2.246 -47.700 1.00 95.81 422 GLN A O 1
ATOM 3126 N N . ARG A 1 423 ? 8.837 -0.899 -46.538 1.00 94.81 423 ARG A N 1
ATOM 3127 C CA . ARG A 1 423 ? 9.687 -0.809 -45.337 1.00 94.81 423 ARG A CA 1
ATOM 3128 C C . ARG A 1 423 ? 9.745 -2.136 -44.592 1.00 94.81 423 ARG A C 1
ATOM 3130 O O . ARG A 1 423 ? 10.837 -2.561 -44.223 1.00 94.81 423 ARG A O 1
ATOM 3137 N N . ASP A 1 424 ? 8.606 -2.798 -44.450 1.00 95.62 424 ASP A N 1
ATOM 3138 C CA . ASP A 1 424 ? 8.507 -4.099 -43.797 1.00 95.62 424 ASP A CA 1
ATOM 3139 C C . ASP A 1 424 ? 9.218 -5.202 -44.596 1.00 95.62 424 ASP A C 1
ATOM 3141 O O . ASP A 1 424 ? 10.037 -5.938 -44.051 1.00 95.62 424 ASP A O 1
ATOM 3145 N N . VAL A 1 425 ? 9.052 -5.222 -45.926 1.00 96.38 425 VAL A N 1
ATOM 3146 C CA . VAL A 1 425 ? 9.810 -6.112 -46.826 1.00 96.38 425 VAL A CA 1
ATOM 3147 C C . VAL A 1 425 ? 11.317 -5.895 -46.683 1.00 96.38 425 VAL A C 1
ATOM 3149 O O . VAL A 1 425 ? 12.074 -6.859 -46.570 1.00 96.38 425 VAL A O 1
ATOM 3152 N N . ASN A 1 426 ? 11.775 -4.640 -46.674 1.00 94.31 426 ASN A N 1
ATOM 3153 C CA . ASN A 1 426 ? 13.197 -4.334 -46.511 1.00 94.31 426 ASN A CA 1
ATOM 3154 C C . ASN A 1 426 ? 13.727 -4.820 -45.155 1.00 94.31 426 ASN A C 1
ATOM 3156 O O . ASN A 1 426 ? 14.843 -5.339 -45.092 1.00 94.31 426 ASN A O 1
ATOM 3160 N N . ALA A 1 427 ? 12.930 -4.688 -44.092 1.00 93.44 427 ALA A N 1
ATOM 3161 C CA . ALA A 1 427 ? 13.270 -5.196 -42.770 1.00 93.44 427 ALA A CA 1
ATOM 3162 C C . ALA A 1 427 ? 13.309 -6.737 -42.735 1.00 93.44 427 ALA A C 1
ATOM 3164 O O . ALA A 1 427 ? 14.276 -7.314 -42.238 1.00 93.44 427 ALA A O 1
ATOM 3165 N N . GLY A 1 428 ? 12.338 -7.414 -43.356 1.00 92.94 428 GLY A N 1
ATOM 3166 C CA . GLY A 1 428 ? 12.278 -8.881 -43.442 1.00 92.94 428 GLY A CA 1
ATOM 3167 C C . GLY A 1 428 ? 13.400 -9.510 -44.268 1.00 92.94 428 GLY A C 1
ATOM 3168 O O . GLY A 1 428 ? 13.736 -10.678 -44.083 1.00 92.94 428 GLY A O 1
ATOM 3169 N N . LEU A 1 429 ? 14.036 -8.730 -45.145 1.00 94.25 429 LEU A N 1
ATOM 3170 C CA . LEU A 1 429 ? 15.237 -9.122 -45.890 1.00 94.25 429 LEU A CA 1
ATOM 3171 C C . LEU A 1 429 ? 16.550 -8.845 -45.128 1.00 94.25 429 LEU A C 1
ATOM 3173 O O . LEU A 1 429 ? 17.632 -8.998 -45.696 1.00 94.25 429 LEU A O 1
ATOM 3177 N N . GLY A 1 430 ? 16.476 -8.452 -43.852 1.00 89.50 430 GLY A N 1
ATOM 3178 C CA . GLY A 1 430 ? 17.632 -8.179 -42.992 1.00 89.50 430 GLY A CA 1
ATOM 3179 C C . GLY A 1 430 ? 18.092 -6.718 -42.981 1.00 89.50 430 GLY A C 1
ATOM 3180 O O . GLY A 1 430 ? 19.149 -6.415 -42.424 1.00 89.50 430 GLY A O 1
ATOM 3181 N N . GLY A 1 431 ? 17.331 -5.808 -43.593 1.00 90.75 431 GLY A N 1
ATOM 3182 C CA . GLY A 1 431 ? 17.529 -4.367 -43.456 1.00 90.75 431 GLY A CA 1
ATOM 3183 C C . GLY A 1 431 ? 17.024 -3.823 -42.109 1.00 90.75 431 GLY A C 1
ATOM 3184 O O . GLY A 1 431 ? 16.342 -4.523 -41.360 1.00 90.75 431 GLY A O 1
ATOM 3185 N N . PRO A 1 432 ? 17.338 -2.562 -41.763 1.00 88.88 432 PRO A N 1
ATOM 3186 C CA . PRO A 1 432 ? 16.768 -1.921 -40.582 1.00 88.88 432 PRO A CA 1
ATOM 3187 C C . PRO A 1 432 ? 15.275 -1.619 -40.782 1.00 88.88 432 PRO A C 1
ATOM 3189 O O . PRO A 1 432 ? 14.859 -1.209 -41.865 1.00 88.88 432 PRO A O 1
ATOM 3192 N N . CYS A 1 433 ? 14.483 -1.734 -39.715 1.00 90.62 433 CYS A N 1
ATOM 3193 C CA . CYS A 1 433 ? 13.110 -1.229 -39.700 1.00 90.62 433 CYS A CA 1
ATOM 3194 C C . CYS A 1 433 ? 13.123 0.306 -39.604 1.00 90.62 433 CYS A C 1
ATOM 3196 O O . CYS A 1 433 ? 13.565 0.864 -38.597 1.00 90.62 433 CYS A O 1
ATOM 3198 N N . ILE A 1 434 ? 12.677 0.994 -40.659 1.00 90.06 434 ILE A N 1
ATOM 3199 C CA . ILE A 1 434 ? 12.714 2.462 -40.750 1.00 90.06 434 ILE A CA 1
ATOM 3200 C C . ILE A 1 434 ? 11.357 3.046 -40.356 1.00 90.06 434 ILE A C 1
ATOM 3202 O O . ILE A 1 434 ? 10.344 2.751 -40.990 1.00 90.06 434 ILE A O 1
ATOM 3206 N N . LEU A 1 435 ? 11.361 3.929 -39.354 1.00 89.06 435 LEU A N 1
ATOM 3207 C CA . LEU A 1 435 ? 10.168 4.608 -38.845 1.00 89.06 435 LEU A CA 1
ATOM 3208 C C . LEU A 1 435 ? 10.183 6.110 -39.115 1.00 89.06 435 LEU A C 1
ATOM 3210 O O . LEU A 1 435 ? 11.238 6.741 -39.056 1.00 89.06 435 LEU A O 1
ATOM 3214 N N . GLY A 1 436 ? 8.994 6.679 -39.326 1.00 83.62 436 GLY A N 1
ATOM 3215 C CA . GLY A 1 436 ? 8.800 8.113 -39.568 1.00 83.62 436 GLY A CA 1
ATOM 3216 C C . GLY A 1 436 ? 8.885 8.515 -41.046 1.00 83.62 436 GLY A C 1
ATOM 3217 O O . GLY A 1 436 ? 9.104 7.642 -41.886 1.00 83.62 436 GLY A O 1
ATOM 3218 N N . PRO A 1 437 ? 8.669 9.801 -41.366 1.00 72.00 437 PRO A N 1
ATOM 3219 C CA . PRO A 1 437 ? 8.469 10.269 -42.739 1.00 72.00 437 PRO A CA 1
ATOM 3220 C C . PRO A 1 437 ? 9.643 9.968 -43.674 1.00 72.00 437 PRO A C 1
ATOM 3222 O O . PRO A 1 437 ? 10.809 10.050 -43.224 1.00 72.00 437 PRO A O 1
#